Protein AF-A0A974NN59-F1 (afdb_monomer_lite)

Radius of gyration: 35.73 Å; chains: 1; bounding box: 91×89×114 Å

Secondary structure (DSSP, 8-state):
-----HHHHHHHHHHHHHGGG-------EEEEEETTEEEEES-HHHHHHHHHHHTPEEEEEP-PPPPPP---HHHHHTTHHHHHHTT-S-TT-EEEEEES---TT-TT--EEEEEE-STT------SSSHHHHHHHHHH--SSSSS---SSTTSEEEEEE-S-TTS---HHHHHHHHHHHHHTT-SEEEE---BSS--HHHHHHHHHHHHTTPEEEEE--SSSSB--BTTTSTTSEEEEEE-TTSSBPTT--BSTTEEEEEE-SSEEEEETTEEEEE-SHHHHHHHHHHHHHHHHHHH---HHHHHHHHHHTSB--SSSSSBTTTBT-B-----SPPPPPPHHHHSS--TTHHHHHHHHHHHHH----TT---TT---TTSHHHHHHHHHHHHHHHHHHH---HHHHHHHHHHHHHHHHHHHHHHHHHHHHHHHHHHHHHHHHHHHHHHH----HHHHHHHHHHHHHHTTTHHHHHH-GGGGGGG--TT--HHHHHHHHHHHHHHHHHH-

InterPro domains:
  IPR000209 Peptidase S8/S53 domain [PF00082] (90-328)
  IPR015500 Peptidase S8, subtilisin-related [PR00723] (90-109)
  IPR015500 Peptidase S8, subtilisin-related [PR00723] (126-139)
  IPR015500 Peptidase S8, subtilisin-related [PR00723] (278-294)
  IPR022398 Peptidase S8, subtilisin, His-active site [PS00137] (130-140)
  IPR023827 Peptidase S8, subtilisin, Asp-active site [PS00136] (95-106)
  IPR023828 Peptidase S8, subtilisin, Ser-active site [PS00138] (279-289)
  IPR034202 Subtilisin Carlsberg-like catalytic domain [cd07477] (92-297)
  IPR036852 Peptidase S8/S53 domain superfamily [G3DSA:3.40.50.200] (54-336)
  IPR036852 Peptidase S8/S53 domain superfamily [SSF52743] (71-332)
  IPR041378 SbsC C-terminal domain [PF18058] (368-493)
  IPR050131 Subtilisin-like serine protease [PTHR43806] (66-379)

Organism: Peribacillus psychrosaccharolyticus (NCBI:txid1407)

pLDDT: mean 75.22, std 23.75, range [28.34, 98.94]

Structure (mmCIF, N/CA/C/O backbone):
data_AF-A0A974NN59-F1
#
_entry.id   AF-A0A974NN59-F1
#
loop_
_atom_site.group_PDB
_atom_site.id
_atom_site.type_symbol
_atom_site.label_atom_id
_atom_site.label_alt_id
_atom_site.label_comp_id
_atom_site.label_asym_id
_atom_site.label_entity_id
_atom_site.label_seq_id
_atom_site.pdbx_PDB_ins_code
_atom_site.Cartn_x
_atom_site.Cartn_y
_atom_site.Cartn_z
_atom_site.occupancy
_atom_site.B_iso_or_equiv
_atom_site.auth_seq_id
_atom_site.auth_comp_id
_atom_site.auth_asym_id
_atom_site.auth_atom_id
_atom_site.pdbx_PDB_model_num
ATOM 1 N N . MET A 1 1 ? 13.794 -63.513 -25.120 1.00 39.28 1 MET A N 1
ATOM 2 C CA . MET A 1 1 ? 15.236 -63.191 -25.278 1.00 39.28 1 MET A CA 1
ATOM 3 C C . MET A 1 1 ? 15.311 -61.969 -26.188 1.00 39.28 1 MET A C 1
ATOM 5 O O . MET A 1 1 ? 14.793 -62.056 -27.281 1.00 39.28 1 MET A O 1
ATOM 9 N N . LYS A 1 2 ? 15.780 -60.783 -25.802 1.00 38.72 2 LYS A N 1
ATOM 10 C CA . LYS A 1 2 ? 16.976 -60.448 -25.023 1.00 38.72 2 LYS A CA 1
ATOM 11 C C . LYS A 1 2 ? 16.652 -59.399 -23.951 1.00 38.72 2 LYS A C 1
ATOM 13 O O . LYS A 1 2 ? 15.971 -58.419 -24.230 1.00 38.72 2 LYS A O 1
ATOM 18 N N . LYS A 1 3 ? 17.169 -59.619 -22.737 1.00 43.72 3 LYS A N 1
ATOM 19 C CA . LYS A 1 3 ? 17.280 -58.597 -21.691 1.00 43.72 3 LYS A CA 1
ATOM 20 C C . LYS A 1 3 ? 18.100 -57.443 -22.270 1.00 43.72 3 LYS A C 1
ATOM 22 O O . LYS A 1 3 ? 19.280 -57.630 -22.552 1.00 43.72 3 LYS A O 1
ATOM 27 N N . ILE A 1 4 ? 17.481 -56.285 -22.480 1.00 45.56 4 ILE A N 1
ATOM 28 C CA . ILE A 1 4 ? 18.232 -55.047 -22.686 1.00 45.56 4 ILE A CA 1
ATOM 29 C C . ILE A 1 4 ? 18.799 -54.708 -21.311 1.00 45.56 4 ILE A C 1
ATOM 31 O O . ILE A 1 4 ? 18.060 -54.370 -20.388 1.00 45.56 4 ILE A O 1
ATOM 35 N N . SER A 1 5 ? 20.097 -54.940 -21.139 1.00 49.03 5 SER A N 1
ATOM 36 C CA . SER A 1 5 ? 20.809 -54.699 -19.889 1.00 49.03 5 SER A CA 1
ATOM 37 C C . SER A 1 5 ? 20.614 -53.246 -19.462 1.00 49.03 5 SER A C 1
ATOM 39 O O . SER A 1 5 ? 20.732 -52.346 -20.291 1.00 49.03 5 SER A O 1
ATOM 41 N N . TYR A 1 6 ? 20.379 -53.010 -18.171 1.00 46.84 6 TYR A N 1
ATOM 42 C CA . TYR A 1 6 ? 20.246 -51.672 -17.574 1.00 46.84 6 TYR A CA 1
ATOM 43 C C . TYR A 1 6 ? 21.408 -50.732 -17.976 1.00 46.84 6 TYR A C 1
ATOM 45 O O . TYR A 1 6 ? 21.215 -49.534 -18.149 1.00 46.84 6 TYR A O 1
ATOM 53 N N . ALA A 1 7 ? 22.592 -51.295 -18.252 1.00 47.03 7 ALA A N 1
ATOM 54 C CA . ALA A 1 7 ? 23.754 -50.589 -18.791 1.00 47.03 7 ALA A CA 1
ATOM 55 C C . ALA A 1 7 ? 23.530 -49.941 -20.177 1.00 47.03 7 ALA A C 1
ATOM 57 O O . ALA A 1 7 ? 24.051 -48.863 -20.428 1.00 47.03 7 ALA A O 1
ATOM 58 N N . VAL A 1 8 ? 22.722 -50.534 -21.065 1.00 52.41 8 VAL A N 1
ATOM 59 C CA . VAL A 1 8 ? 22.438 -49.986 -22.409 1.00 52.41 8 VAL A CA 1
ATOM 60 C C . VAL A 1 8 ? 21.479 -48.795 -22.328 1.00 52.41 8 VAL A C 1
ATOM 62 O O . VAL A 1 8 ? 21.638 -47.823 -23.062 1.00 52.41 8 VAL A O 1
ATOM 65 N N . ILE A 1 9 ? 20.526 -48.827 -21.391 1.00 53.03 9 ILE A N 1
ATOM 66 C CA . ILE A 1 9 ? 19.605 -47.708 -21.135 1.00 53.03 9 ILE A CA 1
ATOM 67 C C . ILE A 1 9 ? 20.354 -46.545 -20.470 1.00 53.03 9 ILE A C 1
ATOM 69 O O . ILE A 1 9 ? 20.165 -45.398 -20.867 1.00 53.03 9 ILE A O 1
ATOM 73 N N . VAL A 1 10 ? 21.267 -46.830 -19.535 1.00 51.38 10 VAL A N 1
ATOM 74 C CA . VAL A 1 10 ? 22.118 -45.806 -18.902 1.00 51.38 10 VAL A CA 1
ATOM 75 C C . VAL A 1 10 ? 23.125 -45.212 -19.897 1.00 51.38 10 VAL A C 1
ATOM 77 O O . VAL A 1 10 ? 23.344 -44.006 -19.857 1.00 51.38 10 VAL A O 1
ATOM 80 N N . SER A 1 11 ? 23.663 -45.991 -20.845 1.00 48.09 11 SER A N 1
ATOM 81 C CA . SER A 1 11 ? 24.519 -45.467 -21.925 1.00 48.09 11 SER A CA 1
ATOM 82 C C . SER A 1 11 ? 23.764 -44.633 -22.968 1.00 48.09 11 SER A C 1
ATOM 84 O O . SER A 1 11 ? 24.323 -43.675 -23.494 1.00 48.09 11 SER A O 1
ATOM 86 N N . LEU A 1 12 ? 22.495 -44.942 -23.261 1.00 45.34 12 LEU A N 1
ATOM 87 C CA . LEU A 1 12 ? 21.671 -44.123 -24.162 1.00 45.34 12 LEU A CA 1
ATOM 88 C C . LEU A 1 12 ? 21.184 -42.832 -23.486 1.00 45.34 12 LEU A C 1
ATOM 90 O O . LEU A 1 12 ? 21.152 -41.790 -24.136 1.00 45.34 12 LEU A O 1
ATOM 94 N N . LEU A 1 13 ? 20.876 -42.865 -22.184 1.00 44.78 13 LEU A N 1
ATOM 95 C CA . LEU A 1 13 ? 20.542 -41.669 -21.399 1.00 44.78 13 LEU A CA 1
ATOM 96 C C . LEU A 1 13 ? 21.766 -40.794 -21.112 1.00 44.78 13 LEU A C 1
ATOM 98 O O . LEU A 1 13 ? 21.640 -39.571 -21.138 1.00 44.78 13 LEU A O 1
ATOM 102 N N . SER A 1 14 ? 22.952 -41.377 -20.919 1.00 41.66 14 SER A N 1
ATOM 103 C CA . SER A 1 14 ? 24.189 -40.599 -20.832 1.00 41.66 14 SER A CA 1
ATOM 104 C C . SER A 1 14 ? 24.597 -40.033 -22.192 1.00 41.66 14 SER A C 1
ATOM 106 O O . SER A 1 14 ? 25.040 -38.895 -22.233 1.00 41.66 14 SER A O 1
ATOM 108 N N . MET A 1 15 ? 24.337 -40.713 -23.317 1.00 39.03 15 MET A N 1
ATOM 109 C CA . MET A 1 15 ? 24.455 -40.090 -24.645 1.00 39.03 15 MET A CA 1
ATOM 110 C C . MET A 1 15 ? 23.434 -38.961 -24.857 1.00 39.03 15 MET A C 1
ATOM 112 O O . MET A 1 15 ? 23.801 -37.924 -25.401 1.00 39.03 15 MET A O 1
ATOM 116 N N . PHE A 1 16 ? 22.191 -39.085 -24.378 1.00 38.84 16 PHE A N 1
ATOM 117 C CA . PHE A 1 16 ? 21.191 -38.009 -24.480 1.00 38.84 16 PHE A CA 1
ATOM 118 C C . PHE A 1 16 ? 21.523 -36.791 -23.594 1.00 38.84 16 PHE A C 1
ATOM 120 O O . PHE A 1 16 ? 21.237 -35.656 -23.972 1.00 38.84 16 PHE A O 1
ATOM 127 N N . PHE A 1 17 ? 22.184 -37.003 -22.450 1.00 37.44 17 PHE A N 1
ATOM 128 C CA . PHE A 1 17 ? 22.692 -35.923 -21.593 1.00 37.44 17 PHE A CA 1
ATOM 129 C C . PHE A 1 17 ? 24.048 -35.358 -22.049 1.00 37.44 17 PHE A C 1
ATOM 131 O O . PHE A 1 17 ? 24.319 -34.183 -21.812 1.00 37.44 17 PHE A O 1
ATOM 138 N N . VAL A 1 18 ? 24.868 -36.134 -22.764 1.00 36.34 18 VAL A N 1
ATOM 139 C CA . VAL A 1 18 ? 26.143 -35.671 -23.342 1.00 36.34 18 VAL A CA 1
ATOM 140 C C . VAL A 1 18 ? 25.938 -34.947 -24.684 1.00 36.34 18 VAL A C 1
ATOM 142 O O . VAL A 1 18 ? 26.738 -34.081 -25.027 1.00 36.34 18 VAL A O 1
ATOM 145 N N . PHE A 1 19 ? 24.829 -35.173 -25.403 1.00 35.16 19 PHE A N 1
ATOM 146 C CA . PHE A 1 19 ? 24.521 -34.441 -26.645 1.00 35.16 19 PHE A CA 1
ATOM 147 C C . PHE A 1 19 ? 23.751 -33.120 -26.473 1.00 35.16 19 PHE A C 1
ATOM 149 O O . PHE A 1 19 ? 23.705 -32.338 -27.418 1.00 35.16 19 PHE A O 1
ATOM 156 N N . ASN A 1 20 ? 23.240 -32.795 -25.278 1.00 33.81 20 ASN A N 1
ATOM 157 C CA . ASN A 1 20 ? 22.688 -31.458 -24.975 1.00 33.81 20 ASN A CA 1
ATOM 158 C C . ASN A 1 20 ? 23.679 -30.521 -24.256 1.00 33.81 20 ASN A C 1
ATOM 160 O O . ASN A 1 20 ? 23.311 -29.437 -23.804 1.00 33.81 20 ASN A O 1
ATOM 164 N N . HIS A 1 21 ? 24.953 -30.912 -24.187 1.00 41.16 21 HIS A N 1
ATOM 165 C CA . HIS A 1 21 ? 26.079 -30.025 -23.881 1.00 41.16 21 HIS A CA 1
ATOM 166 C C . HIS A 1 21 ? 27.160 -30.102 -24.966 1.00 41.16 21 HIS A C 1
ATOM 168 O O . HIS A 1 21 ? 28.347 -29.908 -24.714 1.00 41.16 21 HIS A O 1
ATOM 174 N N . VAL A 1 22 ? 26.741 -30.294 -26.221 1.00 35.00 22 VAL A N 1
ATOM 175 C CA . VAL A 1 22 ? 27.509 -29.726 -27.326 1.00 35.00 22 VAL A CA 1
ATOM 176 C C . VAL A 1 22 ? 27.310 -28.222 -27.215 1.00 35.00 22 VAL A C 1
ATOM 178 O O . VAL A 1 22 ? 26.261 -27.694 -27.580 1.00 35.00 22 VAL A O 1
ATOM 181 N N . SER A 1 23 ? 28.304 -27.550 -26.629 1.00 41.22 23 SER A N 1
ATOM 182 C CA . SER A 1 23 ? 28.531 -26.122 -26.818 1.00 41.22 23 SER A CA 1
ATOM 183 C C . SER A 1 23 ? 28.188 -25.810 -28.268 1.00 41.22 23 SER A C 1
ATOM 185 O O . SER A 1 23 ? 28.861 -26.279 -29.188 1.00 41.22 23 SER A O 1
ATOM 187 N N . ALA A 1 24 ? 27.103 -25.060 -28.480 1.00 39.78 24 ALA A N 1
ATOM 188 C CA . ALA A 1 24 ? 26.950 -24.345 -29.727 1.00 39.78 24 ALA A CA 1
ATOM 189 C C . ALA A 1 24 ? 28.287 -23.633 -29.915 1.00 39.78 24 ALA A C 1
ATOM 191 O O . ALA A 1 24 ? 28.704 -22.897 -29.019 1.00 39.78 24 ALA A O 1
ATOM 192 N N . ASN A 1 25 ? 29.000 -23.951 -30.996 1.00 42.31 25 ASN A N 1
ATOM 193 C CA . ASN A 1 25 ? 30.162 -23.191 -31.419 1.00 42.31 25 ASN A CA 1
ATOM 194 C C . ASN A 1 25 ? 29.713 -21.730 -31.446 1.00 42.31 25 ASN A C 1
ATOM 196 O O . ASN A 1 25 ? 29.038 -21.309 -32.386 1.00 42.31 25 ASN A O 1
ATOM 200 N N . ASP A 1 26 ? 30.011 -20.977 -30.389 1.00 48.25 26 ASP A N 1
ATOM 201 C CA . ASP A 1 26 ? 29.734 -19.555 -30.335 1.00 48.25 26 ASP A CA 1
ATOM 202 C C . ASP A 1 26 ? 30.740 -18.929 -31.293 1.00 48.25 26 ASP A C 1
ATOM 204 O O . ASP A 1 26 ? 31.860 -18.564 -30.933 1.00 48.25 26 ASP A O 1
ATOM 208 N N . THR A 1 27 ? 30.374 -18.893 -32.575 1.00 61.69 27 THR A N 1
ATOM 209 C CA . THR A 1 27 ? 31.132 -18.185 -33.595 1.00 61.69 27 THR A CA 1
ATOM 210 C C . THR A 1 27 ? 31.131 -16.720 -33.196 1.00 61.69 27 THR A C 1
ATOM 212 O O . THR A 1 27 ? 30.147 -16.011 -33.414 1.00 61.69 27 THR A O 1
ATOM 215 N N . LYS A 1 28 ? 32.218 -16.289 -32.552 1.00 80.25 28 LYS A N 1
ATOM 216 C CA . LYS A 1 28 ? 32.436 -14.901 -32.157 1.00 80.25 28 LYS A CA 1
ATOM 217 C C . LYS A 1 28 ? 32.306 -14.001 -33.383 1.00 80.25 28 LYS A C 1
ATOM 219 O O . LYS A 1 28 ? 32.972 -14.222 -34.397 1.00 80.25 28 LYS A O 1
ATOM 224 N N . GLN A 1 29 ? 31.453 -12.991 -33.282 1.00 89.19 29 GLN A N 1
ATOM 225 C CA . GLN A 1 29 ? 31.336 -11.936 -34.278 1.00 89.19 29 GLN A CA 1
ATOM 226 C C . GLN A 1 29 ? 32.152 -10.724 -33.826 1.00 89.19 29 GLN A C 1
ATOM 228 O O . GLN A 1 29 ? 32.434 -10.536 -32.645 1.00 89.19 29 GLN A O 1
ATOM 233 N N . TYR A 1 30 ? 32.590 -9.928 -34.790 1.00 91.75 30 TYR A N 1
ATOM 234 C CA . TYR A 1 30 ? 33.343 -8.704 -34.569 1.00 91.75 30 TYR A CA 1
ATOM 235 C C . TYR A 1 30 ? 32.757 -7.616 -35.451 1.00 91.75 30 TYR A C 1
ATOM 237 O O . TYR A 1 30 ? 32.371 -7.886 -36.589 1.00 91.75 30 TYR A O 1
ATOM 245 N N . MET A 1 31 ? 32.750 -6.382 -34.970 1.00 92.19 31 MET A N 1
ATOM 246 C CA . MET A 1 31 ? 32.315 -5.223 -35.737 1.00 92.19 31 MET A CA 1
ATOM 247 C C . MET A 1 31 ? 33.463 -4.236 -35.939 1.00 92.19 31 MET A C 1
ATOM 249 O O . MET A 1 31 ? 34.275 -4.018 -35.044 1.00 92.19 31 MET A O 1
ATOM 253 N N . VAL A 1 32 ? 33.537 -3.641 -37.129 1.00 93.19 32 VAL A N 1
ATOM 254 C CA . VAL A 1 32 ? 34.406 -2.495 -37.422 1.00 93.19 32 VAL A CA 1
ATOM 255 C C . VAL A 1 32 ? 33.536 -1.248 -37.474 1.00 93.19 32 VAL A C 1
ATOM 257 O O . VAL A 1 32 ? 32.620 -1.183 -38.298 1.00 93.19 32 VAL A O 1
ATOM 260 N N . VAL A 1 33 ? 33.825 -0.279 -36.607 1.00 89.56 33 VAL A N 1
ATOM 261 C CA . VAL A 1 33 ? 33.069 0.973 -36.479 1.00 89.56 33 VAL A CA 1
ATOM 262 C C . VAL A 1 33 ? 33.904 2.134 -37.008 1.00 89.56 33 VAL A C 1
ATOM 264 O O . VAL A 1 33 ? 35.065 2.299 -36.629 1.00 89.56 33 VAL A O 1
ATOM 267 N N . LYS A 1 34 ? 33.314 2.934 -37.898 1.00 91.56 34 LYS A N 1
ATOM 268 C CA . LYS A 1 34 ? 33.887 4.187 -38.406 1.00 91.56 34 LYS A CA 1
ATOM 269 C C . LYS A 1 34 ? 32.764 5.144 -38.790 1.00 91.56 34 LYS A C 1
ATOM 271 O O . LYS A 1 34 ? 31.860 4.729 -39.508 1.00 91.56 34 LYS A O 1
ATOM 276 N N . ASP A 1 35 ? 32.833 6.398 -38.347 1.00 87.94 35 ASP A N 1
ATOM 277 C CA . ASP A 1 35 ? 31.865 7.455 -38.690 1.00 87.94 35 ASP A CA 1
ATOM 278 C C . ASP A 1 35 ? 30.401 6.998 -38.511 1.00 87.94 35 ASP A C 1
ATOM 280 O O . ASP A 1 35 ? 29.572 7.135 -39.409 1.00 87.94 35 ASP A O 1
ATOM 284 N N . ALA A 1 36 ? 30.114 6.347 -37.374 1.00 74.81 36 ALA A N 1
ATOM 285 C CA . ALA A 1 36 ? 28.827 5.723 -37.029 1.00 74.81 36 ALA A CA 1
ATOM 286 C C . ALA A 1 36 ? 28.336 4.589 -37.962 1.00 74.81 36 ALA A C 1
ATOM 288 O O . ALA A 1 36 ? 27.241 4.061 -37.774 1.00 74.81 36 ALA A O 1
ATOM 289 N N . LYS A 1 37 ? 29.139 4.151 -38.939 1.00 85.38 37 LYS A N 1
ATOM 290 C CA . LYS A 1 37 ? 28.855 2.984 -39.788 1.00 85.38 37 LYS A CA 1
ATOM 291 C C . LYS A 1 37 ? 29.478 1.724 -39.195 1.00 85.38 37 LYS A C 1
ATOM 293 O O . LYS A 1 37 ? 30.623 1.742 -38.741 1.00 85.38 37 LYS A O 1
ATOM 298 N N . ILE A 1 38 ? 28.735 0.619 -39.260 1.00 90.25 38 ILE A N 1
ATOM 299 C CA . ILE A 1 38 ? 29.102 -0.676 -38.672 1.00 90.25 38 ILE A CA 1
ATOM 300 C C . ILE A 1 38 ? 29.239 -1.725 -39.781 1.00 90.25 38 ILE A C 1
ATOM 302 O O . ILE A 1 38 ? 28.363 -1.857 -40.635 1.00 90.25 38 ILE A O 1
ATOM 306 N N . LYS A 1 39 ? 30.333 -2.497 -39.765 1.00 90.31 39 LYS A N 1
ATOM 307 C CA . LYS A 1 39 ? 30.489 -3.711 -40.585 1.00 90.31 39 LYS A CA 1
ATOM 308 C C . LYS A 1 39 ? 30.800 -4.919 -39.706 1.00 90.31 39 LYS A C 1
ATOM 310 O O . LYS A 1 39 ? 31.838 -4.932 -39.050 1.00 90.31 39 LYS A O 1
ATOM 315 N N . VAL A 1 40 ? 29.939 -5.935 -39.746 1.00 89.06 40 VAL A N 1
ATOM 316 C CA . VAL A 1 40 ? 30.065 -7.170 -38.953 1.00 89.06 40 VAL A CA 1
ATOM 317 C C . VAL A 1 40 ? 30.817 -8.250 -39.735 1.00 89.06 40 VAL A C 1
ATOM 319 O O . VAL A 1 40 ? 30.596 -8.441 -40.933 1.00 89.06 40 VAL A O 1
ATOM 322 N N . VAL A 1 41 ? 31.717 -8.971 -39.067 1.00 89.81 41 VAL A N 1
ATOM 323 C CA . VAL A 1 41 ? 32.500 -10.080 -39.623 1.00 89.81 41 VAL A CA 1
ATOM 324 C C . VAL A 1 41 ? 32.666 -11.215 -38.613 1.00 89.81 41 VAL A C 1
ATOM 326 O O . VAL A 1 41 ? 32.811 -10.992 -37.419 1.00 89.81 41 VAL A O 1
ATOM 329 N N . GLY A 1 42 ? 32.709 -12.456 -39.099 1.00 87.56 42 GLY A N 1
ATOM 330 C CA . GLY A 1 42 ? 32.800 -13.655 -38.252 1.00 87.56 42 GLY A CA 1
ATOM 331 C C . GLY A 1 42 ? 34.203 -14.024 -37.749 1.00 87.56 42 GLY A C 1
ATOM 332 O O . GLY A 1 42 ? 34.399 -15.153 -37.317 1.00 87.56 42 GLY A O 1
ATOM 333 N N . SER A 1 43 ? 35.213 -13.150 -37.868 1.00 89.75 43 SER A N 1
ATOM 334 C CA . SER A 1 43 ? 36.546 -13.422 -37.304 1.00 89.75 43 SER A CA 1
ATOM 335 C C . SER A 1 43 ? 37.347 -12.158 -36.985 1.00 89.75 43 SER A C 1
ATOM 337 O O . SER A 1 43 ? 37.329 -11.173 -37.732 1.00 89.75 43 SER A O 1
ATOM 339 N N . LYS A 1 44 ? 38.127 -12.217 -35.897 1.00 89.50 44 LYS A N 1
ATOM 340 C CA . LYS A 1 44 ? 38.965 -11.105 -35.419 1.00 89.50 44 LYS A CA 1
ATOM 341 C C . LYS A 1 44 ? 40.002 -10.679 -36.455 1.00 89.50 44 LYS A C 1
ATOM 343 O O . LYS A 1 44 ? 40.208 -9.492 -36.682 1.00 89.50 44 LYS A O 1
ATOM 348 N N . SER A 1 45 ? 40.635 -11.642 -37.127 1.00 90.44 45 SER A N 1
ATOM 349 C CA . SER A 1 45 ? 41.663 -11.376 -38.142 1.00 90.44 45 SER A CA 1
ATOM 350 C C . SER A 1 45 ? 41.103 -10.625 -39.354 1.00 90.44 45 SER A C 1
ATOM 352 O O . SER A 1 45 ? 41.768 -9.736 -39.888 1.00 90.44 45 SER A O 1
ATOM 354 N N . LYS A 1 46 ? 39.861 -10.919 -39.764 1.00 89.25 46 LYS A N 1
ATOM 355 C CA . LYS A 1 46 ? 39.178 -10.181 -40.834 1.00 89.25 46 LYS A CA 1
ATOM 356 C C . LYS A 1 46 ? 38.812 -8.764 -40.388 1.00 89.25 46 LYS A C 1
ATOM 358 O O . LYS A 1 46 ? 39.058 -7.831 -41.151 1.00 89.25 46 LYS A O 1
ATOM 363 N N . ALA A 1 47 ? 38.322 -8.596 -39.158 1.00 89.25 47 ALA A N 1
ATOM 364 C CA . ALA A 1 47 ? 38.024 -7.280 -38.592 1.00 89.25 47 ALA A CA 1
ATOM 365 C C . ALA A 1 47 ? 39.275 -6.393 -38.511 1.00 89.25 47 ALA A C 1
ATOM 367 O O . ALA A 1 47 ? 39.238 -5.255 -38.962 1.00 89.25 47 ALA A O 1
ATOM 368 N N . MET A 1 48 ? 40.404 -6.932 -38.034 1.00 91.81 48 MET A N 1
ATOM 369 C CA . MET A 1 48 ? 41.672 -6.195 -37.923 1.00 91.81 48 MET A CA 1
ATOM 370 C C . MET A 1 48 ? 42.221 -5.757 -39.287 1.00 91.81 48 MET A C 1
ATOM 372 O O . MET A 1 48 ? 42.663 -4.619 -39.435 1.00 91.81 48 MET A O 1
ATOM 376 N N . ARG A 1 49 ? 42.160 -6.623 -40.314 1.00 93.00 49 ARG A N 1
ATOM 377 C CA . ARG A 1 49 ? 42.548 -6.241 -41.686 1.00 93.00 49 ARG A CA 1
ATOM 378 C C . ARG A 1 49 ? 41.658 -5.129 -42.235 1.00 93.00 49 ARG A C 1
ATOM 380 O O . ARG A 1 49 ? 42.166 -4.175 -42.817 1.00 93.00 49 ARG A O 1
ATOM 387 N N . MET A 1 50 ? 40.347 -5.242 -42.028 1.00 88.94 50 MET A N 1
ATOM 388 C CA . MET A 1 50 ? 39.388 -4.231 -42.468 1.00 88.94 50 MET A CA 1
ATOM 389 C C . MET A 1 50 ? 39.621 -2.898 -41.762 1.00 88.94 50 MET A C 1
ATOM 391 O O . MET A 1 50 ? 39.782 -1.893 -42.445 1.00 88.94 50 MET A O 1
ATOM 395 N N . ALA A 1 51 ? 39.743 -2.905 -40.435 1.00 90.56 51 ALA A N 1
ATOM 396 C CA . ALA A 1 51 ? 40.064 -1.735 -39.626 1.00 90.56 51 ALA A CA 1
ATOM 397 C C . ALA A 1 51 ? 41.343 -1.029 -40.097 1.00 90.56 51 ALA A C 1
ATOM 399 O O . ALA A 1 51 ? 41.319 0.183 -40.296 1.00 90.56 51 ALA A O 1
ATOM 400 N N . LYS A 1 52 ? 42.415 -1.784 -40.385 1.00 91.38 52 LYS A N 1
ATOM 401 C CA . LYS A 1 52 ? 43.674 -1.246 -40.931 1.00 91.38 52 LYS A CA 1
ATOM 402 C C . LYS A 1 52 ? 43.490 -0.575 -42.297 1.00 91.38 52 LYS A C 1
ATOM 404 O O . LYS A 1 52 ? 44.115 0.444 -42.555 1.00 91.38 52 LYS A O 1
ATOM 409 N N . SER A 1 53 ? 42.639 -1.131 -43.163 1.00 88.94 53 SER A N 1
ATOM 410 C CA . SER A 1 53 ? 42.367 -0.568 -44.497 1.00 88.94 53 SER A CA 1
ATOM 411 C C . SER A 1 53 ? 41.392 0.613 -44.488 1.00 88.94 53 SER A C 1
ATOM 413 O O . SER A 1 53 ? 41.497 1.501 -45.326 1.00 88.94 53 SER A O 1
ATOM 415 N N . SER A 1 54 ? 40.432 0.629 -43.560 1.00 88.25 54 SER A N 1
ATOM 416 C CA . SER A 1 54 ? 39.367 1.631 -43.522 1.00 88.25 54 SER A CA 1
ATOM 417 C C . SER A 1 54 ? 39.614 2.745 -42.508 1.00 88.25 54 SER A C 1
ATOM 419 O O . SER A 1 54 ? 38.906 3.747 -42.557 1.00 88.25 54 SER A O 1
ATOM 421 N N . GLY A 1 55 ? 40.561 2.582 -41.579 1.00 90.31 55 GLY A N 1
ATOM 422 C CA . GLY A 1 55 ? 40.749 3.464 -40.422 1.00 90.31 55 GLY A CA 1
ATOM 423 C C . GLY A 1 55 ? 39.631 3.340 -39.378 1.00 90.31 55 GLY A C 1
ATOM 424 O O . GLY A 1 55 ? 39.244 4.339 -38.789 1.00 90.31 55 GLY A O 1
ATOM 425 N N . GLY A 1 56 ? 39.038 2.149 -39.225 1.00 90.25 56 GLY A N 1
ATOM 426 C CA . GLY A 1 56 ? 37.971 1.890 -38.243 1.00 90.25 56 GLY A CA 1
ATOM 427 C C . GLY A 1 56 ? 38.486 1.217 -36.971 1.00 90.25 56 GLY A C 1
ATOM 428 O O . GLY A 1 56 ? 39.601 0.702 -36.956 1.00 90.25 56 GLY A O 1
ATOM 429 N N . ILE A 1 57 ? 37.666 1.174 -35.921 1.00 91.38 57 ILE A N 1
ATOM 430 C CA . ILE A 1 57 ? 37.989 0.509 -34.647 1.00 91.38 57 ILE A CA 1
ATOM 431 C C . ILE A 1 57 ? 37.260 -0.836 -34.579 1.00 91.38 57 ILE A C 1
ATOM 433 O O . ILE A 1 57 ? 36.094 -0.933 -34.961 1.00 91.38 57 ILE A O 1
ATOM 437 N N . VAL A 1 58 ? 37.957 -1.884 -34.129 1.00 91.56 58 VAL A N 1
ATOM 438 C CA . VAL A 1 58 ? 37.393 -3.234 -33.979 1.00 91.56 58 VAL A CA 1
ATOM 439 C C . VAL A 1 58 ? 36.805 -3.416 -32.585 1.00 91.56 58 VAL A C 1
ATOM 441 O O . VAL A 1 58 ? 37.498 -3.189 -31.598 1.00 91.56 58 VAL A O 1
ATOM 444 N N . TYR A 1 59 ? 35.585 -3.942 -32.519 1.00 90.06 59 TYR A N 1
ATOM 445 C CA . TYR A 1 59 ? 34.937 -4.399 -31.292 1.00 90.06 59 TYR A CA 1
ATOM 446 C C . TYR A 1 59 ? 34.519 -5.866 -31.434 1.00 90.06 59 TYR A C 1
ATOM 448 O O . TYR A 1 59 ? 34.228 -6.333 -32.537 1.00 90.06 59 TYR A O 1
ATOM 456 N N . GLU A 1 60 ? 34.497 -6.604 -30.325 1.00 90.12 60 GLU A N 1
ATOM 457 C CA . GLU A 1 60 ? 33.796 -7.891 -30.267 1.00 90.12 60 GLU A CA 1
ATOM 458 C C . GLU A 1 60 ? 32.291 -7.615 -30.252 1.00 90.12 60 GLU A C 1
ATOM 460 O O . GLU A 1 60 ? 31.819 -6.747 -29.516 1.00 90.12 60 GLU A O 1
ATOM 465 N N . ASP A 1 61 ? 31.553 -8.304 -31.115 1.00 87.50 61 ASP A N 1
ATOM 466 C CA . ASP A 1 61 ? 30.110 -8.152 -31.204 1.00 87.50 61 ASP A CA 1
ATOM 467 C C . ASP A 1 61 ? 29.449 -9.038 -30.149 1.00 87.50 61 ASP A C 1
ATOM 469 O O . ASP A 1 61 ? 29.678 -10.251 -30.086 1.00 87.50 61 ASP A O 1
ATOM 473 N N . THR A 1 62 ? 28.673 -8.409 -29.272 1.00 80.12 62 THR A N 1
ATOM 474 C CA . THR A 1 62 ? 28.070 -9.074 -28.120 1.00 80.12 62 THR A CA 1
ATOM 475 C C . THR A 1 62 ? 26.636 -9.436 -28.457 1.00 80.12 62 THR A C 1
ATOM 477 O O . THR A 1 62 ? 25.808 -8.561 -28.705 1.00 80.12 62 THR A O 1
ATOM 480 N N . LYS A 1 63 ? 26.306 -10.732 -28.408 1.00 68.69 63 LYS A N 1
ATOM 481 C CA . LYS A 1 63 ? 24.912 -11.179 -28.510 1.00 68.69 63 LYS A CA 1
ATOM 482 C C . LYS A 1 63 ? 24.086 -10.538 -27.395 1.00 68.69 63 LYS A C 1
ATOM 484 O O . LYS A 1 63 ? 24.236 -10.885 -26.225 1.00 68.69 63 LYS A O 1
ATOM 489 N N . MET A 1 64 ? 23.165 -9.661 -27.771 1.00 52.22 64 MET A N 1
ATOM 490 C CA . MET A 1 64 ? 22.164 -9.122 -26.857 1.00 52.22 64 MET A CA 1
ATOM 491 C C . MET A 1 64 ? 21.052 -10.162 -26.674 1.00 52.22 64 MET A C 1
ATOM 493 O O . MET A 1 64 ? 20.485 -10.653 -27.650 1.00 52.22 64 MET A O 1
ATOM 497 N N . LYS A 1 65 ? 20.736 -10.519 -25.426 1.00 50.59 65 LYS A N 1
ATOM 498 C CA . LYS A 1 65 ? 19.551 -11.326 -25.098 1.00 50.59 65 LYS A CA 1
ATOM 499 C C . LYS A 1 65 ? 18.415 -10.387 -24.708 1.00 50.59 65 LYS A C 1
ATOM 501 O O . LYS A 1 65 ? 18.642 -9.432 -23.973 1.00 50.59 65 LYS A O 1
ATOM 506 N N . ALA A 1 66 ? 17.196 -10.674 -25.163 1.00 52.59 66 ALA A N 1
ATOM 507 C CA . ALA A 1 66 ? 16.017 -10.024 -24.602 1.00 52.59 66 ALA A CA 1
ATOM 508 C C . ALA A 1 66 ? 15.920 -10.402 -23.117 1.00 52.59 66 ALA A C 1
ATOM 510 O O . ALA A 1 66 ? 15.904 -11.589 -22.781 1.00 52.59 66 ALA A O 1
ATOM 511 N N . TYR A 1 67 ? 15.890 -9.409 -22.232 1.00 53.94 67 TYR A N 1
ATOM 512 C CA . TYR A 1 67 ? 15.591 -9.655 -20.827 1.00 53.94 67 TYR A CA 1
ATOM 513 C C . TYR A 1 67 ? 14.131 -10.112 -20.721 1.00 53.94 67 TYR A C 1
ATOM 515 O O . TYR A 1 67 ? 13.232 -9.430 -21.210 1.00 53.94 67 TYR A O 1
ATOM 523 N N . GLY A 1 68 ? 13.901 -11.289 -20.136 1.00 65.00 68 GLY A N 1
ATOM 524 C CA . GLY A 1 68 ? 12.556 -11.724 -19.757 1.00 65.00 68 GLY A CA 1
ATOM 525 C C . GLY A 1 68 ? 12.061 -10.960 -18.529 1.00 65.00 68 GLY A C 1
ATOM 526 O O . GLY A 1 68 ? 12.859 -10.352 -17.815 1.00 65.00 68 GLY A O 1
ATOM 527 N N . GLN A 1 69 ? 10.754 -11.022 -18.271 1.00 87.56 69 GLN A N 1
ATOM 528 C CA . GLN A 1 69 ? 10.157 -10.443 -17.067 1.00 87.56 69 GLN A CA 1
ATOM 529 C C . GLN A 1 69 ? 10.853 -10.975 -15.799 1.00 87.56 69 GLN A C 1
ATOM 531 O O . GLN A 1 69 ? 11.020 -12.185 -15.623 1.00 87.56 69 GLN A O 1
ATOM 536 N N . LYS A 1 70 ? 11.256 -10.063 -14.912 1.00 89.69 70 LYS A N 1
ATOM 537 C CA . LYS A 1 70 ? 11.955 -10.326 -13.652 1.00 89.69 70 LYS A CA 1
ATOM 538 C C . LYS A 1 70 ? 11.083 -9.868 -12.487 1.00 89.69 70 LYS A C 1
ATOM 540 O O . LYS A 1 70 ? 10.960 -8.678 -12.225 1.00 89.69 70 LYS A O 1
ATOM 545 N N . ALA A 1 71 ? 10.529 -10.814 -11.737 1.00 89.56 71 ALA A N 1
ATOM 546 C CA . ALA A 1 71 ? 9.816 -10.497 -10.503 1.00 89.56 71 ALA A CA 1
ATOM 547 C C . ALA A 1 71 ? 10.787 -10.050 -9.396 1.00 89.56 71 ALA A C 1
ATOM 549 O O . ALA A 1 71 ? 11.834 -10.674 -9.194 1.00 89.56 71 ALA A O 1
ATOM 550 N N . SER A 1 72 ? 10.412 -9.012 -8.642 1.00 94.12 72 SER A N 1
ATOM 551 C CA . SER A 1 72 ? 11.076 -8.687 -7.374 1.00 94.12 72 SER A CA 1
ATOM 552 C C . SER A 1 72 ? 10.978 -9.872 -6.408 1.00 94.12 72 SER A C 1
ATOM 554 O O . SER A 1 72 ? 9.977 -10.596 -6.396 1.00 94.12 72 SER A O 1
ATOM 556 N N . TRP A 1 73 ? 11.998 -10.073 -5.569 1.00 97.12 73 TRP A N 1
ATOM 557 C CA . TRP A 1 73 ? 12.029 -11.175 -4.600 1.00 97.12 73 TRP A CA 1
ATOM 558 C C . TRP A 1 73 ? 10.798 -11.160 -3.677 1.00 97.12 73 TRP A C 1
ATOM 560 O O . TRP A 1 73 ? 10.282 -12.221 -3.309 1.00 97.12 73 TRP A O 1
ATOM 570 N N . GLY A 1 74 ? 10.275 -9.962 -3.387 1.00 96.94 74 GLY A N 1
ATOM 571 C CA . GLY A 1 74 ? 9.098 -9.759 -2.554 1.00 96.94 74 GLY A CA 1
ATOM 572 C C . GLY A 1 74 ? 7.846 -10.477 -3.062 1.00 96.94 74 GLY A C 1
ATOM 573 O O . GLY A 1 74 ? 7.099 -11.021 -2.253 1.00 96.94 74 GLY A O 1
ATOM 574 N N . ILE A 1 75 ? 7.668 -10.597 -4.385 1.00 97.50 75 ILE A N 1
ATOM 575 C CA . ILE A 1 75 ? 6.524 -11.284 -5.016 1.00 97.50 75 ILE A CA 1
ATOM 576 C C . ILE A 1 75 ? 6.401 -12.728 -4.527 1.00 97.50 75 ILE A C 1
ATOM 578 O O . ILE A 1 75 ? 5.308 -13.197 -4.197 1.00 97.50 75 ILE A O 1
ATOM 582 N N . LYS A 1 76 ? 7.532 -13.440 -4.462 1.00 93.38 76 LYS A N 1
ATOM 583 C CA . LYS A 1 76 ? 7.573 -14.817 -3.963 1.00 93.38 76 LYS A CA 1
ATOM 584 C C . LYS A 1 76 ? 7.348 -14.851 -2.455 1.00 93.38 76 LYS A C 1
ATOM 586 O O . LYS A 1 76 ? 6.578 -15.682 -1.979 1.00 93.38 76 LYS A O 1
ATOM 591 N N . THR A 1 77 ? 8.000 -13.952 -1.721 1.00 94.88 77 THR A N 1
ATOM 592 C CA . THR A 1 77 ? 7.962 -13.907 -0.255 1.00 94.88 77 THR A CA 1
ATOM 593 C C . THR A 1 77 ? 6.551 -13.702 0.302 1.00 94.88 77 THR A C 1
ATOM 595 O O . THR A 1 77 ? 6.192 -14.343 1.289 1.00 94.88 77 THR A O 1
ATOM 598 N N . ILE A 1 78 ? 5.729 -12.877 -0.352 1.00 97.44 78 ILE A N 1
ATOM 599 C CA . ILE A 1 78 ? 4.337 -12.636 0.058 1.00 97.44 78 ILE A CA 1
ATOM 600 C C . ILE A 1 78 ? 3.332 -13.574 -0.631 1.00 97.44 78 ILE A C 1
ATOM 602 O O . ILE A 1 78 ? 2.134 -13.339 -0.567 1.00 97.44 78 ILE A O 1
ATOM 606 N N . ASN A 1 79 ? 3.791 -14.619 -1.330 1.00 94.56 79 ASN A N 1
ATOM 607 C CA . ASN A 1 79 ? 2.952 -15.569 -2.073 1.00 94.56 79 ASN A CA 1
ATOM 608 C C . ASN A 1 79 ? 2.026 -14.951 -3.151 1.00 94.56 79 ASN A C 1
ATOM 610 O O . ASN A 1 79 ? 1.007 -15.555 -3.495 1.00 94.56 79 ASN A O 1
ATOM 614 N N . ALA A 1 80 ? 2.370 -13.805 -3.750 1.00 96.25 80 ALA A N 1
ATOM 615 C CA . ALA A 1 80 ? 1.514 -13.160 -4.758 1.00 96.25 80 ALA A CA 1
ATOM 616 C C . ALA A 1 80 ? 1.230 -14.073 -5.970 1.00 96.25 80 ALA A C 1
ATOM 618 O O . ALA A 1 80 ? 0.102 -14.145 -6.452 1.00 96.25 80 ALA A O 1
ATOM 619 N N . SER A 1 81 ? 2.208 -14.881 -6.397 1.00 91.56 81 SER A N 1
ATOM 620 C CA . SER A 1 81 ? 2.026 -15.845 -7.493 1.00 91.56 81 SER A CA 1
ATOM 621 C C . SER A 1 81 ? 0.996 -16.946 -7.205 1.00 91.56 81 SER A C 1
ATOM 623 O O . SER A 1 81 ? 0.342 -17.443 -8.130 1.00 91.56 81 SER A O 1
ATOM 625 N N . LYS A 1 82 ? 0.793 -17.311 -5.930 1.00 89.38 82 LYS A N 1
ATOM 626 C CA . LYS A 1 82 ? -0.275 -18.243 -5.536 1.00 89.38 82 LYS A CA 1
ATOM 627 C C . LYS A 1 82 ? -1.645 -17.594 -5.701 1.00 89.38 82 LYS A C 1
ATOM 629 O O . LYS A 1 82 ? -2.538 -18.234 -6.247 1.00 89.38 82 LYS A O 1
ATOM 634 N N . ALA A 1 83 ? -1.789 -16.322 -5.331 1.00 94.12 83 ALA A N 1
ATOM 635 C CA . ALA A 1 83 ? -3.023 -15.573 -5.552 1.00 94.12 83 ALA A CA 1
ATOM 636 C C . ALA A 1 83 ? -3.365 -15.481 -7.049 1.00 94.12 83 ALA A C 1
ATOM 638 O O . ALA A 1 83 ? -4.504 -15.740 -7.441 1.00 94.12 83 ALA A O 1
ATOM 639 N N . TRP A 1 84 ? -2.368 -15.238 -7.907 1.00 96.25 84 TRP A N 1
ATOM 640 C CA . TRP A 1 84 ? -2.569 -15.217 -9.361 1.00 96.25 84 TRP A CA 1
ATOM 641 C C . TRP A 1 84 ? -3.045 -16.567 -9.905 1.00 96.25 84 TRP A C 1
ATOM 643 O O . TRP A 1 84 ? -3.935 -16.608 -10.752 1.00 96.25 84 TRP A O 1
ATOM 653 N N . SER A 1 85 ? -2.518 -17.673 -9.367 1.00 92.69 85 SER A N 1
ATOM 654 C CA . SER A 1 85 ? -2.952 -19.038 -9.713 1.00 92.69 85 SER A CA 1
ATOM 655 C C . SER A 1 85 ? -4.406 -19.321 -9.305 1.00 92.69 85 SER A C 1
ATOM 657 O O . SER A 1 85 ? -5.054 -20.204 -9.862 1.00 92.69 85 SER A O 1
ATOM 659 N N . LEU A 1 86 ? -4.943 -18.545 -8.359 1.00 87.56 86 LEU A N 1
ATOM 660 C CA . LEU A 1 86 ? -6.347 -18.558 -7.939 1.00 87.56 86 LEU A CA 1
ATOM 661 C C . LEU A 1 86 ? -7.214 -17.550 -8.714 1.00 87.56 86 LEU A C 1
ATOM 663 O O . LEU A 1 86 ? -8.388 -17.380 -8.390 1.00 87.56 86 LEU A O 1
ATOM 667 N N . ASN A 1 87 ? -6.655 -16.912 -9.749 1.00 93.31 87 ASN A N 1
ATOM 668 C CA . ASN A 1 87 ? -7.264 -15.841 -10.540 1.00 93.31 87 ASN A CA 1
ATOM 669 C C . ASN A 1 87 ? -7.531 -14.539 -9.754 1.00 93.31 87 ASN A C 1
ATOM 671 O O . ASN A 1 87 ? -8.356 -13.710 -10.150 1.00 93.31 87 ASN A O 1
ATOM 675 N N . TYR A 1 88 ? -6.802 -14.325 -8.659 1.00 96.12 88 TYR A N 1
ATOM 676 C CA . TYR A 1 88 ? -6.749 -13.042 -7.967 1.00 96.12 88 TYR A CA 1
ATOM 677 C C . TYR A 1 88 ? -5.519 -12.289 -8.460 1.00 96.12 88 TYR A C 1
ATOM 679 O O . TYR A 1 88 ? -4.401 -12.717 -8.221 1.00 96.12 88 TYR A O 1
ATOM 687 N N . ASN A 1 89 ? -5.708 -11.199 -9.193 1.00 97.38 89 ASN A N 1
ATOM 688 C CA . ASN A 1 89 ? -4.649 -10.403 -9.827 1.00 97.38 89 ASN A CA 1
ATOM 689 C C . ASN A 1 89 ? -4.939 -8.890 -9.777 1.00 97.38 89 ASN A C 1
ATOM 691 O O . ASN A 1 89 ? -4.315 -8.115 -10.498 1.00 97.38 89 ASN A O 1
ATOM 695 N N . GLY A 1 90 ? -5.901 -8.470 -8.951 1.00 98.31 90 GLY A N 1
ATOM 696 C CA . GLY A 1 90 ? -6.320 -7.080 -8.771 1.00 98.31 90 GLY A CA 1
ATOM 697 C C . GLY A 1 90 ? -7.361 -6.597 -9.776 1.00 98.31 90 GLY A C 1
ATOM 698 O O . GLY A 1 90 ? -7.729 -5.426 -9.746 1.00 98.31 90 GLY A O 1
ATOM 699 N N . SER A 1 91 ? -7.847 -7.461 -10.675 1.00 98.25 91 SER A N 1
ATOM 700 C CA . SER A 1 91 ? -8.788 -7.053 -11.725 1.00 98.25 91 SER A CA 1
ATOM 701 C C . SER A 1 91 ? -10.012 -6.336 -11.150 1.00 98.25 91 SER A C 1
ATOM 703 O O . SER A 1 91 ? -10.745 -6.889 -10.334 1.00 98.25 91 SER A O 1
ATOM 705 N N . GLY A 1 92 ? -10.254 -5.117 -11.635 1.00 97.06 92 GLY A N 1
ATOM 706 C CA . GLY A 1 92 ? -11.411 -4.301 -11.261 1.00 97.06 92 GLY A CA 1
ATOM 707 C C . GLY A 1 92 ? -11.199 -3.394 -10.049 1.00 97.06 92 GLY A C 1
ATOM 708 O O . GLY A 1 92 ? -12.001 -2.482 -9.877 1.00 97.06 92 GLY A O 1
ATOM 709 N N . ILE A 1 93 ? -10.118 -3.583 -9.288 1.00 98.75 93 ILE A N 1
ATOM 710 C CA . ILE A 1 93 ? -9.826 -2.816 -8.073 1.00 98.75 93 ILE A CA 1
ATOM 711 C C . ILE A 1 93 ? -9.093 -1.521 -8.422 1.00 98.75 93 ILE A C 1
ATOM 713 O O . ILE A 1 93 ? -8.129 -1.549 -9.188 1.00 98.75 93 ILE A O 1
ATOM 717 N N . LYS A 1 94 ? -9.548 -0.392 -7.877 1.00 98.88 94 LYS A N 1
ATOM 718 C CA . LYS A 1 94 ? -8.943 0.933 -8.047 1.00 98.88 94 LYS A CA 1
ATOM 719 C C . LYS A 1 94 ? -7.952 1.223 -6.924 1.00 98.88 94 LYS A C 1
ATOM 721 O O . LYS A 1 94 ? -8.335 1.257 -5.757 1.00 98.88 94 LYS A O 1
ATOM 726 N N . VAL A 1 95 ? -6.698 1.481 -7.276 1.00 98.94 95 VAL A N 1
ATOM 727 C CA . VAL A 1 95 ? -5.644 1.806 -6.309 1.00 98.94 95 VAL A CA 1
ATOM 728 C C . VAL A 1 95 ? -5.100 3.197 -6.610 1.00 98.94 95 VAL A C 1
ATOM 730 O O . VAL A 1 95 ? -4.539 3.417 -7.684 1.00 98.94 95 VAL A O 1
ATOM 733 N N . GLY A 1 96 ? -5.292 4.130 -5.679 1.00 98.88 96 GLY A N 1
ATOM 734 C CA . GLY A 1 96 ? -4.720 5.473 -5.738 1.00 98.88 96 GLY A CA 1
ATOM 735 C C . GLY A 1 96 ? -3.301 5.484 -5.177 1.00 98.88 96 GLY A C 1
ATOM 736 O O . GLY A 1 96 ? -3.080 5.037 -4.054 1.00 98.88 96 GLY A O 1
ATOM 737 N N . VAL A 1 97 ? -2.345 5.992 -5.952 1.00 98.94 97 VAL A N 1
ATOM 738 C CA . VAL A 1 97 ? -0.945 6.161 -5.540 1.00 98.94 97 VAL A CA 1
ATOM 739 C C . VAL A 1 97 ? -0.711 7.643 -5.282 1.00 98.94 97 VAL A C 1
ATOM 741 O O . VAL A 1 97 ? -0.581 8.405 -6.241 1.00 98.94 97 VAL A O 1
ATOM 744 N N . ILE A 1 98 ? -0.725 8.044 -4.005 1.00 98.81 98 ILE A N 1
ATOM 745 C CA . ILE A 1 98 ? -0.434 9.419 -3.578 1.00 98.81 98 ILE A CA 1
ATOM 746 C C . ILE A 1 98 ? 1.078 9.555 -3.428 1.00 98.81 98 ILE A C 1
ATOM 748 O O . ILE A 1 98 ? 1.653 9.038 -2.474 1.00 98.81 98 ILE A O 1
ATOM 752 N N . ASP A 1 99 ? 1.713 10.193 -4.411 1.00 98.62 99 ASP A N 1
ATOM 753 C CA . ASP A 1 99 ? 3.174 10.248 -4.533 1.00 98.62 99 ASP A CA 1
ATOM 754 C C . ASP A 1 99 ? 3.613 11.396 -5.471 1.00 98.62 99 ASP A C 1
ATOM 756 O O . ASP A 1 99 ? 2.886 12.359 -5.709 1.00 98.62 99 ASP A O 1
ATOM 760 N N . SER A 1 100 ? 4.795 11.278 -6.063 1.00 98.31 100 SER A N 1
ATOM 761 C CA . SER A 1 100 ? 5.405 12.147 -7.071 1.00 98.31 100 SER A CA 1
ATOM 762 C C . SER A 1 100 ? 4.806 12.020 -8.481 1.00 98.31 100 SER A C 1
ATOM 764 O O . SER A 1 100 ? 5.291 12.633 -9.430 1.00 98.31 100 SER A O 1
ATOM 766 N N . GLY A 1 101 ? 3.690 11.309 -8.638 1.00 98.31 101 GLY A N 1
ATOM 767 C CA . GLY A 1 101 ? 3.092 10.997 -9.938 1.00 98.31 101 GLY A CA 1
ATOM 768 C C . GLY A 1 101 ? 3.551 9.641 -10.469 1.00 98.31 101 GLY A C 1
ATOM 769 O O . GLY A 1 101 ? 4.201 8.876 -9.768 1.00 98.31 101 GLY A O 1
ATOM 770 N N . VAL A 1 102 ? 3.166 9.305 -11.701 1.00 98.69 102 VAL A N 1
ATOM 771 C CA . VAL A 1 102 ? 3.557 8.034 -12.341 1.00 98.69 102 VAL A CA 1
ATOM 772 C C . VAL A 1 102 ? 3.904 8.280 -13.806 1.00 98.69 102 VAL A C 1
ATOM 774 O O . VAL A 1 102 ? 3.198 9.035 -14.470 1.00 98.69 102 VAL A O 1
ATOM 777 N N . ASP A 1 103 ? 4.966 7.663 -14.333 1.00 98.12 103 ASP A N 1
ATOM 778 C CA . ASP A 1 103 ? 5.273 7.697 -15.768 1.00 98.12 103 ASP A CA 1
ATOM 779 C C . ASP A 1 103 ? 4.163 6.995 -16.563 1.00 98.12 103 ASP A C 1
ATOM 781 O O . ASP A 1 103 ? 4.117 5.769 -16.695 1.00 98.12 103 ASP A O 1
ATOM 785 N N . ILE A 1 104 ? 3.254 7.795 -17.122 1.00 95.81 104 ILE A N 1
ATOM 786 C CA . ILE A 1 104 ? 2.069 7.305 -17.835 1.00 95.81 104 ILE A CA 1
ATOM 787 C C . ILE A 1 104 ? 2.411 6.643 -19.173 1.00 95.81 104 ILE A C 1
ATOM 789 O O . ILE A 1 104 ? 1.540 6.041 -19.800 1.00 95.81 104 ILE A O 1
ATOM 793 N N . ARG A 1 105 ? 3.661 6.783 -19.635 1.00 94.12 105 ARG A N 1
ATOM 794 C CA . ARG A 1 105 ? 4.162 6.194 -20.882 1.00 94.12 105 ARG A CA 1
ATOM 795 C C . ARG A 1 105 ? 5.017 4.955 -20.634 1.00 94.12 105 ARG A C 1
ATOM 797 O O . ARG A 1 105 ? 5.478 4.355 -21.606 1.00 94.12 105 ARG A O 1
ATOM 804 N N . HIS A 1 106 ? 5.229 4.565 -19.377 1.00 97.19 106 HIS A N 1
ATOM 805 C CA . HIS A 1 106 ? 6.031 3.395 -19.060 1.00 97.19 106 HIS A CA 1
ATOM 806 C C . HIS A 1 106 ? 5.385 2.129 -19.659 1.00 97.19 106 HIS A C 1
ATOM 808 O O . HIS A 1 106 ? 4.229 1.831 -19.349 1.00 97.19 106 HIS A O 1
ATOM 814 N N . PRO A 1 107 ? 6.095 1.340 -20.490 1.00 95.38 107 PRO A N 1
ATOM 815 C CA . PRO A 1 107 ? 5.490 0.241 -21.253 1.00 95.38 107 PRO A CA 1
ATOM 816 C C . PRO A 1 107 ? 4.950 -0.897 -20.374 1.00 95.38 107 PRO A C 1
ATOM 818 O O . PRO A 1 107 ? 4.099 -1.672 -20.810 1.00 95.38 107 PRO A O 1
ATOM 821 N N . ASP A 1 108 ? 5.441 -0.997 -19.140 1.00 97.31 108 ASP A N 1
ATOM 822 C CA . ASP A 1 108 ? 5.036 -2.015 -18.169 1.00 97.31 108 ASP A CA 1
ATOM 823 C C . ASP A 1 108 ? 3.911 -1.559 -17.227 1.00 97.31 108 ASP A C 1
ATOM 825 O O . ASP A 1 108 ? 3.426 -2.349 -16.423 1.00 97.31 108 ASP A O 1
ATOM 829 N N . LEU A 1 109 ? 3.442 -0.311 -17.341 1.00 98.12 109 LEU A N 1
ATOM 830 C CA . LEU A 1 109 ? 2.359 0.233 -16.519 1.00 98.12 109 LEU A CA 1
ATOM 831 C C . LEU A 1 109 ? 1.129 0.559 -17.363 1.00 98.12 109 LEU A C 1
ATOM 833 O O . LEU A 1 109 ? 1.221 0.999 -18.506 1.00 98.12 109 LEU A O 1
ATOM 837 N N . LYS A 1 110 ? -0.052 0.382 -16.766 1.00 96.81 110 LYS A N 1
ATOM 838 C CA . LYS A 1 110 ? -1.321 0.834 -17.339 1.00 96.81 110 LYS A CA 1
ATOM 839 C C . LYS A 1 110 ? -2.033 1.751 -16.356 1.00 96.81 110 LYS A C 1
ATOM 841 O O . LYS A 1 110 ? -2.723 1.289 -15.448 1.00 96.81 110 LYS A O 1
ATOM 846 N N . ILE A 1 111 ? -1.876 3.052 -16.565 1.00 98.25 111 ILE A N 1
ATOM 847 C CA . ILE A 1 111 ? -2.464 4.075 -15.699 1.00 98.25 111 ILE A CA 1
ATOM 848 C C . ILE A 1 111 ? -3.912 4.322 -16.121 1.00 98.25 111 ILE A C 1
ATOM 850 O O . ILE A 1 111 ? -4.196 4.625 -17.278 1.00 98.25 111 ILE A O 1
ATOM 854 N N . ALA A 1 112 ? -4.841 4.126 -15.186 1.00 98.19 112 ALA A N 1
ATOM 855 C CA . ALA A 1 112 ? -6.281 4.232 -15.419 1.00 98.19 112 ALA A CA 1
ATOM 856 C C . ALA A 1 112 ? -6.786 5.684 -15.400 1.00 98.19 112 ALA A C 1
ATOM 858 O O . ALA A 1 112 ? -7.866 5.967 -15.915 1.00 98.19 112 ALA A O 1
ATOM 859 N N . GLY A 1 113 ? -6.014 6.588 -14.802 1.00 98.06 113 GLY A N 1
ATOM 860 C CA . GLY A 1 113 ? -6.296 8.011 -14.684 1.00 98.06 113 GLY A CA 1
ATOM 861 C C . GLY A 1 113 ? -5.398 8.643 -13.625 1.00 98.06 113 GLY A C 1
ATOM 862 O O . GLY A 1 113 ? -4.531 7.979 -13.057 1.00 98.06 113 GLY A O 1
ATOM 863 N N . GLY A 1 114 ? -5.610 9.919 -13.339 1.00 97.56 114 GLY A N 1
ATOM 864 C CA . GLY A 1 114 ? -4.833 10.617 -12.327 1.00 97.56 114 GLY A CA 1
ATOM 865 C C . GLY A 1 114 ? -5.162 12.097 -12.249 1.00 97.56 114 GLY A C 1
ATOM 866 O O . GLY A 1 114 ? -5.885 12.631 -13.093 1.00 97.56 114 GLY A O 1
ATOM 867 N N . LYS A 1 115 ? -4.622 12.748 -11.222 1.00 98.31 115 LYS A N 1
ATOM 868 C CA . LYS A 1 115 ? -4.710 14.193 -11.006 1.00 98.31 115 LYS A CA 1
ATOM 869 C C . LYS A 1 115 ? -3.455 14.668 -10.277 1.00 98.31 115 LYS A C 1
ATOM 871 O O . LYS A 1 115 ? -2.897 13.942 -9.457 1.00 98.31 115 LYS A O 1
ATOM 876 N N . SER A 1 116 ? -3.006 15.874 -10.611 1.00 98.38 116 SER A N 1
ATOM 877 C CA . SER A 1 116 ? -2.001 16.597 -9.834 1.00 98.38 116 SER A CA 1
ATOM 878 C C . SER A 1 116 ? -2.697 17.565 -8.886 1.00 98.38 116 SER A C 1
ATOM 880 O O . SER A 1 116 ? -3.635 18.257 -9.288 1.00 98.38 116 SER A O 1
ATOM 882 N N . PHE A 1 117 ? -2.234 17.579 -7.642 1.00 97.69 117 PHE A N 1
ATOM 883 C CA . PHE A 1 117 ? -2.708 18.439 -6.557 1.00 97.69 117 PHE A CA 1
ATOM 884 C C . PHE A 1 117 ? -1.717 19.565 -6.253 1.00 97.69 117 PHE A C 1
ATOM 886 O O . PHE A 1 117 ? -2.030 20.494 -5.523 1.00 97.69 117 PHE A O 1
ATOM 893 N N . ILE A 1 118 ? -0.541 19.530 -6.882 1.00 95.75 118 ILE A N 1
ATOM 894 C CA . ILE A 1 118 ? 0.467 20.577 -6.752 1.00 95.75 118 ILE A CA 1
ATOM 895 C C . ILE A 1 118 ? 0.002 21.811 -7.522 1.00 95.75 118 ILE A C 1
ATOM 897 O O . ILE A 1 118 ? -0.239 21.754 -8.736 1.00 95.75 118 ILE A O 1
ATOM 901 N N . SER A 1 119 ? -0.075 22.941 -6.822 1.00 91.69 119 SER A N 1
ATOM 902 C CA . SER A 1 119 ? -0.504 24.214 -7.398 1.00 91.69 119 SER A CA 1
ATOM 903 C C . SER A 1 119 ? 0.294 24.581 -8.657 1.00 91.69 119 SER A C 1
ATOM 905 O O . SER A 1 119 ? 1.518 24.445 -8.723 1.00 91.69 119 SER A O 1
ATOM 907 N N . GLY A 1 120 ? -0.416 25.019 -9.700 1.00 89.50 120 GLY A N 1
ATOM 908 C CA . GLY A 1 120 ? 0.173 25.383 -10.993 1.00 89.50 120 GLY A CA 1
ATOM 909 C C . GLY A 1 120 ? 0.639 24.204 -11.859 1.00 89.50 120 GLY A C 1
ATOM 910 O O . GLY A 1 120 ? 1.156 24.433 -12.953 1.00 89.50 120 GLY A O 1
ATOM 911 N N . ARG A 1 121 ? 0.446 22.948 -11.429 1.00 90.38 121 ARG A N 1
ATOM 912 C CA . ARG A 1 121 ? 0.814 21.753 -12.202 1.00 90.38 121 ARG A CA 1
ATOM 913 C C . ARG A 1 121 ? -0.408 20.898 -12.514 1.00 90.38 121 ARG A C 1
ATOM 915 O O . ARG A 1 121 ? -1.032 20.337 -11.623 1.00 90.38 121 ARG A O 1
ATOM 922 N N . SER A 1 122 ? -0.716 20.745 -13.800 1.00 92.62 122 SER A N 1
ATOM 923 C CA . SER A 1 122 ? -1.827 19.905 -14.271 1.00 92.62 122 SER A CA 1
ATOM 924 C C . SER A 1 122 ? -1.422 18.456 -14.567 1.00 92.62 122 SER A C 1
ATOM 926 O O . SER A 1 122 ? -2.251 17.552 -14.478 1.00 92.62 122 SER A O 1
ATOM 928 N N . SER A 1 123 ? -0.154 18.221 -14.917 1.00 96.12 123 SER A N 1
ATOM 929 C CA . SER A 1 123 ? 0.359 16.887 -15.236 1.00 96.12 123 SER A CA 1
ATOM 930 C C . SER A 1 123 ? 0.587 16.063 -13.971 1.00 96.12 123 SER A C 1
ATOM 932 O O . SER A 1 123 ? 1.297 16.502 -13.072 1.00 96.12 123 SER A O 1
ATOM 934 N N . TYR A 1 124 ? 0.049 14.845 -13.944 1.00 97.19 124 TYR A N 1
ATOM 935 C CA . TYR A 1 124 ? 0.333 13.820 -12.931 1.00 97.19 124 TYR A CA 1
ATOM 936 C C . TYR A 1 124 ? 1.441 12.843 -13.364 1.00 97.19 124 TYR A C 1
ATOM 938 O O . TYR A 1 124 ? 1.616 11.789 -12.748 1.00 97.19 124 TYR A O 1
ATOM 946 N N . ASN A 1 125 ? 2.175 13.174 -14.433 1.00 97.56 125 ASN A N 1
ATOM 947 C CA . ASN A 1 125 ? 3.347 12.409 -14.837 1.00 97.56 125 ASN A CA 1
ATOM 948 C C . ASN A 1 125 ? 4.467 12.562 -13.804 1.00 97.56 125 ASN A C 1
ATOM 950 O O . ASN A 1 125 ? 4.656 13.645 -13.247 1.00 97.56 125 ASN A O 1
ATOM 954 N N . ASP A 1 126 ? 5.215 11.488 -13.594 1.00 97.50 126 ASP A N 1
ATOM 955 C CA . ASP A 1 126 ? 6.334 11.481 -12.658 1.00 97.50 126 ASP A CA 1
ATOM 956 C C . ASP A 1 126 ? 7.542 12.244 -13.217 1.00 97.50 126 ASP A C 1
ATOM 958 O O . ASP A 1 126 ? 7.937 12.056 -14.373 1.00 97.50 126 ASP A O 1
ATOM 962 N N . ASP A 1 127 ? 8.105 13.118 -12.390 1.00 93.56 127 ASP A N 1
ATOM 963 C CA . ASP A 1 127 ? 9.325 13.889 -12.638 1.00 93.56 127 ASP A CA 1
ATOM 964 C C . ASP A 1 127 ? 10.382 13.704 -11.531 1.00 93.56 127 ASP A C 1
ATOM 966 O O . ASP A 1 127 ? 11.399 14.396 -11.544 1.00 93.56 127 ASP A O 1
ATOM 970 N N . ASN A 1 128 ? 10.157 12.757 -10.614 1.00 97.19 128 ASN A N 1
ATOM 971 C CA . ASN A 1 128 ? 11.093 12.331 -9.574 1.00 97.19 128 ASN A CA 1
ATOM 972 C C . ASN A 1 128 ? 11.554 10.880 -9.806 1.00 97.19 128 ASN A C 1
ATOM 974 O O . ASN A 1 128 ? 12.749 10.608 -9.878 1.00 97.19 128 ASN A O 1
ATOM 978 N N . GLY A 1 129 ? 10.602 9.962 -9.975 1.00 97.62 129 GLY A N 1
ATOM 979 C CA . GLY A 1 129 ? 10.816 8.534 -10.205 1.00 97.62 129 GLY A CA 1
ATOM 980 C C . GLY A 1 129 ? 10.268 7.630 -9.101 1.00 97.62 129 GLY A C 1
ATOM 981 O O . GLY A 1 129 ? 9.929 6.474 -9.372 1.00 97.62 129 GLY A O 1
ATOM 982 N N . HIS A 1 130 ? 10.137 8.150 -7.878 1.00 98.56 130 HIS A N 1
ATOM 983 C CA . HIS A 1 130 ? 9.659 7.397 -6.721 1.00 98.56 130 HIS A CA 1
ATOM 984 C C . HIS A 1 130 ? 8.238 6.847 -6.921 1.00 98.56 130 HIS A C 1
ATOM 986 O O . HIS A 1 130 ? 7.992 5.657 -6.716 1.00 98.56 130 HIS A O 1
ATOM 992 N N . GLY A 1 131 ? 7.309 7.666 -7.414 1.00 98.75 131 GLY A N 1
ATOM 993 C CA . GLY A 1 131 ? 5.915 7.267 -7.588 1.00 98.75 131 GLY A CA 1
ATOM 994 C C . GLY A 1 131 ? 5.729 6.229 -8.693 1.00 98.75 131 GLY A C 1
ATOM 995 O O . GLY A 1 131 ? 4.923 5.307 -8.552 1.00 98.75 131 GLY A O 1
ATOM 996 N N . THR A 1 132 ? 6.541 6.289 -9.754 1.00 98.88 132 THR A N 1
ATOM 997 C CA . THR A 1 132 ? 6.605 5.228 -10.772 1.00 98.88 132 THR A CA 1
ATOM 998 C C . THR A 1 132 ? 7.112 3.912 -10.186 1.00 98.88 132 THR A C 1
ATOM 1000 O O . THR A 1 132 ? 6.583 2.850 -10.525 1.00 98.88 132 THR A O 1
ATOM 1003 N N . HIS A 1 133 ? 8.080 3.966 -9.268 1.00 98.88 133 HIS A N 1
ATOM 1004 C CA . HIS A 1 133 ? 8.603 2.791 -8.560 1.00 98.88 133 HIS A CA 1
ATOM 1005 C C . HIS A 1 133 ? 7.550 2.133 -7.681 1.00 98.88 133 HIS A C 1
ATOM 1007 O O . HIS A 1 133 ? 7.266 0.939 -7.839 1.00 98.88 133 HIS A O 1
ATOM 1013 N N . VAL A 1 134 ? 6.877 2.936 -6.861 1.00 98.94 134 VAL A N 1
ATOM 1014 C CA . VAL A 1 134 ? 5.754 2.515 -6.018 1.00 98.94 134 VAL A CA 1
ATOM 1015 C C . VAL A 1 134 ? 4.626 1.912 -6.862 1.00 98.94 134 VAL A C 1
ATOM 1017 O O . VAL A 1 134 ? 4.158 0.807 -6.575 1.00 98.94 134 VAL A O 1
ATOM 1020 N N . ALA A 1 135 ? 4.226 2.575 -7.951 1.00 98.88 135 ALA A N 1
ATOM 1021 C CA . ALA A 1 135 ? 3.176 2.091 -8.845 1.00 98.88 135 ALA A CA 1
ATOM 1022 C C . ALA A 1 135 ? 3.515 0.733 -9.483 1.00 98.88 135 ALA A C 1
ATOM 1024 O O . ALA A 1 135 ? 2.632 -0.120 -9.608 1.00 98.88 135 ALA A O 1
ATOM 1025 N N . GLY A 1 136 ? 4.780 0.496 -9.842 1.00 98.81 136 GLY A N 1
ATOM 1026 C CA . GLY A 1 136 ? 5.233 -0.786 -10.383 1.00 98.81 136 GLY A CA 1
ATOM 1027 C C . GLY A 1 136 ? 5.146 -1.943 -9.397 1.00 98.81 136 GLY A C 1
ATOM 1028 O O . GLY A 1 136 ? 4.725 -3.035 -9.783 1.00 98.81 136 GLY A O 1
ATOM 1029 N N . ILE A 1 137 ? 5.439 -1.706 -8.115 1.00 98.94 137 ILE A N 1
ATOM 1030 C CA . ILE A 1 137 ? 5.321 -2.738 -7.073 1.00 98.94 137 ILE A CA 1
ATOM 1031 C C . ILE A 1 137 ? 3.858 -3.173 -6.930 1.00 98.94 137 ILE A C 1
ATOM 1033 O O . ILE A 1 137 ? 3.571 -4.363 -6.779 1.00 98.94 137 ILE A O 1
ATOM 1037 N N . ILE A 1 138 ? 2.918 -2.231 -7.044 1.00 98.94 138 ILE A N 1
ATOM 1038 C CA . ILE A 1 138 ? 1.484 -2.533 -6.999 1.00 98.94 138 ILE A CA 1
ATOM 1039 C C . ILE A 1 138 ? 1.044 -3.231 -8.289 1.00 98.94 138 ILE A C 1
ATOM 1041 O O . ILE A 1 138 ? 0.412 -4.283 -8.223 1.00 98.94 138 ILE A O 1
ATOM 1045 N N . GLY A 1 139 ? 1.349 -2.653 -9.455 1.00 98.44 139 GLY A N 1
ATOM 1046 C CA . GLY A 1 139 ? 0.608 -2.920 -10.689 1.00 98.44 139 GLY A CA 1
ATOM 1047 C C . GLY A 1 139 ? 1.421 -2.999 -11.980 1.00 98.44 139 GLY A C 1
ATOM 1048 O O . GLY A 1 139 ? 0.817 -2.859 -13.044 1.00 98.44 139 GLY A O 1
ATOM 1049 N N . ALA A 1 140 ? 2.740 -3.235 -11.936 1.00 98.62 140 ALA A N 1
ATOM 1050 C CA . ALA A 1 140 ? 3.475 -3.605 -13.151 1.00 98.62 140 ALA A CA 1
ATOM 1051 C C . ALA A 1 140 ? 2.837 -4.843 -13.801 1.00 98.62 140 ALA A C 1
ATOM 1053 O O . ALA A 1 140 ? 2.445 -5.798 -13.120 1.00 98.62 140 ALA A O 1
ATOM 1054 N N . GLN A 1 141 ? 2.666 -4.797 -15.118 1.00 97.88 141 GLN A N 1
ATOM 1055 C CA . GLN A 1 141 ? 1.872 -5.771 -15.854 1.00 97.88 141 GLN A CA 1
ATOM 1056 C C . GLN A 1 141 ? 2.529 -7.157 -15.831 1.00 97.88 141 GLN A C 1
ATOM 1058 O O . GLN A 1 141 ? 3.743 -7.302 -15.860 1.00 97.88 141 GLN A O 1
ATOM 1063 N N . SER A 1 142 ? 1.728 -8.223 -15.840 1.00 95.75 142 SER A N 1
ATOM 1064 C CA . SER A 1 142 ? 2.253 -9.572 -16.091 1.00 95.75 142 SER A CA 1
ATOM 1065 C C . SER A 1 142 ? 2.349 -9.790 -17.602 1.00 95.75 142 SER A C 1
ATOM 1067 O O . SER A 1 142 ? 1.335 -9.981 -18.278 1.00 95.75 142 SER A O 1
ATOM 1069 N N . ASN A 1 143 ? 3.560 -9.680 -18.150 1.00 92.75 143 ASN A N 1
ATOM 1070 C CA . ASN A 1 143 ? 3.842 -9.727 -19.581 1.00 92.75 143 ASN A CA 1
ATOM 1071 C C . ASN A 1 143 ? 5.238 -10.353 -19.833 1.00 92.75 143 ASN A C 1
ATOM 1073 O O . ASN A 1 143 ? 5.673 -11.234 -19.097 1.00 92.75 143 ASN A O 1
ATOM 1077 N N . LYS A 1 144 ? 5.913 -9.988 -20.932 1.00 89.81 144 LYS A N 1
ATOM 1078 C CA . LYS A 1 144 ? 7.224 -10.546 -21.320 1.00 89.81 144 LYS A CA 1
ATOM 1079 C C . LYS A 1 144 ? 8.406 -9.603 -21.073 1.00 89.81 144 LYS A C 1
ATOM 1081 O O . LYS A 1 144 ? 9.519 -9.952 -21.453 1.00 89.81 144 LYS A O 1
ATOM 1086 N N . ILE A 1 145 ? 8.175 -8.435 -20.484 1.00 89.25 145 ILE A N 1
ATOM 1087 C CA . ILE A 1 145 ? 9.182 -7.406 -20.225 1.00 89.25 145 ILE A CA 1
ATOM 1088 C C . ILE A 1 145 ? 9.236 -7.096 -18.725 1.00 89.25 145 ILE A C 1
ATOM 1090 O O . ILE A 1 145 ? 8.349 -7.481 -17.968 1.00 89.25 145 ILE A O 1
ATOM 1094 N N . GLY A 1 146 ? 10.288 -6.401 -18.305 1.00 92.69 146 GLY A N 1
ATOM 1095 C CA . GLY A 1 146 ? 10.241 -5.615 -17.079 1.00 92.69 146 GLY A CA 1
ATOM 1096 C C . GLY A 1 146 ? 10.042 -6.370 -15.773 1.00 92.69 146 GLY A C 1
ATOM 1097 O O . GLY A 1 146 ? 10.649 -7.419 -15.554 1.00 92.69 146 GLY A O 1
ATOM 1098 N N . SER A 1 147 ? 9.225 -5.787 -14.897 1.00 95.62 147 SER A N 1
ATOM 1099 C CA . SER A 1 147 ? 8.887 -6.305 -13.571 1.00 95.62 147 SER A CA 1
ATOM 1100 C C . SER A 1 147 ? 7.457 -6.856 -13.573 1.00 95.62 147 SER A C 1
ATOM 1102 O O . SER A 1 147 ? 6.812 -6.945 -14.607 1.00 95.62 147 SER A O 1
ATOM 1104 N N . VAL A 1 148 ? 6.954 -7.288 -12.421 1.00 97.94 148 VAL A N 1
ATOM 1105 C CA . VAL A 1 148 ? 5.543 -7.645 -12.238 1.00 97.94 148 VAL A CA 1
ATOM 1106 C C . VAL A 1 148 ? 5.102 -7.206 -10.850 1.00 97.94 148 VAL A C 1
ATOM 1108 O O . VAL A 1 148 ? 5.778 -7.494 -9.860 1.00 97.94 148 VAL A O 1
ATOM 1111 N N . GLY A 1 149 ? 3.981 -6.493 -10.788 1.00 98.62 149 GLY A N 1
ATOM 1112 C CA . GLY A 1 149 ? 3.405 -5.993 -9.548 1.00 98.62 149 GLY A CA 1
ATOM 1113 C C . GLY A 1 149 ? 2.606 -7.066 -8.819 1.00 98.62 149 GLY A C 1
ATOM 1114 O O . GLY A 1 149 ? 2.239 -8.091 -9.393 1.00 98.62 149 GLY A O 1
ATOM 1115 N N . VAL A 1 150 ? 2.293 -6.826 -7.548 1.00 98.88 150 VAL A N 1
ATOM 1116 C CA . VAL A 1 150 ? 1.489 -7.740 -6.716 1.00 98.88 150 VAL A CA 1
ATOM 1117 C C . VAL A 1 150 ? 0.081 -7.943 -7.285 1.00 98.88 150 VAL A C 1
ATOM 1119 O O . VAL A 1 150 ? -0.441 -9.059 -7.288 1.00 98.88 150 VAL A O 1
ATOM 1122 N N . ALA A 1 151 ? -0.526 -6.877 -7.799 1.00 98.75 151 ALA A N 1
ATOM 1123 C CA . ALA A 1 151 ? -1.863 -6.831 -8.370 1.00 98.75 151 ALA A CA 1
ATOM 1124 C C . ALA A 1 151 ? -1.788 -6.331 -9.830 1.00 98.75 151 ALA A C 1
ATOM 1126 O O . ALA A 1 151 ? -2.237 -5.225 -10.136 1.00 98.75 151 ALA A O 1
ATOM 1127 N N . PRO A 1 152 ? -1.246 -7.139 -10.765 1.00 98.50 152 PRO A N 1
ATOM 1128 C CA . PRO A 1 152 ? -0.857 -6.694 -12.111 1.00 98.50 152 PRO A CA 1
ATOM 1129 C C . PRO A 1 152 ? -2.028 -6.275 -13.021 1.00 98.50 152 PRO A C 1
ATOM 1131 O O . PRO A 1 152 ? -1.815 -5.856 -14.157 1.00 98.50 152 PRO A O 1
ATOM 1134 N N . ARG A 1 153 ? -3.280 -6.436 -12.572 1.00 98.50 153 ARG A N 1
ATOM 1135 C CA . ARG A 1 153 ? -4.499 -6.000 -13.273 1.00 98.50 153 ARG A CA 1
ATOM 1136 C C . ARG A 1 153 ? -5.329 -4.992 -12.472 1.00 98.50 153 ARG A C 1
ATOM 1138 O O . ARG A 1 153 ? -6.469 -4.712 -12.858 1.00 98.50 153 ARG A O 1
ATOM 1145 N N . ALA A 1 154 ? -4.785 -4.458 -11.378 1.00 98.75 154 ALA A N 1
ATOM 1146 C CA . ALA A 1 154 ? -5.375 -3.323 -10.681 1.00 98.75 154 ALA A CA 1
ATOM 1147 C C . ALA A 1 154 ? -5.427 -2.086 -11.590 1.00 98.75 154 ALA A C 1
ATOM 1149 O O . ALA A 1 154 ? -4.597 -1.891 -12.478 1.00 98.75 154 ALA A O 1
ATOM 1150 N N . LYS A 1 155 ? -6.430 -1.239 -11.371 1.00 98.81 155 LYS A N 1
ATOM 1151 C CA . LYS A 1 155 ? -6.550 0.072 -12.008 1.00 98.81 155 LYS A CA 1
ATOM 1152 C C . LYS A 1 155 ? -5.757 1.070 -11.171 1.00 98.81 155 LYS A C 1
ATOM 1154 O O . LYS A 1 155 ? -6.256 1.536 -10.149 1.00 98.81 155 LYS A O 1
ATOM 1159 N N . ILE A 1 156 ? -4.533 1.366 -11.594 1.00 98.88 156 ILE A N 1
ATOM 1160 C CA . ILE A 1 156 ? -3.658 2.320 -10.904 1.00 98.88 156 ILE A CA 1
ATOM 1161 C C . ILE A 1 156 ? -4.063 3.752 -11.267 1.00 98.88 156 ILE A C 1
ATOM 1163 O O . ILE A 1 156 ? -4.164 4.079 -12.451 1.00 98.88 156 ILE A O 1
ATOM 1167 N N . TYR A 1 157 ? -4.278 4.593 -10.257 1.00 98.88 157 TYR A N 1
ATOM 1168 C CA . TYR A 1 157 ? -4.534 6.025 -10.398 1.00 98.88 157 TYR A CA 1
ATOM 1169 C C . TYR A 1 157 ? -3.349 6.823 -9.853 1.00 98.88 157 TYR A C 1
ATOM 1171 O O . TYR A 1 157 ? -2.960 6.647 -8.700 1.00 98.88 157 TYR A O 1
ATOM 1179 N N . ALA A 1 158 ? -2.783 7.700 -10.681 1.00 98.75 158 ALA A N 1
ATOM 1180 C CA . ALA A 1 158 ? -1.637 8.532 -10.323 1.00 98.75 158 ALA A CA 1
ATOM 1181 C C . ALA A 1 158 ? -2.104 9.824 -9.634 1.00 98.75 158 ALA A C 1
ATOM 1183 O O . ALA A 1 158 ? -2.692 10.695 -10.280 1.00 98.75 158 ALA A O 1
ATOM 1184 N N . LEU A 1 159 ? -1.861 9.950 -8.330 1.00 98.75 159 LEU A N 1
ATOM 1185 C CA . LEU A 1 159 ? -2.273 11.098 -7.522 1.00 98.75 159 LEU A CA 1
ATOM 1186 C C . LEU A 1 159 ? -1.024 11.884 -7.123 1.00 98.75 159 LEU A C 1
ATOM 1188 O O . LEU A 1 159 ? -0.375 11.592 -6.122 1.00 98.75 159 LEU A O 1
ATOM 1192 N N . LYS A 1 160 ? -0.640 12.852 -7.959 1.00 98.56 160 LYS A N 1
ATOM 1193 C CA . LYS A 1 160 ? 0.603 13.605 -7.763 1.00 98.56 160 LYS A CA 1
ATOM 1194 C C . LYS A 1 160 ? 0.416 14.666 -6.680 1.00 98.56 160 LYS A C 1
ATOM 1196 O O . LYS A 1 160 ? -0.243 15.675 -6.924 1.00 98.56 160 LYS A O 1
ATOM 1201 N N . ALA A 1 161 ? 1.014 14.427 -5.521 1.00 97.75 161 ALA A N 1
ATOM 1202 C CA . ALA A 1 161 ? 1.070 15.331 -4.374 1.00 97.75 161 ALA A CA 1
ATOM 1203 C C . ALA A 1 161 ? 2.512 15.737 -4.007 1.00 97.75 161 ALA A C 1
ATOM 1205 O O . ALA A 1 161 ? 2.689 16.650 -3.210 1.00 97.75 161 ALA A O 1
ATOM 1206 N N . LEU A 1 162 ? 3.532 15.095 -4.601 1.00 96.06 162 LEU A N 1
ATOM 1207 C CA . LEU A 1 162 ? 4.949 15.437 -4.412 1.00 96.06 162 LEU A CA 1
ATOM 1208 C C . LEU A 1 162 ? 5.599 15.986 -5.693 1.00 96.06 162 LEU A C 1
ATOM 1210 O O . LEU A 1 162 ? 5.324 15.536 -6.816 1.00 96.06 162 LEU A O 1
ATOM 1214 N N . GLY A 1 163 ? 6.466 16.978 -5.523 1.00 92.44 163 GLY A N 1
ATOM 1215 C CA . GLY A 1 163 ? 7.274 17.599 -6.561 1.00 92.44 163 GLY A CA 1
ATOM 1216 C C . GLY A 1 163 ? 8.419 16.714 -7.057 1.00 92.44 163 GLY A C 1
ATOM 1217 O O . GLY A 1 163 ? 8.573 15.557 -6.671 1.00 92.44 163 GLY A O 1
ATOM 1218 N N . LYS A 1 164 ? 9.241 17.283 -7.946 1.00 93.81 164 LYS A N 1
ATOM 1219 C CA . LYS A 1 164 ? 10.425 16.618 -8.529 1.00 93.81 164 LYS A CA 1
ATOM 1220 C C . LYS A 1 164 ? 11.511 16.299 -7.493 1.00 93.81 164 LYS A C 1
ATOM 1222 O O . LYS A 1 164 ? 12.330 15.414 -7.699 1.00 93.81 164 LYS A O 1
ATOM 1227 N N . ASP A 1 165 ? 11.529 17.056 -6.407 1.00 92.44 165 ASP A N 1
ATOM 1228 C CA . ASP A 1 165 ? 12.389 16.924 -5.231 1.00 92.44 165 ASP A CA 1
ATOM 1229 C C . ASP A 1 165 ? 11.896 15.851 -4.252 1.00 92.44 165 ASP A C 1
ATOM 1231 O O . ASP A 1 165 ? 12.634 15.483 -3.347 1.00 92.44 165 ASP A O 1
ATOM 1235 N N . GLY A 1 166 ? 10.695 15.299 -4.463 1.00 90.94 166 GLY A N 1
ATOM 1236 C CA . GLY A 1 166 ? 10.089 14.329 -3.551 1.00 90.94 166 GLY A CA 1
ATOM 1237 C C . GLY A 1 166 ? 9.404 14.977 -2.347 1.00 90.94 166 GLY A C 1
ATOM 1238 O O . GLY A 1 166 ? 9.002 14.269 -1.430 1.00 90.94 166 GLY A O 1
ATOM 1239 N N . GLU A 1 167 ? 9.229 16.299 -2.356 1.00 91.06 167 GLU A N 1
ATOM 1240 C CA . GLU A 1 167 ? 8.579 17.050 -1.281 1.00 91.06 167 GLU A CA 1
ATOM 1241 C C . GLU A 1 167 ? 7.194 17.545 -1.706 1.00 91.06 167 GLU A C 1
ATOM 1243 O O . GLU A 1 167 ? 6.896 17.702 -2.892 1.00 91.06 167 GLU A O 1
ATOM 1248 N N . GLY A 1 168 ? 6.316 17.796 -0.740 1.00 92.12 168 GLY A N 1
ATOM 1249 C CA . GLY A 1 168 ? 4.980 18.318 -0.997 1.00 92.12 168 GLY A CA 1
ATOM 1250 C C . GLY A 1 168 ? 4.294 18.775 0.279 1.00 92.12 168 GLY A C 1
ATOM 1251 O O . GLY A 1 168 ? 4.782 18.546 1.386 1.00 92.12 168 GLY A O 1
ATOM 1252 N N . TYR A 1 169 ? 3.156 19.444 0.124 1.00 93.44 169 TYR A N 1
ATOM 1253 C CA . TYR A 1 169 ? 2.417 19.990 1.255 1.00 93.44 169 TYR A CA 1
ATOM 1254 C C . TYR A 1 169 ? 1.363 19.008 1.764 1.00 93.44 169 TYR A C 1
ATOM 1256 O O . TYR A 1 169 ? 0.718 18.292 0.997 1.00 93.44 169 TYR A O 1
ATOM 1264 N N . ILE A 1 170 ? 1.106 19.043 3.075 1.00 90.75 170 ILE A N 1
ATOM 1265 C CA . ILE A 1 170 ? 0.010 18.282 3.690 1.00 90.75 170 ILE A CA 1
ATOM 1266 C C . ILE A 1 170 ? -1.342 18.626 3.040 1.00 90.75 170 ILE A C 1
ATOM 1268 O O . ILE A 1 170 ? -2.184 17.743 2.896 1.00 90.75 170 ILE A O 1
ATOM 1272 N N . SER A 1 171 ? -1.544 19.873 2.592 1.00 92.12 171 SER A N 1
ATOM 1273 C CA . SER A 1 171 ? -2.736 20.278 1.831 1.00 92.12 171 SER A CA 1
ATOM 1274 C C . SER A 1 171 ? -2.935 19.441 0.568 1.00 92.12 171 SER A C 1
ATOM 1276 O O . SER A 1 171 ? -4.037 18.958 0.326 1.00 92.12 171 SER A O 1
ATOM 1278 N N . ASP A 1 172 ? -1.867 19.207 -0.190 1.00 94.94 172 ASP A N 1
ATOM 1279 C CA . ASP A 1 172 ? -1.917 18.503 -1.473 1.00 94.94 172 ASP A CA 1
ATOM 1280 C C . ASP A 1 172 ? -2.220 17.013 -1.243 1.00 94.94 172 ASP A C 1
ATOM 1282 O O . ASP A 1 172 ? -2.987 16.393 -1.983 1.00 94.94 172 ASP A O 1
ATOM 1286 N N . ILE A 1 173 ? -1.684 16.450 -0.154 1.00 97.38 173 ILE A N 1
ATOM 1287 C CA . ILE A 1 173 ? -1.990 15.088 0.305 1.00 97.38 173 ILE A CA 1
ATOM 1288 C C . ILE A 1 173 ? -3.463 14.985 0.733 1.00 97.38 173 ILE A C 1
ATOM 1290 O O . ILE A 1 173 ? -4.151 14.043 0.338 1.00 97.38 173 ILE A O 1
ATOM 1294 N N . ILE A 1 174 ? -3.978 15.953 1.500 1.00 93.75 174 ILE A N 1
ATOM 1295 C CA . ILE A 1 174 ? -5.390 16.001 1.918 1.00 93.75 174 ILE A CA 1
ATOM 1296 C C . ILE A 1 174 ? -6.320 16.073 0.703 1.00 93.75 174 ILE A C 1
ATOM 1298 O O . ILE A 1 174 ? -7.322 15.354 0.651 1.00 93.75 174 ILE A O 1
ATOM 1302 N N . GLU A 1 175 ? -6.008 16.909 -0.288 1.00 93.94 175 GLU A N 1
ATOM 1303 C CA . GLU A 1 175 ? -6.793 16.986 -1.520 1.00 93.94 175 GLU A CA 1
ATOM 1304 C C . GLU A 1 175 ? -6.755 15.673 -2.310 1.00 93.94 175 GLU A C 1
ATOM 1306 O O . GLU A 1 175 ? -7.792 15.234 -2.814 1.00 93.94 175 GLU A O 1
ATOM 1311 N N . ALA A 1 176 ? -5.604 14.997 -2.362 1.00 98.44 176 ALA A N 1
ATOM 1312 C CA . ALA A 1 176 ? -5.474 13.688 -2.996 1.00 98.44 176 ALA A CA 1
ATOM 1313 C C . ALA A 1 176 ? -6.302 12.598 -2.290 1.00 98.44 176 ALA A C 1
ATOM 1315 O O . ALA A 1 176 ? -6.947 11.772 -2.951 1.00 98.44 176 ALA A O 1
ATOM 1316 N N . VAL A 1 177 ? -6.345 12.613 -0.954 1.00 97.31 177 VAL A N 1
ATOM 1317 C CA . VAL A 1 177 ? -7.205 11.723 -0.158 1.00 97.31 177 VAL A CA 1
ATOM 1318 C C . VAL A 1 177 ? -8.682 12.022 -0.427 1.00 97.31 177 VAL A C 1
ATOM 1320 O O . VAL A 1 177 ? -9.440 11.108 -0.748 1.00 97.31 177 VAL A O 1
ATOM 1323 N N . ASN A 1 178 ? -9.098 13.290 -0.390 1.00 92.31 178 ASN A N 1
ATOM 1324 C CA . ASN A 1 178 ? -10.484 13.680 -0.675 1.00 92.31 178 ASN A CA 1
ATOM 1325 C C . ASN A 1 178 ? -10.918 13.292 -2.094 1.00 92.31 178 ASN A C 1
ATOM 1327 O O . ASN A 1 178 ? -11.986 12.706 -2.274 1.00 92.31 178 ASN A O 1
ATOM 1331 N N . TRP A 1 179 ? -10.065 13.525 -3.092 1.00 98.12 179 TRP A N 1
ATOM 1332 C CA . TRP A 1 179 ? -10.322 13.102 -4.467 1.00 98.12 179 TRP A CA 1
ATOM 1333 C C . TRP A 1 179 ? -10.481 11.583 -4.573 1.00 98.12 179 TRP A C 1
ATOM 1335 O O . TRP A 1 179 ? -11.320 11.097 -5.333 1.00 98.12 179 TRP A O 1
ATOM 1345 N N . SER A 1 180 ? -9.715 10.819 -3.790 1.00 98.44 180 SER A N 1
ATOM 1346 C CA . SER A 1 180 ? -9.833 9.359 -3.742 1.00 98.44 180 SER A CA 1
ATOM 1347 C C . SER A 1 180 ? -11.195 8.906 -3.210 1.00 98.44 180 SER A C 1
ATOM 1349 O O . SER A 1 180 ? -11.757 7.945 -3.740 1.00 98.44 180 SER A O 1
ATOM 1351 N N . VAL A 1 181 ? -11.754 9.620 -2.226 1.00 92.88 181 VAL A N 1
ATOM 1352 C CA . VAL A 1 181 ? -13.125 9.402 -1.732 1.00 92.88 181 VAL A CA 1
ATOM 1353 C C . VAL A 1 181 ? -14.150 9.702 -2.820 1.00 92.88 181 VAL A C 1
ATOM 1355 O O . VAL A 1 181 ? -14.979 8.851 -3.138 1.00 92.88 181 VAL A O 1
ATOM 1358 N N . GLU A 1 182 ? -14.055 10.877 -3.443 1.00 94.12 182 GLU A N 1
ATOM 1359 C CA . GLU A 1 182 ? -14.972 11.325 -4.502 1.00 94.12 182 GLU A CA 1
ATOM 1360 C C . GLU A 1 182 ? -14.964 10.406 -5.730 1.00 94.12 182 GLU A C 1
ATOM 1362 O O . GLU A 1 182 ? -15.979 10.241 -6.400 1.00 94.12 182 GLU A O 1
ATOM 1367 N N . ASN A 1 183 ? -13.825 9.775 -6.021 1.00 95.31 183 ASN A N 1
ATOM 1368 C CA . ASN A 1 183 ? -13.661 8.884 -7.169 1.00 95.31 183 ASN A CA 1
ATOM 1369 C C . ASN A 1 183 ? -13.795 7.399 -6.802 1.00 95.31 183 ASN A C 1
ATOM 1371 O O . ASN A 1 183 ? -13.569 6.521 -7.653 1.00 95.31 183 ASN A O 1
ATOM 1375 N N . HIS A 1 184 ? -14.206 7.116 -5.561 1.00 95.75 184 HIS A N 1
ATOM 1376 C CA . HIS A 1 184 ? -14.445 5.781 -5.021 1.00 95.75 184 HIS A CA 1
ATOM 1377 C C . HIS A 1 184 ? -13.252 4.849 -5.251 1.00 95.75 184 HIS A C 1
ATOM 1379 O O . HIS A 1 184 ? -13.399 3.798 -5.884 1.00 95.75 184 HIS A O 1
ATOM 1385 N N . MET A 1 185 ? -12.055 5.277 -4.839 1.00 98.44 185 MET A N 1
ATOM 1386 C CA . MET A 1 185 ? -10.894 4.388 -4.788 1.00 98.44 185 MET A CA 1
ATOM 1387 C C . MET A 1 185 ? -11.165 3.244 -3.813 1.00 98.44 185 MET A C 1
ATOM 1389 O O . MET A 1 185 ? -11.926 3.387 -2.864 1.00 98.44 185 MET A O 1
ATOM 1393 N N . ASP A 1 186 ? -10.537 2.098 -4.041 1.00 98.75 186 ASP A N 1
ATOM 1394 C CA . ASP A 1 186 ? -10.670 0.957 -3.142 1.00 98.75 186 ASP A CA 1
ATOM 1395 C C . ASP A 1 186 ? -9.548 0.908 -2.104 1.00 98.75 186 ASP A C 1
ATOM 1397 O O . ASP A 1 186 ? -9.763 0.480 -0.968 1.00 98.75 186 ASP A O 1
ATOM 1401 N N . VAL A 1 187 ? -8.353 1.321 -2.528 1.00 98.88 187 VAL A N 1
ATOM 1402 C CA . VAL A 1 187 ? -7.124 1.338 -1.737 1.00 98.88 187 VAL A CA 1
ATOM 1403 C C . VAL A 1 187 ? -6.368 2.626 -2.044 1.00 98.88 187 VAL A C 1
ATOM 1405 O O . VAL A 1 187 ? -6.295 3.034 -3.206 1.00 98.88 187 VAL A O 1
ATOM 1408 N N . ILE A 1 188 ? -5.782 3.243 -1.023 1.00 98.88 188 ILE A N 1
ATOM 1409 C CA . ILE A 1 188 ? -4.850 4.365 -1.158 1.00 98.88 188 ILE A CA 1
ATOM 1410 C C . ILE A 1 188 ? -3.495 3.920 -0.614 1.00 98.88 188 ILE A C 1
ATOM 1412 O O . ILE A 1 188 ? -3.413 3.403 0.499 1.00 98.88 188 ILE A O 1
ATOM 1416 N N . ASN A 1 189 ? -2.439 4.135 -1.394 1.00 98.94 189 ASN A N 1
ATOM 1417 C CA . ASN A 1 189 ? -1.059 3.969 -0.959 1.00 98.94 189 ASN A CA 1
ATOM 1418 C C . ASN A 1 189 ? -0.407 5.344 -0.763 1.00 98.94 189 ASN A C 1
ATOM 1420 O O . ASN A 1 189 ? -0.384 6.142 -1.702 1.00 98.94 189 ASN A O 1
ATOM 1424 N N . ILE A 1 190 ? 0.149 5.578 0.426 1.00 98.50 190 ILE A N 1
ATOM 1425 C CA . ILE A 1 190 ? 0.857 6.802 0.820 1.00 98.50 190 ILE A CA 1
ATOM 1426 C C . ILE A 1 190 ? 2.287 6.415 1.224 1.00 98.50 190 ILE A C 1
ATOM 1428 O O . ILE A 1 190 ? 2.558 6.091 2.378 1.00 98.50 190 ILE A O 1
ATOM 1432 N N . SER A 1 191 ? 3.205 6.398 0.258 1.00 95.25 191 SER A N 1
ATOM 1433 C CA . SER A 1 191 ? 4.616 6.027 0.470 1.00 95.25 191 SER A CA 1
ATOM 1434 C C . SER A 1 191 ? 5.474 7.244 0.848 1.00 95.25 191 SER A C 1
ATOM 1436 O O . SER A 1 191 ? 6.519 7.499 0.255 1.00 95.25 191 SER A O 1
ATOM 1438 N N . LEU A 1 192 ? 4.985 8.026 1.805 1.00 92.44 192 LEU A N 1
ATOM 1439 C CA . LEU A 1 192 ? 5.569 9.271 2.301 1.00 92.44 192 LEU A CA 1
ATOM 1440 C C . LEU A 1 192 ? 5.131 9.477 3.756 1.00 92.44 192 LEU A C 1
ATOM 1442 O O . LEU A 1 192 ? 4.164 8.854 4.205 1.00 92.44 192 LEU A O 1
ATOM 1446 N N . GLY A 1 193 ? 5.807 10.360 4.487 1.00 92.00 193 GLY A N 1
ATOM 1447 C CA . GLY A 1 193 ? 5.423 10.667 5.859 1.00 92.00 193 GLY A CA 1
ATOM 1448 C C . GLY A 1 193 ? 6.139 11.869 6.461 1.00 92.00 193 GLY A C 1
ATOM 1449 O O . GLY A 1 193 ? 6.957 12.512 5.809 1.00 92.00 193 GLY A O 1
ATOM 1450 N N . SER A 1 194 ? 5.782 12.167 7.706 1.00 89.56 194 SER A N 1
ATOM 1451 C CA . SER A 1 194 ? 6.348 13.223 8.548 1.00 89.56 194 SER A CA 1
ATOM 1452 C C . SER A 1 194 ? 6.352 12.765 10.009 1.00 89.56 194 SER A C 1
ATOM 1454 O O . SER A 1 194 ? 5.537 11.924 10.397 1.00 89.56 194 SER A O 1
ATOM 1456 N N . ASP A 1 195 ? 7.238 13.326 10.826 1.00 89.12 195 ASP A N 1
ATOM 1457 C CA . ASP A 1 195 ? 7.242 13.097 12.275 1.00 89.12 195 ASP A CA 1
ATOM 1458 C C . ASP A 1 195 ? 6.072 13.803 12.985 1.00 89.12 195 ASP A C 1
ATOM 1460 O O . ASP A 1 195 ? 5.637 13.368 14.055 1.00 89.12 195 ASP A O 1
ATOM 1464 N N . ASP A 1 196 ? 5.522 14.855 12.371 1.00 86.31 196 ASP A N 1
ATOM 1465 C CA . ASP A 1 196 ? 4.504 15.712 12.973 1.00 86.31 196 ASP A CA 1
ATOM 1466 C C . ASP A 1 196 ? 3.076 15.203 12.707 1.00 86.31 196 ASP A C 1
ATOM 1468 O O . ASP A 1 196 ? 2.691 14.892 11.576 1.00 86.31 196 ASP A O 1
ATOM 1472 N N . ASP A 1 197 ? 2.251 15.162 13.761 1.00 83.62 197 ASP A N 1
ATOM 1473 C CA . ASP A 1 197 ? 0.813 14.906 13.627 1.00 83.62 197 ASP A CA 1
ATOM 1474 C C . ASP A 1 197 ? 0.120 16.107 12.965 1.00 83.62 197 ASP A C 1
ATOM 1476 O O . ASP A 1 197 ? 0.369 17.268 13.294 1.00 83.62 197 ASP A O 1
ATOM 1480 N N . SER A 1 198 ? -0.819 15.827 12.067 1.00 84.06 198 SER A N 1
ATOM 1481 C CA . SER A 1 198 ? -1.681 16.821 11.448 1.00 84.06 198 SER A CA 1
ATOM 1482 C C . SER A 1 198 ? -3.147 16.441 11.615 1.00 84.06 198 SER A C 1
ATOM 1484 O O . SER A 1 198 ? -3.673 15.552 10.942 1.00 84.06 198 SER A O 1
ATOM 1486 N N . TYR A 1 199 ? -3.853 17.176 12.477 1.00 79.06 199 TYR A N 1
ATOM 1487 C CA . TYR A 1 199 ? -5.286 16.967 12.692 1.00 79.06 199 TYR A CA 1
ATOM 1488 C C . TYR A 1 199 ? -6.113 17.031 11.387 1.00 79.06 199 TYR A C 1
ATOM 1490 O O . TYR A 1 199 ? -6.935 16.136 11.176 1.00 79.06 199 TYR A O 1
ATOM 1498 N N . PRO A 1 200 ? -5.893 17.993 10.461 1.00 70.62 200 PRO A N 1
ATOM 1499 C CA . PRO A 1 200 ? -6.584 17.999 9.169 1.00 70.62 200 PRO A CA 1
ATOM 1500 C C . PRO A 1 200 ? -6.321 16.749 8.315 1.00 70.62 200 PRO A C 1
ATOM 1502 O O . PRO A 1 200 ? -7.251 16.224 7.701 1.00 70.62 200 PRO A O 1
ATOM 1505 N N . LEU A 1 201 ? -5.083 16.239 8.303 1.00 87.38 201 LEU A N 1
ATOM 1506 C CA . LEU A 1 201 ? -4.741 15.014 7.577 1.00 87.38 201 LEU A CA 1
ATOM 1507 C C . LEU A 1 201 ? -5.442 13.798 8.186 1.00 87.38 201 LEU A C 1
ATOM 1509 O O . LEU A 1 201 ? -6.045 13.007 7.461 1.00 87.38 201 LEU A O 1
ATOM 1513 N N . LYS A 1 202 ? -5.433 13.691 9.519 1.00 82.81 202 LYS A N 1
ATOM 1514 C CA . LYS A 1 202 ? -6.147 12.645 10.255 1.00 82.81 202 LYS A CA 1
ATOM 1515 C C . LYS A 1 202 ? -7.635 12.619 9.902 1.00 82.81 202 LYS A C 1
ATOM 1517 O O . LYS A 1 202 ? -8.165 11.553 9.602 1.00 82.81 202 LYS A O 1
ATOM 1522 N N . GLN A 1 203 ? -8.297 13.778 9.880 1.00 82.69 203 GLN A N 1
ATOM 1523 C CA . GLN A 1 203 ? -9.718 13.883 9.518 1.00 82.69 203 GLN A CA 1
ATOM 1524 C C . GLN A 1 203 ? -9.988 13.444 8.071 1.00 82.69 203 GLN A C 1
ATOM 1526 O O . GLN A 1 203 ? -10.949 12.718 7.814 1.00 82.69 203 GLN A O 1
ATOM 1531 N N . ALA A 1 204 ? -9.129 13.831 7.124 1.00 80.19 204 ALA A N 1
ATOM 1532 C CA . ALA A 1 204 ? -9.260 13.402 5.732 1.00 80.19 204 ALA A CA 1
ATOM 1533 C C . ALA A 1 204 ? -9.110 11.877 5.583 1.00 80.19 204 ALA A C 1
ATOM 1535 O O . ALA A 1 204 ? -9.881 11.242 4.863 1.00 80.19 204 ALA A O 1
ATOM 1536 N N . ILE A 1 205 ? -8.157 11.278 6.302 1.00 88.06 205 ILE A N 1
ATOM 1537 C CA . ILE A 1 205 ? -7.942 9.827 6.313 1.00 88.06 205 ILE A CA 1
ATOM 1538 C C . ILE A 1 205 ? -9.119 9.100 6.969 1.00 88.06 205 ILE A C 1
ATOM 1540 O O . ILE A 1 205 ? -9.585 8.113 6.410 1.00 88.06 205 ILE A O 1
ATOM 1544 N N . MET A 1 206 ? -9.645 9.602 8.093 1.00 82.81 206 MET A N 1
ATOM 1545 C CA . MET A 1 206 ? -10.857 9.059 8.725 1.00 82.81 206 MET A CA 1
ATOM 1546 C C . MET A 1 206 ? -12.037 9.038 7.751 1.00 82.81 206 MET A C 1
ATOM 1548 O O . MET A 1 206 ? -12.659 7.998 7.561 1.00 82.81 206 MET A O 1
ATOM 1552 N N . LYS A 1 207 ? -12.272 10.137 7.025 1.00 80.06 207 LYS A N 1
ATOM 1553 C CA . LYS A 1 207 ? -13.308 10.193 5.984 1.00 80.06 207 LYS A CA 1
ATOM 1554 C C . LYS A 1 207 ? -13.099 9.143 4.886 1.00 80.06 207 LYS A C 1
ATOM 1556 O O . LYS A 1 207 ? -14.069 8.576 4.387 1.00 80.06 207 LYS A O 1
ATOM 1561 N N . ALA A 1 208 ? -11.852 8.879 4.491 1.00 84.75 208 ALA A N 1
ATOM 1562 C CA . ALA A 1 208 ? -11.553 7.840 3.510 1.00 84.75 208 ALA A CA 1
ATOM 1563 C C . ALA A 1 208 ? -11.827 6.432 4.053 1.00 84.75 208 ALA A C 1
ATOM 1565 O O . ALA A 1 208 ? -12.446 5.622 3.360 1.00 84.75 208 ALA A O 1
ATOM 1566 N N . THR A 1 209 ? -11.434 6.151 5.296 1.00 86.38 209 THR A N 1
ATOM 1567 C CA . THR A 1 209 ? -11.684 4.848 5.924 1.00 86.38 209 THR A CA 1
ATOM 1568 C C . THR A 1 209 ? -13.169 4.606 6.180 1.00 86.38 209 THR A C 1
ATOM 1570 O O . THR A 1 209 ? -13.652 3.510 5.899 1.00 86.38 209 THR A O 1
ATOM 1573 N N . ASP A 1 210 ? -13.919 5.638 6.579 1.00 80.62 210 ASP A N 1
ATOM 1574 C CA . ASP A 1 210 ? -15.377 5.581 6.766 1.00 80.62 210 ASP A CA 1
ATOM 1575 C C . ASP A 1 210 ? -16.115 5.318 5.444 1.00 80.62 210 ASP A C 1
ATOM 1577 O O . ASP A 1 210 ? -17.147 4.649 5.411 1.00 80.62 210 ASP A O 1
ATOM 1581 N N . ALA A 1 211 ? -15.554 5.777 4.320 1.00 79.62 211 ALA A N 1
ATOM 1582 C CA . ALA A 1 211 ? -16.033 5.450 2.978 1.00 79.62 211 ALA A CA 1
ATOM 1583 C C . ALA A 1 211 ? -15.648 4.024 2.514 1.00 79.62 211 ALA A C 1
ATOM 1585 O O . ALA A 1 211 ? -15.914 3.646 1.371 1.00 79.62 211 ALA A O 1
ATOM 1586 N N . GLY A 1 212 ? -15.019 3.220 3.378 1.00 83.56 212 GLY A N 1
ATOM 1587 C CA . GLY A 1 212 ? -14.616 1.840 3.103 1.00 83.56 212 GLY A CA 1
ATOM 1588 C C . GLY A 1 212 ? -13.313 1.700 2.311 1.00 83.56 212 GLY A C 1
ATOM 1589 O O . GLY A 1 212 ? -13.012 0.596 1.835 1.00 83.56 212 GLY A O 1
ATOM 1590 N N . ILE A 1 213 ? -12.548 2.787 2.160 1.00 96.31 213 ILE A N 1
ATOM 1591 C CA . ILE A 1 213 ? -11.249 2.799 1.482 1.00 96.31 213 ILE A CA 1
ATOM 1592 C C . ILE A 1 213 ? -10.171 2.346 2.463 1.00 96.31 213 ILE A C 1
ATOM 1594 O O . ILE A 1 213 ? -10.047 2.891 3.556 1.00 96.31 213 ILE A O 1
ATOM 1598 N N . VAL A 1 214 ? -9.357 1.367 2.070 1.00 98.56 214 VAL A N 1
ATOM 1599 C CA . VAL A 1 214 ? -8.213 0.953 2.894 1.00 98.56 214 VAL A CA 1
ATOM 1600 C C . VAL A 1 214 ? -7.029 1.873 2.615 1.00 98.56 214 VAL A C 1
ATOM 1602 O O . VAL A 1 214 ? -6.591 1.992 1.470 1.00 98.56 214 VAL A O 1
ATOM 1605 N N . VAL A 1 215 ? -6.497 2.500 3.663 1.00 98.81 215 VAL A N 1
ATOM 1606 C CA . VAL A 1 215 ? -5.324 3.378 3.580 1.00 98.81 215 VAL A CA 1
ATOM 1607 C C . VAL A 1 215 ? -4.091 2.624 4.070 1.00 98.81 215 VAL A C 1
ATOM 1609 O O . VAL A 1 215 ? -4.086 2.062 5.165 1.00 98.81 215 VAL A O 1
ATOM 1612 N N . VAL A 1 216 ? -3.047 2.606 3.245 1.00 98.94 216 VAL A N 1
ATOM 1613 C CA . VAL A 1 216 ? -1.762 1.957 3.520 1.00 98.94 216 VAL A CA 1
ATOM 1614 C C . VAL A 1 216 ? -0.666 3.012 3.466 1.00 98.94 216 VAL A C 1
ATOM 1616 O O . VAL A 1 216 ? -0.608 3.771 2.497 1.00 98.94 216 VAL A O 1
ATOM 1619 N N . ALA A 1 217 ? 0.204 3.055 4.475 1.00 98.88 217 ALA A N 1
ATOM 1620 C CA . ALA A 1 217 ? 1.286 4.032 4.533 1.00 98.88 217 ALA A CA 1
ATOM 1621 C C . ALA A 1 217 ? 2.612 3.439 5.029 1.00 98.88 217 ALA A C 1
ATOM 1623 O O . ALA A 1 217 ? 2.643 2.492 5.817 1.00 98.88 217 ALA A O 1
ATOM 1624 N N . SER A 1 218 ? 3.718 4.010 4.557 1.00 98.56 218 SER A N 1
ATOM 1625 C CA . SER A 1 218 ? 5.079 3.642 4.962 1.00 98.56 218 SER A CA 1
ATOM 1626 C C . SER A 1 218 ? 5.398 4.107 6.384 1.00 98.56 218 SER A C 1
ATOM 1628 O O . SER A 1 218 ? 5.073 5.235 6.741 1.00 98.56 218 SER A O 1
ATOM 1630 N N . ALA A 1 219 ? 6.069 3.272 7.183 1.00 98.25 219 ALA A N 1
ATOM 1631 C CA . ALA A 1 219 ? 6.376 3.600 8.578 1.00 98.25 219 ALA A CA 1
ATOM 1632 C C . ALA A 1 219 ? 7.454 4.690 8.777 1.00 98.25 219 ALA A C 1
ATOM 1634 O O . ALA A 1 219 ? 7.464 5.320 9.835 1.00 98.25 219 ALA A O 1
ATOM 1635 N N . GLY A 1 220 ? 8.341 4.902 7.797 1.00 97.69 220 GLY A N 1
ATOM 1636 C CA . GLY A 1 220 ? 9.509 5.797 7.878 1.00 97.69 220 GLY A CA 1
ATOM 1637 C C . GLY A 1 220 ? 10.849 5.042 7.856 1.00 97.69 220 GLY A C 1
ATOM 1638 O O . GLY A 1 220 ? 10.872 3.811 7.977 1.00 97.69 220 GLY A O 1
ATOM 1639 N N . ASN A 1 221 ? 11.956 5.753 7.620 1.00 97.56 221 ASN A N 1
ATOM 1640 C CA . ASN A 1 221 ? 13.262 5.181 7.250 1.00 97.56 221 ASN A CA 1
ATOM 1641 C C . ASN A 1 221 ? 14.435 5.645 8.144 1.00 97.56 221 ASN A C 1
ATOM 1643 O O . ASN A 1 221 ? 15.599 5.562 7.751 1.00 97.56 221 ASN A O 1
ATOM 1647 N N . GLU A 1 222 ? 14.146 6.126 9.347 1.00 96.31 222 GLU A N 1
ATOM 1648 C CA . GLU A 1 222 ? 15.097 6.751 10.268 1.00 96.31 222 GLU A CA 1
ATOM 1649 C C . GLU A 1 222 ? 15.597 5.777 11.352 1.00 96.31 222 GLU A C 1
ATOM 1651 O O . GLU A 1 222 ? 16.291 6.180 12.284 1.00 96.31 222 GLU A O 1
ATOM 1656 N N . ALA A 1 223 ? 15.229 4.492 11.258 1.00 95.62 223 ALA A N 1
ATOM 1657 C CA . ALA A 1 223 ? 15.381 3.495 12.322 1.00 95.62 223 ALA A CA 1
ATOM 1658 C C . ALA A 1 223 ? 14.755 3.940 13.665 1.00 95.62 223 ALA A C 1
ATOM 1660 O O . ALA A 1 223 ? 15.175 3.496 14.737 1.00 95.62 223 ALA A O 1
ATOM 1661 N N . GLY A 1 224 ? 13.752 4.819 13.594 1.00 94.69 224 GLY A N 1
ATOM 1662 C CA . GLY A 1 224 ? 13.112 5.486 14.719 1.00 94.69 224 GLY A CA 1
ATOM 1663 C C . GLY A 1 224 ? 11.677 5.020 14.958 1.00 94.69 224 GLY A C 1
ATOM 1664 O O . GLY A 1 224 ? 11.317 3.869 14.697 1.00 94.69 224 GLY A O 1
ATOM 1665 N N . GLN A 1 225 ? 10.852 5.925 15.487 1.00 95.75 225 GLN A N 1
ATOM 1666 C CA . GLN A 1 225 ? 9.427 5.670 15.695 1.00 95.75 225 GLN A CA 1
ATOM 1667 C C . GLN A 1 225 ? 8.635 5.811 14.396 1.00 95.75 225 GLN A C 1
ATOM 1669 O O . GLN A 1 225 ? 8.986 6.606 13.535 1.00 95.75 225 GLN A O 1
ATOM 1674 N N . VAL A 1 226 ? 7.523 5.085 14.275 1.00 96.31 226 VAL A N 1
ATOM 1675 C CA . VAL A 1 226 ? 6.587 5.260 13.153 1.00 96.31 226 VAL A CA 1
ATOM 1676 C C . VAL A 1 226 ? 6.120 6.718 13.051 1.00 96.31 226 VAL A C 1
ATOM 1678 O O . VAL A 1 226 ? 5.661 7.289 14.048 1.00 96.31 226 VAL A O 1
ATOM 1681 N N . GLY A 1 227 ? 6.217 7.283 11.845 1.00 95.88 227 GLY A N 1
ATOM 1682 C CA . GLY A 1 227 ? 5.728 8.622 11.502 1.00 95.88 227 GLY A CA 1
ATOM 1683 C C . GLY A 1 227 ? 4.273 8.637 11.016 1.00 95.88 227 GLY A C 1
ATOM 1684 O O . GLY A 1 227 ? 3.609 7.605 10.879 1.00 95.88 227 GLY A O 1
ATOM 1685 N N . TYR A 1 228 ? 3.749 9.823 10.731 1.00 96.38 228 TYR A N 1
ATOM 1686 C CA . TYR A 1 228 ? 2.409 10.026 10.185 1.00 96.38 228 TYR A CA 1
ATOM 1687 C C . TYR A 1 228 ? 2.428 10.047 8.650 1.00 96.38 228 TYR A C 1
ATOM 1689 O O . TYR A 1 228 ? 3.372 10.569 8.064 1.00 96.38 228 TYR A O 1
ATOM 1697 N N . PRO A 1 229 ? 1.397 9.501 7.973 1.00 97.31 229 PRO A N 1
ATOM 1698 C CA . PRO A 1 229 ? 0.128 9.029 8.534 1.00 97.31 229 PRO A CA 1
ATOM 1699 C C . PRO A 1 229 ? 0.115 7.568 9.014 1.00 97.31 229 PRO A C 1
ATOM 1701 O O . PRO A 1 229 ? -0.903 7.126 9.542 1.00 97.31 229 PRO A O 1
ATOM 1704 N N . ALA A 1 230 ? 1.203 6.808 8.856 1.00 97.62 230 ALA A N 1
ATOM 1705 C CA . ALA A 1 230 ? 1.255 5.389 9.231 1.00 97.62 230 ALA A CA 1
ATOM 1706 C C . ALA A 1 230 ? 0.956 5.121 10.717 1.00 97.62 230 ALA A C 1
ATOM 1708 O O . ALA A 1 230 ? 0.468 4.048 11.060 1.00 97.62 230 ALA A O 1
ATOM 1709 N N . LYS A 1 231 ? 1.213 6.097 11.593 1.00 93.44 231 LYS A N 1
ATOM 1710 C CA . LYS A 1 231 ? 0.923 6.021 13.030 1.00 93.44 231 LYS A CA 1
ATOM 1711 C C . LYS A 1 231 ? -0.570 6.121 13.378 1.00 93.44 231 LYS A C 1
ATOM 1713 O O . LYS A 1 231 ? -0.953 5.788 14.499 1.00 93.44 231 LYS A O 1
ATOM 1718 N N . TYR A 1 232 ? -1.433 6.571 12.462 1.00 89.25 232 TYR A N 1
ATOM 1719 C CA . TYR A 1 232 ? -2.874 6.625 12.722 1.00 89.25 232 TYR A CA 1
ATOM 1720 C C . TYR A 1 232 ? -3.478 5.221 12.828 1.00 89.25 232 TYR A C 1
ATOM 1722 O O . TYR A 1 232 ? -3.199 4.346 12.016 1.00 89.25 232 TYR A O 1
ATOM 1730 N N . SER A 1 233 ? -4.360 5.007 13.809 1.00 87.75 233 SER A N 1
ATOM 1731 C CA . SER A 1 233 ? -4.915 3.681 14.127 1.00 87.75 233 SER A CA 1
ATOM 1732 C C . SER A 1 233 ? -5.763 3.060 13.014 1.00 87.75 233 SER A C 1
ATOM 1734 O O . SER A 1 233 ? -5.937 1.847 12.988 1.00 87.75 233 SER A O 1
ATOM 1736 N N . ASN A 1 234 ? -6.313 3.881 12.120 1.00 82.81 234 ASN A N 1
ATOM 1737 C CA . ASN A 1 234 ? -7.107 3.470 10.962 1.00 82.81 234 ASN A CA 1
ATOM 1738 C C . ASN A 1 234 ? -6.272 3.358 9.668 1.00 82.81 234 ASN A C 1
ATOM 1740 O O . ASN A 1 234 ? -6.831 3.196 8.585 1.00 82.81 234 ASN A O 1
ATOM 1744 N N . VAL A 1 235 ? -4.942 3.438 9.760 1.00 96.88 235 VAL A N 1
ATOM 1745 C CA . VAL A 1 235 ? -4.014 3.264 8.636 1.00 96.88 235 VAL A CA 1
ATOM 1746 C C . VAL A 1 235 ? -3.226 1.975 8.828 1.00 96.88 235 VAL A C 1
ATOM 1748 O O . VAL A 1 235 ? -2.735 1.685 9.916 1.00 96.88 235 VAL A O 1
ATOM 1751 N N . ILE A 1 236 ? -3.058 1.202 7.754 1.00 98.56 236 ILE A N 1
ATOM 1752 C CA . ILE A 1 236 ? -2.125 0.076 7.760 1.00 98.56 236 ILE A CA 1
ATOM 1753 C C . ILE A 1 236 ? -0.708 0.642 7.623 1.00 98.56 236 ILE A C 1
ATOM 1755 O O . ILE A 1 236 ? -0.249 0.913 6.511 1.00 98.56 236 ILE A O 1
ATOM 1759 N N . GLY A 1 237 ? -0.032 0.838 8.755 1.00 98.62 237 GLY A N 1
ATOM 1760 C CA . GLY A 1 237 ? 1.378 1.226 8.809 1.00 98.62 237 GLY A CA 1
ATOM 1761 C C . GLY A 1 237 ? 2.307 0.052 8.489 1.00 98.62 237 GLY A C 1
ATOM 1762 O O . GLY A 1 237 ? 2.145 -1.039 9.047 1.00 98.62 237 GLY A O 1
ATOM 1763 N N . VAL A 1 238 ? 3.268 0.264 7.583 1.00 98.88 238 VAL A N 1
ATOM 1764 C CA . VAL A 1 238 ? 4.086 -0.817 7.007 1.00 98.88 238 VAL A CA 1
ATOM 1765 C C . VAL A 1 238 ? 5.577 -0.641 7.283 1.00 98.88 238 VAL A C 1
ATOM 1767 O O . VAL A 1 238 ? 6.189 0.323 6.815 1.00 98.88 238 VAL A O 1
ATOM 1770 N N . SER A 1 239 ? 6.170 -1.610 7.987 1.00 98.81 239 SER A N 1
ATOM 1771 C CA . SER A 1 239 ? 7.622 -1.715 8.188 1.00 98.81 239 SER A CA 1
ATOM 1772 C C . SER A 1 239 ? 8.302 -2.508 7.060 1.00 98.81 239 SER A C 1
ATOM 1774 O O . SER A 1 239 ? 7.665 -3.273 6.326 1.00 98.81 239 SER A O 1
ATOM 1776 N N . ALA A 1 240 ? 9.609 -2.302 6.883 1.00 98.81 240 ALA A N 1
ATOM 1777 C CA . ALA A 1 240 ? 10.377 -2.848 5.766 1.00 98.81 240 ALA A CA 1
ATOM 1778 C C . ALA A 1 240 ? 11.189 -4.085 6.159 1.00 98.81 240 ALA A C 1
ATOM 1780 O O . ALA A 1 240 ? 11.878 -4.105 7.175 1.00 98.81 240 ALA A O 1
ATOM 1781 N N . LEU A 1 241 ? 11.170 -5.097 5.291 1.00 98.50 241 LEU A N 1
ATOM 1782 C CA . LEU A 1 241 ? 11.933 -6.336 5.421 1.00 98.50 241 LEU A CA 1
ATOM 1783 C C . LEU A 1 241 ? 13.054 -6.436 4.390 1.00 98.50 241 LEU A C 1
ATOM 1785 O O . LEU A 1 241 ? 12.912 -6.014 3.237 1.00 98.50 241 LEU A O 1
ATOM 1789 N N . LYS A 1 242 ? 14.115 -7.136 4.785 1.00 97.56 242 LYS A N 1
ATOM 1790 C CA . LYS A 1 242 ? 15.160 -7.644 3.895 1.00 97.56 242 LYS A CA 1
ATOM 1791 C C . LYS A 1 242 ? 14.769 -8.994 3.297 1.00 97.56 242 LYS A C 1
ATOM 1793 O O . LYS A 1 242 ? 13.841 -9.666 3.754 1.00 97.56 242 LYS A O 1
ATOM 1798 N N . SER A 1 243 ? 15.527 -9.440 2.296 1.00 94.25 243 SER A N 1
ATOM 1799 C CA . SER A 1 243 ? 15.280 -10.715 1.600 1.00 94.25 243 SER A CA 1
ATOM 1800 C C . SER A 1 243 ? 15.340 -11.955 2.506 1.00 94.25 243 SER A C 1
ATOM 1802 O O . SER A 1 243 ? 14.678 -12.953 2.223 1.00 94.25 243 SER A O 1
ATOM 1804 N N . ASN A 1 244 ? 16.072 -11.883 3.622 1.00 89.94 244 ASN A N 1
ATOM 1805 C CA . ASN A 1 244 ? 16.142 -12.924 4.650 1.00 89.94 244 ASN A CA 1
ATOM 1806 C C . ASN A 1 244 ? 15.039 -12.806 5.721 1.00 89.94 244 ASN A C 1
ATOM 1808 O O . ASN A 1 244 ? 15.140 -13.450 6.761 1.00 89.94 244 ASN A O 1
ATOM 1812 N N . THR A 1 245 ? 14.004 -11.992 5.487 1.00 90.75 245 THR A N 1
ATOM 1813 C CA . THR A 1 245 ? 12.863 -11.735 6.388 1.00 90.75 245 THR A CA 1
ATOM 1814 C C . THR A 1 245 ? 13.186 -11.005 7.692 1.00 90.75 245 THR A C 1
ATOM 1816 O O . THR A 1 245 ? 12.278 -10.782 8.485 1.00 90.75 245 THR A O 1
ATOM 1819 N N . ALA A 1 246 ? 14.431 -10.569 7.895 1.00 96.00 246 ALA A N 1
ATOM 1820 C CA . ALA A 1 246 ? 14.769 -9.663 8.986 1.00 96.00 246 ALA A CA 1
ATOM 1821 C C . ALA A 1 246 ? 14.238 -8.247 8.713 1.00 96.00 246 ALA A C 1
ATOM 1823 O O . ALA A 1 246 ? 14.070 -7.854 7.553 1.00 96.00 246 ALA A O 1
ATOM 1824 N N . LEU A 1 247 ? 14.033 -7.470 9.778 1.00 97.81 247 LEU A N 1
ATOM 1825 C CA . LEU A 1 247 ? 13.716 -6.049 9.674 1.00 97.81 247 LEU A CA 1
ATOM 1826 C C . LEU A 1 247 ? 14.859 -5.305 8.961 1.00 97.81 247 LEU A C 1
ATOM 1828 O O . LEU A 1 247 ? 16.044 -5.549 9.218 1.00 97.81 247 LEU A O 1
ATOM 1832 N N . ALA A 1 248 ? 14.511 -4.405 8.045 1.00 97.94 248 ALA A N 1
ATOM 1833 C CA . ALA A 1 248 ? 15.480 -3.544 7.393 1.00 97.94 248 ALA A CA 1
ATOM 1834 C C . ALA A 1 248 ? 16.104 -2.586 8.414 1.00 97.94 248 ALA A C 1
ATOM 1836 O O . ALA A 1 248 ? 15.411 -2.075 9.291 1.00 97.94 248 ALA A O 1
ATOM 1837 N N . SER A 1 249 ? 17.410 -2.324 8.314 1.00 97.75 249 SER A N 1
ATOM 1838 C CA . SER A 1 249 ? 18.124 -1.544 9.340 1.00 97.75 249 SER A CA 1
ATOM 1839 C C . SER A 1 249 ? 17.640 -0.099 9.441 1.00 97.75 249 SER A C 1
ATOM 1841 O O . SER A 1 249 ? 17.770 0.495 10.501 1.00 97.75 249 SER A O 1
ATOM 1843 N N . PHE A 1 250 ? 17.075 0.438 8.359 1.00 97.94 250 PHE A N 1
ATOM 1844 C CA . PHE A 1 250 ? 16.472 1.768 8.309 1.00 97.94 250 PHE A CA 1
ATOM 1845 C C . PHE A 1 250 ? 15.004 1.789 8.761 1.00 97.94 250 PHE A C 1
ATOM 1847 O O . PHE A 1 250 ? 14.463 2.861 8.974 1.00 97.94 250 PHE A O 1
ATOM 1854 N N . SER A 1 251 ? 14.318 0.646 8.876 1.00 98.38 251 SER A N 1
ATOM 1855 C CA . SER A 1 251 ? 12.866 0.651 9.093 1.00 98.38 251 SER A CA 1
ATOM 1856 C C . SER A 1 251 ? 12.509 1.264 10.443 1.00 98.38 251 SER A C 1
ATOM 1858 O O . SER A 1 251 ? 12.985 0.796 11.482 1.00 98.38 251 SER A O 1
ATOM 1860 N N . ASN A 1 252 ? 11.592 2.231 10.431 1.00 98.38 252 ASN A N 1
ATOM 1861 C CA . ASN A 1 252 ? 10.934 2.664 11.657 1.00 98.38 252 ASN A CA 1
ATOM 1862 C C . ASN A 1 252 ? 10.084 1.532 12.242 1.00 98.38 252 ASN A C 1
ATOM 1864 O O . ASN A 1 252 ? 9.642 0.618 11.534 1.00 98.38 252 ASN A O 1
ATOM 1868 N N . ARG A 1 253 ? 9.889 1.615 13.557 1.00 95.00 253 ARG A N 1
ATOM 1869 C CA . ARG A 1 253 ? 9.253 0.609 14.412 1.00 95.00 253 ARG A CA 1
ATOM 1870 C C . ARG A 1 253 ? 8.413 1.279 15.502 1.00 95.00 253 ARG A C 1
ATOM 1872 O O . ARG A 1 253 ? 8.476 2.491 15.696 1.00 95.00 253 ARG A O 1
ATOM 1879 N N . GLY A 1 254 ? 7.645 0.496 16.247 1.00 91.44 254 GLY A N 1
ATOM 1880 C CA . GLY A 1 254 ? 6.861 0.964 17.390 1.00 91.44 254 GLY A CA 1
ATOM 1881 C C . GLY A 1 254 ? 5.359 1.010 17.132 1.00 91.44 254 GLY A C 1
ATOM 1882 O O . GLY A 1 254 ? 4.825 0.347 16.240 1.00 91.44 254 GLY A O 1
ATOM 1883 N N . SER A 1 255 ? 4.659 1.793 17.955 1.00 86.06 255 SER A N 1
ATOM 1884 C CA . SER A 1 255 ? 3.211 1.964 17.847 1.00 86.06 255 SER A CA 1
ATOM 1885 C C . SER A 1 255 ? 2.846 2.557 16.480 1.00 86.06 255 SER A C 1
ATOM 1887 O O . SER A 1 255 ? 3.332 3.618 16.102 1.00 86.06 255 SER A O 1
ATOM 1889 N N . GLY A 1 256 ? 2.019 1.833 15.721 1.00 85.69 256 GLY A N 1
ATOM 1890 C CA . GLY A 1 256 ? 1.639 2.171 14.343 1.00 85.69 256 GLY A CA 1
ATOM 1891 C C . GLY A 1 256 ? 2.020 1.100 13.317 1.00 85.69 256 GLY A C 1
ATOM 1892 O O . GLY A 1 256 ? 1.350 0.972 12.293 1.00 85.69 256 GLY A O 1
ATOM 1893 N N . VAL A 1 257 ? 3.024 0.255 13.599 1.00 95.75 257 VAL A N 1
ATOM 1894 C CA . VAL A 1 257 ? 3.313 -0.891 12.722 1.00 95.75 257 VAL A CA 1
ATOM 1895 C C . VAL A 1 257 ? 2.142 -1.873 12.776 1.00 95.75 257 VAL A C 1
ATOM 1897 O O . VAL A 1 257 ? 1.760 -2.380 13.833 1.00 95.75 257 VAL A O 1
ATOM 1900 N N . THR A 1 258 ? 1.547 -2.121 11.612 1.00 96.12 258 THR A N 1
ATOM 1901 C CA . THR A 1 258 ? 0.425 -3.049 11.445 1.00 96.12 258 THR A CA 1
ATOM 1902 C C . THR A 1 258 ? 0.890 -4.357 10.822 1.00 96.12 258 THR A C 1
ATOM 1904 O O . THR A 1 258 ? 0.505 -5.420 11.296 1.00 96.12 258 THR A O 1
ATOM 1907 N N . VAL A 1 259 ? 1.726 -4.297 9.785 1.00 98.19 259 VAL A N 1
ATOM 1908 C CA . VAL A 1 259 ? 2.340 -5.462 9.129 1.00 98.19 259 VAL A CA 1
ATOM 1909 C C . VAL A 1 259 ? 3.715 -5.087 8.581 1.00 98.19 259 VAL A C 1
ATOM 1911 O O . VAL A 1 259 ? 3.983 -3.918 8.305 1.00 98.19 259 VAL A O 1
ATOM 1914 N N . ALA A 1 260 ? 4.556 -6.086 8.333 1.00 98.75 260 ALA A N 1
ATOM 1915 C CA . ALA A 1 260 ? 5.818 -5.923 7.623 1.00 98.75 260 ALA A CA 1
ATOM 1916 C C . ALA A 1 260 ? 5.730 -6.408 6.168 1.00 98.75 260 ALA A C 1
ATOM 1918 O O . ALA A 1 260 ? 5.006 -7.356 5.844 1.00 98.75 260 ALA A O 1
ATOM 1919 N N . ALA A 1 261 ? 6.511 -5.803 5.274 1.00 98.81 261 ALA A N 1
ATOM 1920 C CA . ALA A 1 261 ? 6.585 -6.217 3.874 1.00 98.81 261 ALA A CA 1
ATOM 1921 C C . ALA A 1 261 ? 7.990 -6.016 3.269 1.00 98.81 261 ALA A C 1
ATOM 1923 O O . ALA A 1 261 ? 8.807 -5.291 3.831 1.00 98.81 261 ALA A O 1
ATOM 1924 N N . PRO A 1 262 ? 8.314 -6.672 2.137 1.00 98.81 262 PRO A N 1
ATOM 1925 C CA . PRO A 1 262 ? 9.588 -6.491 1.432 1.00 98.81 262 PRO A CA 1
ATOM 1926 C C . PRO A 1 262 ? 9.900 -5.017 1.136 1.00 98.81 262 PRO A C 1
ATOM 1928 O O . PRO A 1 262 ? 9.127 -4.373 0.438 1.00 98.81 262 PRO A O 1
ATOM 1931 N N . GLY A 1 263 ? 11.030 -4.499 1.626 1.00 98.50 263 GLY A N 1
ATOM 1932 C CA . GLY A 1 263 ? 11.392 -3.083 1.469 1.00 98.50 263 GLY A CA 1
ATOM 1933 C C . GLY A 1 263 ? 12.866 -2.798 1.170 1.00 98.50 263 GLY A C 1
ATOM 1934 O O . GLY A 1 263 ? 13.188 -1.661 0.864 1.00 98.50 263 GLY A O 1
ATOM 1935 N N . GLU A 1 264 ? 13.760 -3.791 1.224 1.00 98.44 264 GLU A N 1
ATOM 1936 C CA . GLU A 1 264 ? 15.175 -3.642 0.831 1.00 98.44 264 GLU A CA 1
ATOM 1937 C C . GLU A 1 264 ? 15.441 -4.337 -0.520 1.00 98.44 264 GLU A C 1
ATOM 1939 O O . GLU A 1 264 ? 15.027 -5.480 -0.753 1.00 98.44 264 GLU A O 1
ATOM 1944 N N . ASN A 1 265 ? 16.148 -3.645 -1.408 1.00 97.56 265 ASN A N 1
ATOM 1945 C CA . ASN A 1 265 ? 16.555 -4.027 -2.752 1.00 97.56 265 ASN A CA 1
ATOM 1946 C C . ASN A 1 265 ? 15.365 -4.478 -3.612 1.00 97.56 265 ASN A C 1
ATOM 1948 O O . ASN A 1 265 ? 15.306 -5.608 -4.116 1.00 97.56 265 ASN A O 1
ATOM 1952 N N . ILE A 1 266 ? 14.365 -3.601 -3.723 1.00 98.62 266 ILE A N 1
ATOM 1953 C CA . ILE A 1 266 ? 13.107 -3.882 -4.414 1.00 98.62 266 ILE A CA 1
ATOM 1954 C C . ILE A 1 266 ? 13.177 -3.389 -5.854 1.00 98.62 266 ILE A C 1
ATOM 1956 O O . ILE A 1 266 ? 13.146 -2.192 -6.113 1.00 98.62 266 ILE A O 1
ATOM 1960 N N . TYR A 1 267 ? 13.215 -4.330 -6.796 1.00 98.25 267 TYR A N 1
ATOM 1961 C CA . TYR A 1 267 ? 13.222 -4.053 -8.233 1.00 98.25 267 TYR A CA 1
ATOM 1962 C C . TYR A 1 267 ? 11.826 -3.678 -8.757 1.00 98.25 267 TYR A C 1
ATOM 1964 O O . TYR A 1 267 ? 10.890 -4.475 -8.643 1.00 98.25 267 TYR A O 1
ATOM 1972 N N . SER A 1 268 ? 11.691 -2.501 -9.369 1.00 98.69 268 SER A N 1
ATOM 1973 C CA . SER A 1 268 ? 10.427 -2.000 -9.924 1.00 98.69 268 SER A CA 1
ATOM 1974 C C . SER A 1 268 ? 10.648 -1.072 -11.125 1.00 98.69 268 SER A C 1
ATOM 1976 O O . SER A 1 268 ? 11.777 -0.851 -11.558 1.00 98.69 268 SER A O 1
ATOM 1978 N N . THR A 1 269 ? 9.557 -0.567 -11.696 1.00 98.50 269 THR A N 1
ATOM 1979 C CA . THR A 1 269 ? 9.542 0.407 -12.795 1.00 98.50 269 THR A CA 1
ATOM 1980 C C . THR A 1 269 ? 10.032 1.775 -12.333 1.00 98.50 269 THR A C 1
ATOM 1982 O O . THR A 1 269 ? 9.646 2.233 -11.276 1.00 98.50 269 THR A O 1
ATOM 1985 N N . VAL A 1 270 ? 10.804 2.484 -13.138 1.00 98.19 270 VAL A N 1
ATOM 1986 C CA . VAL A 1 270 ? 11.123 3.914 -12.955 1.00 98.19 270 VAL A CA 1
ATOM 1987 C C . VAL A 1 270 ? 10.869 4.628 -14.285 1.00 98.19 270 VAL A C 1
ATOM 1989 O O . VAL A 1 270 ? 10.689 3.941 -15.294 1.00 98.19 270 VAL A O 1
ATOM 1992 N N . PRO A 1 271 ? 10.829 5.970 -14.358 1.00 96.31 271 PRO A N 1
ATOM 1993 C CA . PRO A 1 271 ? 10.594 6.652 -15.624 1.00 96.31 271 PRO A CA 1
ATOM 1994 C C . PRO A 1 271 ? 11.561 6.168 -16.714 1.00 96.31 271 PRO A C 1
ATOM 1996 O O . PRO A 1 271 ? 12.780 6.221 -16.561 1.00 96.31 271 PRO A O 1
ATOM 1999 N N . GLY A 1 272 ? 11.006 5.640 -17.807 1.00 89.94 272 GLY A N 1
ATOM 2000 C CA . GLY A 1 272 ? 11.777 5.070 -18.917 1.00 89.94 272 GLY A CA 1
ATOM 2001 C C . GLY A 1 272 ? 12.565 3.774 -18.647 1.00 89.94 272 GLY A C 1
ATOM 2002 O O . GLY A 1 272 ? 13.313 3.355 -19.534 1.00 89.94 272 GLY A O 1
ATOM 2003 N N . GLY A 1 273 ? 12.426 3.112 -17.492 1.00 93.94 273 GLY A N 1
ATOM 2004 C CA . GLY A 1 273 ? 13.225 1.923 -17.180 1.00 93.94 273 GLY A CA 1
ATOM 2005 C C . GLY A 1 273 ? 12.848 1.190 -15.893 1.00 93.94 273 GLY A C 1
ATOM 2006 O O . GLY A 1 273 ? 11.700 1.165 -15.472 1.00 93.94 273 GLY A O 1
ATOM 2007 N N . TYR A 1 274 ? 13.833 0.546 -15.269 1.00 97.00 274 TYR A N 1
ATOM 2008 C CA . TYR A 1 274 ? 13.642 -0.216 -14.033 1.00 97.00 274 TYR A CA 1
ATOM 2009 C C . TYR A 1 274 ? 14.847 -0.035 -13.122 1.00 97.00 274 TYR A C 1
ATOM 2011 O O . TYR A 1 274 ? 15.975 -0.031 -13.614 1.00 97.00 274 TYR A O 1
ATOM 2019 N N . ASP A 1 275 ? 14.614 0.038 -11.816 1.00 97.19 275 ASP A N 1
ATOM 2020 C CA . ASP A 1 275 ? 15.676 0.176 -10.820 1.00 97.19 275 ASP A CA 1
ATOM 2021 C C . ASP A 1 275 ? 15.291 -0.483 -9.486 1.00 97.19 275 ASP A C 1
ATOM 2023 O O . ASP A 1 275 ? 14.143 -0.899 -9.292 1.00 97.19 275 ASP A O 1
ATOM 2027 N N . SER A 1 276 ? 16.257 -0.635 -8.580 1.00 97.62 276 SER A N 1
ATOM 2028 C CA . SER A 1 276 ? 16.045 -1.209 -7.247 1.00 97.62 276 SER A CA 1
ATOM 2029 C C . SER A 1 276 ? 16.211 -0.152 -6.165 1.00 97.62 276 SER A C 1
ATOM 2031 O O . SER A 1 276 ? 17.284 0.430 -6.063 1.00 97.62 276 SER A O 1
ATOM 2033 N N . TYR A 1 277 ? 15.173 0.061 -5.352 1.00 98.19 277 TYR A N 1
ATOM 2034 C CA . TYR A 1 277 ? 15.180 1.022 -4.243 1.00 98.19 277 TYR A CA 1
ATOM 2035 C C . TYR A 1 277 ? 15.011 0.328 -2.890 1.00 98.19 277 TYR A C 1
ATOM 2037 O O . TYR A 1 277 ? 14.507 -0.801 -2.810 1.00 98.19 277 TYR A O 1
ATOM 2045 N N . ASP A 1 278 ? 15.417 1.051 -1.849 1.00 98.38 278 ASP A N 1
ATOM 2046 C CA . ASP A 1 278 ? 15.282 0.695 -0.443 1.00 98.38 278 ASP A CA 1
ATOM 2047 C C . ASP A 1 278 ? 14.315 1.670 0.237 1.00 98.38 278 ASP A C 1
ATOM 2049 O O . ASP A 1 278 ? 14.398 2.879 0.027 1.00 98.38 278 ASP A O 1
ATOM 2053 N N . GLY A 1 279 ? 13.413 1.159 1.072 1.00 98.25 279 GLY A N 1
ATOM 2054 C CA . GLY A 1 279 ? 12.554 1.986 1.913 1.00 98.25 279 GLY A CA 1
ATOM 2055 C C . GLY A 1 279 ? 11.277 1.287 2.370 1.00 98.25 279 GLY A C 1
ATOM 2056 O O . GLY A 1 279 ? 10.752 0.377 1.723 1.00 98.25 279 GLY A O 1
ATOM 2057 N N . THR A 1 280 ? 10.700 1.773 3.468 1.00 98.50 280 THR A N 1
ATOM 2058 C CA . THR A 1 280 ? 9.308 1.467 3.839 1.00 98.50 280 THR A CA 1
ATOM 2059 C C . THR A 1 280 ? 8.325 1.948 2.768 1.00 98.50 280 THR A C 1
ATOM 2061 O O . THR A 1 280 ? 7.275 1.332 2.579 1.00 98.50 280 THR A O 1
ATOM 2064 N N . SER A 1 281 ? 8.714 2.950 1.973 1.00 98.12 281 SER A N 1
ATOM 2065 C CA . SER A 1 281 ? 8.028 3.374 0.750 1.00 98.12 281 SER A CA 1
ATOM 2066 C C . SER A 1 281 ? 7.887 2.270 -0.297 1.00 98.12 281 SER A C 1
ATOM 2068 O O . SER A 1 281 ? 6.901 2.268 -1.032 1.00 98.12 281 SER A O 1
ATOM 2070 N N . MET A 1 282 ? 8.822 1.314 -0.349 1.00 98.75 282 MET A N 1
ATOM 2071 C CA . MET A 1 282 ? 8.746 0.132 -1.215 1.00 98.75 282 MET A CA 1
ATOM 2072 C C . MET A 1 282 ? 7.977 -1.015 -0.544 1.00 98.75 282 MET A C 1
ATOM 2074 O O . MET A 1 282 ? 7.383 -1.837 -1.238 1.00 98.75 282 MET A O 1
ATOM 2078 N N . ALA A 1 283 ? 7.922 -1.054 0.790 1.00 98.88 283 ALA A N 1
ATOM 2079 C CA . ALA A 1 283 ? 7.155 -2.046 1.544 1.00 98.88 283 ALA A CA 1
ATOM 2080 C C . ALA A 1 283 ? 5.638 -1.795 1.478 1.00 98.88 283 ALA A C 1
ATOM 2082 O O . ALA A 1 283 ? 4.867 -2.720 1.202 1.00 98.88 283 ALA A O 1
ATOM 2083 N N . ALA A 1 284 ? 5.202 -0.546 1.664 1.00 98.94 284 ALA A N 1
ATOM 2084 C CA . ALA A 1 284 ? 3.796 -0.140 1.593 1.00 98.94 284 ALA A CA 1
ATOM 2085 C C . ALA A 1 284 ? 3.051 -0.634 0.325 1.00 98.94 284 ALA A C 1
ATOM 2087 O O . ALA A 1 284 ? 1.998 -1.268 0.466 1.00 98.94 284 ALA A O 1
ATOM 2088 N N . PRO A 1 285 ? 3.586 -0.489 -0.905 1.00 98.94 285 PRO A N 1
ATOM 2089 C CA . PRO A 1 285 ? 2.891 -0.933 -2.109 1.00 98.94 285 PRO A CA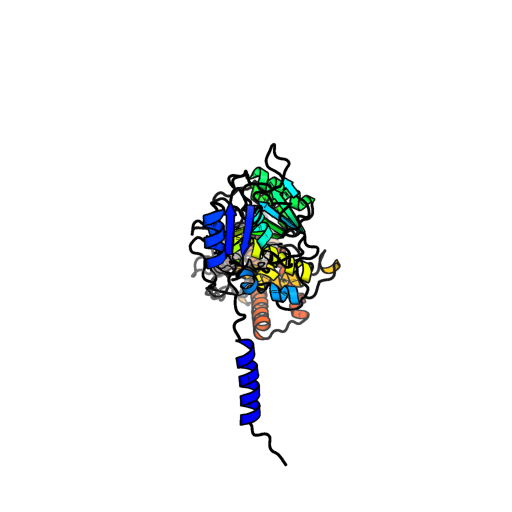 1
ATOM 2090 C C . PRO A 1 285 ? 2.741 -2.457 -2.232 1.00 98.94 285 PRO A C 1
ATOM 2092 O O . PRO A 1 285 ? 1.796 -2.916 -2.882 1.00 98.94 285 PRO A O 1
ATOM 2095 N N . PHE A 1 286 ? 3.583 -3.272 -1.577 1.00 98.94 286 PHE A N 1
ATOM 2096 C CA . PHE A 1 286 ? 3.324 -4.718 -1.490 1.00 98.94 286 PHE A CA 1
ATOM 2097 C C . PHE A 1 286 ? 2.038 -5.007 -0.710 1.00 98.94 286 PHE A C 1
ATOM 2099 O O . PHE A 1 286 ? 1.259 -5.892 -1.085 1.00 98.94 286 PHE A O 1
ATOM 2106 N N . VAL A 1 287 ? 1.799 -4.249 0.362 1.00 98.94 287 VAL A N 1
ATOM 2107 C CA . VAL A 1 287 ? 0.589 -4.358 1.179 1.00 98.94 287 VAL A CA 1
ATOM 2108 C C . VAL A 1 287 ? -0.613 -3.814 0.416 1.00 98.94 287 VAL A C 1
ATOM 2110 O O . VAL A 1 287 ? -1.611 -4.520 0.316 1.00 98.94 287 VAL A O 1
ATOM 2113 N N . ALA A 1 288 ? -0.512 -2.642 -0.220 1.00 98.94 288 ALA A N 1
ATOM 2114 C CA . ALA A 1 288 ? -1.598 -2.082 -1.031 1.00 98.94 288 ALA A CA 1
ATOM 2115 C C . ALA A 1 288 ? -2.031 -3.030 -2.166 1.00 98.94 288 ALA A C 1
ATOM 2117 O O . ALA A 1 288 ? -3.223 -3.282 -2.365 1.00 98.94 288 ALA A O 1
ATOM 2118 N N . GLY A 1 289 ? -1.067 -3.636 -2.868 1.00 98.88 289 GLY A N 1
ATOM 2119 C CA . GLY A 1 289 ? -1.349 -4.673 -3.858 1.00 98.88 289 GLY A CA 1
ATOM 2120 C C . GLY A 1 289 ? -2.004 -5.913 -3.242 1.00 98.88 289 GLY A C 1
ATOM 2121 O O . GLY A 1 289 ? -2.964 -6.442 -3.797 1.00 98.88 289 GLY A O 1
ATOM 2122 N N . THR A 1 290 ? -1.556 -6.350 -2.063 1.00 98.88 290 THR A N 1
ATOM 2123 C CA . THR A 1 290 ? -2.158 -7.492 -1.354 1.00 98.88 290 THR A CA 1
ATOM 2124 C C . THR A 1 290 ? -3.601 -7.213 -0.931 1.00 98.88 290 THR A C 1
ATOM 2126 O O . THR A 1 290 ? -4.475 -8.055 -1.146 1.00 98.88 290 THR A O 1
ATOM 2129 N N . VAL A 1 291 ? -3.881 -6.019 -0.406 1.00 98.81 291 VAL A N 1
ATOM 2130 C CA . VAL A 1 291 ? -5.237 -5.552 -0.085 1.00 98.81 291 VAL A CA 1
ATOM 2131 C C . VAL A 1 291 ? -6.123 -5.617 -1.332 1.00 98.81 291 VAL A C 1
ATOM 2133 O O . VAL A 1 291 ? -7.238 -6.135 -1.262 1.00 98.81 291 VAL A O 1
ATOM 2136 N N . ALA A 1 292 ? -5.619 -5.192 -2.497 1.00 98.88 292 ALA A N 1
ATOM 2137 C CA . ALA A 1 292 ? -6.363 -5.293 -3.752 1.00 98.88 292 ALA A CA 1
ATOM 2138 C C . ALA A 1 292 ? -6.686 -6.750 -4.140 1.00 98.88 292 ALA A C 1
ATOM 2140 O O . ALA A 1 292 ? -7.790 -7.034 -4.609 1.00 98.88 292 ALA A O 1
ATOM 2141 N N . LEU A 1 293 ? -5.775 -7.699 -3.898 1.00 98.50 293 LEU A N 1
ATOM 2142 C CA . LEU A 1 293 ? -6.037 -9.126 -4.126 1.00 98.50 293 LEU A CA 1
ATOM 2143 C C . LEU A 1 293 ? -7.146 -9.663 -3.206 1.00 98.50 293 LEU A C 1
ATOM 2145 O O . LEU A 1 293 ? -8.064 -10.331 -3.688 1.00 98.50 293 LEU A O 1
ATOM 2149 N N . TYR A 1 294 ? -7.108 -9.349 -1.906 1.00 96.88 294 TYR A N 1
ATOM 2150 C CA . TYR A 1 294 ? -8.158 -9.758 -0.961 1.00 96.88 294 TYR A CA 1
ATOM 2151 C C . TYR A 1 294 ? -9.504 -9.107 -1.272 1.00 96.88 294 TYR A C 1
ATOM 2153 O O . TYR A 1 294 ? -10.537 -9.783 -1.220 1.00 96.88 294 TYR A O 1
ATOM 2161 N N . LYS A 1 295 ? -9.504 -7.828 -1.659 1.00 96.50 295 LYS A N 1
ATOM 2162 C CA . LYS A 1 295 ? -10.723 -7.133 -2.071 1.00 96.50 295 LYS A CA 1
ATOM 2163 C C . LYS A 1 295 ? -11.351 -7.785 -3.294 1.00 96.50 295 LYS A C 1
ATOM 2165 O O . LYS A 1 295 ? -12.546 -8.060 -3.287 1.00 96.50 295 LYS A O 1
ATOM 2170 N N . GLN A 1 296 ? -10.558 -8.097 -4.321 1.00 96.56 296 GLN A N 1
ATOM 2171 C CA . GLN A 1 296 ? -11.054 -8.814 -5.498 1.00 96.56 296 GLN A CA 1
ATOM 2172 C C . GLN A 1 296 ? -11.645 -10.177 -5.114 1.00 96.56 296 GLN A C 1
ATOM 2174 O O . GLN A 1 296 ? -12.691 -10.570 -5.632 1.00 96.56 296 GLN A O 1
ATOM 2179 N N . ALA A 1 297 ? -10.971 -10.901 -4.220 1.00 89.50 297 ALA A N 1
ATOM 2180 C CA . ALA A 1 297 ? -11.364 -12.246 -3.830 1.00 89.50 297 ALA A CA 1
ATOM 2181 C C . ALA A 1 297 ? -12.669 -12.284 -3.018 1.00 89.50 297 ALA A C 1
ATOM 2183 O O . ALA A 1 297 ? -13.443 -13.230 -3.157 1.00 89.50 297 ALA A O 1
ATOM 2184 N N . THR A 1 298 ? -12.916 -11.272 -2.182 1.00 87.25 298 THR A N 1
ATOM 2185 C CA . THR A 1 298 ? -13.980 -11.315 -1.164 1.00 87.25 298 THR A CA 1
ATOM 2186 C C . THR A 1 298 ? -15.081 -10.276 -1.350 1.00 87.25 298 THR A C 1
ATOM 2188 O O . THR A 1 298 ? -16.219 -10.530 -0.964 1.00 87.25 298 THR A O 1
ATOM 2191 N N . GLY A 1 299 ? -14.767 -9.129 -1.954 1.00 85.75 299 GLY A N 1
ATOM 2192 C CA . GLY A 1 299 ? -15.629 -7.947 -1.990 1.00 85.75 299 GLY A CA 1
ATOM 2193 C C . GLY A 1 299 ? -15.633 -7.124 -0.698 1.00 85.75 299 GLY A C 1
ATOM 2194 O O . GLY A 1 299 ? -16.286 -6.086 -0.671 1.00 85.75 299 GLY A O 1
ATOM 2195 N N . LEU A 1 300 ? -14.914 -7.553 0.346 1.00 84.50 300 LEU A N 1
ATOM 2196 C CA . LEU A 1 300 ? -14.844 -6.845 1.626 1.00 84.50 300 LEU A CA 1
ATOM 2197 C C . LEU A 1 300 ? -14.232 -5.445 1.479 1.00 84.50 300 LEU A C 1
ATOM 2199 O O . LEU A 1 300 ? -13.436 -5.182 0.575 1.00 84.50 300 LEU A O 1
ATOM 2203 N N . THR A 1 301 ? -14.585 -4.557 2.403 1.00 85.44 301 THR A N 1
ATOM 2204 C CA . THR A 1 301 ? -14.127 -3.162 2.478 1.00 85.44 301 THR A CA 1
ATOM 2205 C C . THR A 1 301 ? -13.819 -2.780 3.927 1.00 85.44 301 THR A C 1
ATOM 2207 O O . THR A 1 301 ? -14.132 -3.549 4.843 1.00 85.44 301 THR A O 1
ATOM 2210 N N . GLY A 1 302 ? -13.195 -1.611 4.122 1.00 82.88 302 GLY A N 1
ATOM 2211 C CA . GLY A 1 302 ? -12.922 -1.034 5.444 1.00 82.88 302 GLY A CA 1
ATOM 2212 C C . GLY A 1 302 ? -12.277 -2.022 6.421 1.00 82.88 302 GLY A C 1
ATOM 2213 O O . GLY A 1 302 ? -11.464 -2.863 6.027 1.00 82.88 302 GLY A O 1
ATOM 2214 N N . ASP A 1 303 ? -12.694 -1.959 7.684 1.00 79.31 303 ASP A N 1
ATOM 2215 C CA . ASP A 1 303 ? -12.110 -2.738 8.781 1.00 79.31 303 ASP A CA 1
ATOM 2216 C C . ASP A 1 303 ? -12.160 -4.248 8.549 1.00 79.31 303 ASP A C 1
ATOM 2218 O O . ASP A 1 303 ? -11.191 -4.944 8.831 1.00 79.31 303 ASP A O 1
ATOM 2222 N N . LYS A 1 304 ? -13.238 -4.775 7.949 1.00 77.88 304 LYS A N 1
ATOM 2223 C CA . LYS A 1 304 ? -13.347 -6.216 7.655 1.00 77.88 304 LYS A CA 1
ATOM 2224 C C . LYS A 1 304 ? -12.250 -6.682 6.697 1.00 77.88 304 LYS A C 1
ATOM 2226 O O . LYS A 1 304 ? -11.712 -7.778 6.851 1.00 77.88 304 LYS A O 1
ATOM 2231 N N . LEU A 1 305 ? -11.928 -5.864 5.692 1.00 85.06 305 LEU A N 1
ATOM 2232 C CA . LEU A 1 305 ? -10.839 -6.158 4.765 1.00 85.06 305 LEU A CA 1
ATOM 2233 C C . LEU A 1 305 ? -9.478 -6.025 5.459 1.00 85.06 305 LEU A C 1
ATOM 2235 O O . LEU A 1 305 ? -8.621 -6.883 5.251 1.00 85.06 305 LEU A O 1
ATOM 2239 N N . VAL A 1 306 ? -9.294 -5.003 6.302 1.00 85.06 306 VAL A N 1
ATOM 2240 C CA . VAL A 1 306 ? -8.065 -4.833 7.094 1.00 85.06 306 VAL A CA 1
ATOM 2241 C C . VAL A 1 306 ? -7.834 -6.040 8.002 1.00 85.06 306 VAL A C 1
ATOM 2243 O O . VAL A 1 306 ? -6.771 -6.649 7.917 1.00 85.06 306 VAL A O 1
ATOM 2246 N N . SER A 1 307 ? -8.833 -6.458 8.784 1.00 82.31 307 SER A N 1
ATOM 2247 C CA . SER A 1 307 ? -8.751 -7.627 9.668 1.00 82.31 307 SER A CA 1
ATOM 2248 C C . SER A 1 307 ? -8.426 -8.912 8.911 1.00 82.31 307 SER A C 1
ATOM 2250 O O . SER A 1 307 ? -7.646 -9.731 9.392 1.00 82.31 307 SER A O 1
ATOM 2252 N N . LEU A 1 308 ? -8.986 -9.109 7.713 1.00 81.44 308 LEU A N 1
ATOM 2253 C CA . LEU A 1 308 ? -8.656 -10.274 6.892 1.00 81.44 308 LEU A CA 1
ATOM 2254 C C . LEU A 1 308 ? -7.193 -10.246 6.430 1.00 81.44 308 LEU A C 1
ATOM 2256 O O . LEU A 1 308 ? -6.520 -11.275 6.456 1.00 81.44 308 LEU A O 1
ATOM 2260 N N . VAL A 1 309 ? -6.697 -9.081 6.008 1.00 86.19 309 VAL A N 1
ATOM 2261 C CA . VAL A 1 309 ? -5.307 -8.916 5.562 1.00 86.19 309 VAL A CA 1
ATOM 2262 C C . VAL A 1 309 ? -4.333 -9.139 6.719 1.00 86.19 309 VAL A C 1
ATOM 2264 O O . VAL A 1 309 ? -3.352 -9.860 6.539 1.00 86.19 309 VAL A O 1
ATOM 2267 N N . THR A 1 310 ? -4.606 -8.575 7.898 1.00 85.56 310 THR A N 1
ATOM 2268 C CA . THR A 1 310 ? -3.728 -8.695 9.072 1.00 85.56 310 THR A CA 1
ATOM 2269 C C . THR A 1 310 ? -3.760 -10.090 9.686 1.00 85.56 310 THR A C 1
ATOM 2271 O O . THR A 1 310 ? -2.703 -10.654 9.935 1.00 85.56 310 THR A O 1
ATOM 2274 N N . SER A 1 311 ? -4.934 -10.709 9.843 1.00 82.50 311 SER A N 1
ATOM 2275 C CA . SER A 1 311 ? -5.046 -12.091 10.355 1.00 82.50 311 SER A CA 1
ATOM 2276 C C . SER A 1 311 ? -4.464 -13.146 9.409 1.00 82.50 311 SER A C 1
ATOM 2278 O O . SER A 1 311 ? -4.147 -14.256 9.832 1.00 82.50 311 SER A O 1
ATOM 2280 N N . SER A 1 312 ? -4.314 -12.813 8.125 1.00 83.12 312 SER A N 1
ATOM 2281 C CA . SER A 1 312 ? -3.663 -13.682 7.141 1.00 83.12 312 SER A CA 1
ATOM 2282 C C . SER A 1 312 ? -2.146 -13.482 7.066 1.00 83.12 312 SER A C 1
ATOM 2284 O O . SER A 1 312 ? -1.485 -14.216 6.319 1.00 83.12 312 SER A O 1
ATOM 2286 N N . ALA A 1 313 ? -1.592 -12.495 7.780 1.00 87.12 313 ALA A N 1
ATOM 2287 C CA . ALA A 1 313 ? -0.157 -12.266 7.843 1.00 87.12 313 ALA A CA 1
ATOM 2288 C C . ALA A 1 313 ? 0.561 -13.480 8.452 1.00 87.12 313 ALA A C 1
ATOM 2290 O O . ALA A 1 313 ? 0.016 -14.231 9.260 1.00 87.12 313 ALA A O 1
ATOM 2291 N N . VAL A 1 314 ? 1.795 -13.708 8.007 1.00 87.88 314 VAL A N 1
ATOM 2292 C CA . VAL A 1 314 ? 2.659 -14.733 8.590 1.00 87.88 314 VAL A CA 1
ATOM 2293 C C . VAL A 1 314 ? 3.379 -14.099 9.764 1.00 87.88 314 VAL A C 1
ATOM 2295 O O . VAL A 1 314 ? 4.269 -13.277 9.544 1.00 87.88 314 VAL A O 1
ATOM 2298 N N . ASP A 1 315 ? 2.994 -14.506 10.969 1.00 86.50 315 ASP A N 1
ATOM 2299 C CA . ASP A 1 315 ? 3.652 -14.103 12.208 1.00 86.50 315 ASP A CA 1
ATOM 2300 C C . ASP A 1 315 ? 5.161 -14.404 12.127 1.00 86.50 315 ASP A C 1
ATOM 2302 O O . ASP A 1 315 ? 5.582 -15.524 11.808 1.00 86.50 315 ASP A O 1
ATOM 2306 N N . ILE A 1 316 ? 5.963 -13.361 12.321 1.00 84.44 316 ILE A N 1
ATOM 2307 C CA . ILE A 1 316 ? 7.423 -13.385 12.314 1.00 84.44 316 ILE A CA 1
ATOM 2308 C C . ILE A 1 316 ? 7.902 -12.460 13.428 1.00 84.44 316 ILE A C 1
ATOM 2310 O O . ILE A 1 316 ? 7.342 -11.387 13.604 1.00 84.44 316 ILE A O 1
ATOM 2314 N N . GLY A 1 317 ? 8.967 -12.848 14.128 1.00 88.25 317 GLY A N 1
ATOM 2315 C CA . GLY A 1 317 ? 9.421 -12.108 15.304 1.00 88.25 317 GLY A CA 1
ATOM 2316 C C . GLY A 1 317 ? 8.825 -12.675 16.586 1.00 88.25 317 GLY A C 1
ATOM 2317 O O . GLY A 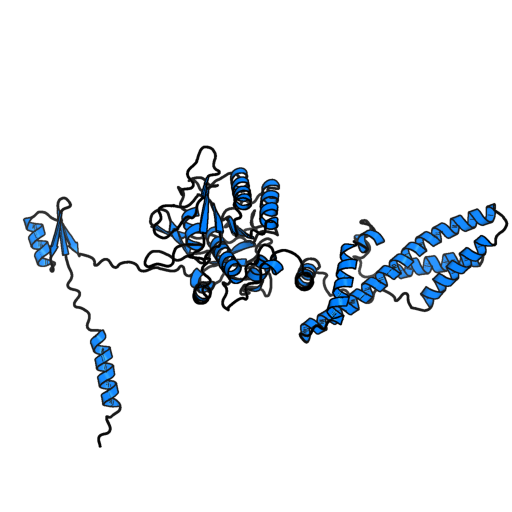1 317 ? 8.885 -13.891 16.803 1.00 88.25 317 GLY A O 1
ATOM 2318 N N . ALA A 1 318 ? 8.330 -11.797 17.458 1.00 81.38 318 ALA A N 1
ATOM 2319 C CA . ALA A 1 318 ? 7.688 -12.221 18.695 1.00 81.38 318 ALA A CA 1
ATOM 2320 C C . ALA A 1 318 ? 6.269 -12.710 18.389 1.00 81.38 318 ALA A C 1
ATOM 2322 O O . ALA A 1 318 ? 5.609 -12.187 17.505 1.00 81.38 318 ALA A O 1
ATOM 2323 N N . ARG A 1 319 ? 5.789 -13.718 19.125 1.00 77.56 319 ARG A N 1
ATOM 2324 C CA . ARG A 1 319 ? 4.447 -14.265 18.893 1.00 77.56 319 ARG A CA 1
ATOM 2325 C C . ARG A 1 319 ? 3.387 -13.179 19.087 1.00 77.56 319 ARG A C 1
ATOM 2327 O O . ARG A 1 319 ? 3.314 -12.584 20.161 1.00 77.56 319 ARG A O 1
ATOM 2334 N N . GLY A 1 320 ? 2.489 -13.045 18.116 1.00 80.06 320 GLY A N 1
ATOM 2335 C CA . GLY A 1 320 ? 1.417 -12.054 18.147 1.00 80.06 320 GLY A CA 1
ATOM 2336 C C . GLY A 1 320 ? 1.859 -10.702 17.595 1.00 80.06 320 GLY A C 1
ATOM 2337 O O . GLY A 1 320 ? 2.797 -10.612 16.815 1.00 80.06 320 GLY A O 1
ATOM 2338 N N . LYS A 1 321 ? 1.134 -9.636 17.945 1.00 84.31 321 LYS A N 1
ATOM 2339 C CA . LYS A 1 321 ? 1.462 -8.302 17.439 1.00 84.31 321 LYS A CA 1
ATOM 2340 C C . LYS A 1 321 ? 2.685 -7.746 18.167 1.00 84.31 321 LYS A C 1
ATOM 2342 O O . LYS A 1 321 ? 2.642 -7.594 19.385 1.00 84.31 321 LYS A O 1
ATOM 2347 N N . ASP A 1 322 ? 3.716 -7.358 17.422 1.00 90.00 322 ASP A N 1
ATOM 2348 C CA . ASP A 1 322 ? 4.911 -6.716 17.975 1.00 90.00 322 ASP A CA 1
ATOM 2349 C C . ASP A 1 322 ? 5.235 -5.360 17.320 1.00 90.00 322 ASP A C 1
ATOM 2351 O O . ASP A 1 322 ? 4.578 -4.916 16.374 1.00 90.00 322 ASP A O 1
ATOM 2355 N N . SER A 1 323 ? 6.221 -4.652 17.876 1.00 92.69 323 SER A N 1
ATOM 2356 C CA . SER A 1 323 ? 6.597 -3.303 17.441 1.00 92.69 323 SER A CA 1
ATOM 2357 C C . SER A 1 323 ? 7.387 -3.256 16.134 1.00 92.69 323 SER A C 1
ATOM 2359 O O . SER A 1 323 ? 7.464 -2.194 15.521 1.00 92.69 323 SER A O 1
ATOM 2361 N N . ASP A 1 324 ? 8.004 -4.357 15.718 1.00 90.19 324 ASP A N 1
ATOM 2362 C CA . ASP A 1 324 ? 8.894 -4.398 14.556 1.00 90.19 324 ASP A CA 1
ATOM 2363 C C . ASP A 1 324 ? 8.134 -4.877 13.312 1.00 90.19 324 ASP A C 1
ATOM 2365 O O . ASP A 1 324 ? 8.285 -4.326 12.216 1.00 90.19 324 ASP A O 1
ATOM 2369 N N . PHE A 1 325 ? 7.274 -5.879 13.487 1.00 91.06 325 PHE A N 1
ATOM 2370 C CA . PHE A 1 325 ? 6.581 -6.584 12.419 1.00 91.06 325 PHE A CA 1
ATOM 2371 C C . PHE A 1 325 ? 5.059 -6.425 12.457 1.00 91.06 325 PHE A C 1
ATOM 2373 O O . PHE A 1 325 ? 4.388 -6.823 11.501 1.00 91.06 325 PHE A O 1
ATOM 2380 N N . GLY A 1 326 ? 4.491 -5.829 13.509 1.00 94.19 326 GLY A N 1
ATOM 2381 C CA . GLY A 1 326 ? 3.042 -5.762 13.679 1.00 94.19 326 GLY A CA 1
ATOM 2382 C C . GLY A 1 326 ? 2.471 -7.173 13.789 1.00 94.19 326 GLY A C 1
ATOM 2383 O O . GLY A 1 326 ? 2.992 -7.981 14.541 1.00 94.19 326 GLY A O 1
ATOM 2384 N N . TYR A 1 327 ? 1.443 -7.499 13.004 1.00 88.38 327 TYR A N 1
ATOM 2385 C CA . TYR A 1 327 ? 0.897 -8.863 12.893 1.00 88.38 327 TYR A CA 1
ATOM 2386 C C . TYR A 1 327 ? 1.788 -9.832 12.089 1.00 88.38 327 TYR A C 1
ATOM 2388 O O . TYR A 1 327 ? 1.371 -10.941 11.757 1.00 88.38 327 TYR A O 1
ATOM 2396 N N . GLY A 1 328 ? 2.995 -9.407 11.719 1.00 93.69 328 GLY A N 1
ATOM 2397 C CA . GLY A 1 328 ? 3.941 -10.178 10.931 1.00 93.69 328 GLY A CA 1
ATOM 2398 C C . GLY A 1 328 ? 3.981 -9.755 9.466 1.00 93.69 328 GLY A C 1
ATOM 2399 O O . GLY A 1 328 ? 3.532 -8.683 9.051 1.00 93.69 328 GLY A O 1
ATOM 2400 N N . ARG A 1 329 ? 4.553 -10.624 8.637 1.00 98.00 329 ARG A N 1
ATOM 2401 C CA . ARG A 1 329 ? 4.750 -10.362 7.215 1.00 98.00 329 ARG A CA 1
ATOM 2402 C C . ARG A 1 329 ? 3.446 -10.507 6.444 1.00 98.00 329 ARG A C 1
ATOM 2404 O O . ARG A 1 329 ? 2.837 -11.577 6.461 1.00 98.00 329 ARG A O 1
ATOM 2411 N N . VAL A 1 330 ? 3.085 -9.492 5.661 1.00 98.25 330 VAL A N 1
ATOM 2412 C CA . VAL A 1 330 ? 1.910 -9.547 4.781 1.00 98.25 330 VAL A CA 1
ATOM 2413 C C . VAL A 1 330 ? 1.960 -10.763 3.847 1.00 98.25 330 VAL A C 1
ATOM 2415 O O . VAL A 1 330 ? 3.020 -11.161 3.351 1.00 98.25 330 VAL A O 1
ATOM 2418 N N . ASN A 1 331 ? 0.800 -11.365 3.595 1.00 95.06 331 ASN A N 1
ATOM 2419 C CA . ASN A 1 331 ? 0.695 -12.575 2.796 1.00 95.06 331 ASN A CA 1
ATOM 2420 C C . ASN A 1 331 ? -0.537 -12.528 1.891 1.00 95.06 331 ASN A C 1
ATOM 2422 O O . ASN A 1 331 ? -1.665 -12.371 2.358 1.00 95.06 331 ASN A O 1
ATOM 2426 N N . ALA A 1 332 ? -0.321 -12.681 0.589 1.00 95.25 332 ALA A N 1
ATOM 2427 C CA . ALA A 1 332 ? -1.380 -12.719 -0.406 1.00 95.25 332 ALA A CA 1
ATOM 2428 C C . ALA A 1 332 ? -2.275 -13.963 -0.234 1.00 95.25 332 ALA A C 1
ATOM 2430 O O . ALA A 1 332 ? -1.851 -14.954 0.369 1.00 95.25 332 ALA A O 1
ATOM 2431 N N . PRO A 1 333 ? -3.503 -13.960 -0.790 1.00 86.12 333 PRO A N 1
ATOM 2432 C CA . PRO A 1 333 ? -4.397 -15.109 -0.699 1.00 86.12 333 PRO A CA 1
ATOM 2433 C C . PRO A 1 333 ? -3.757 -16.384 -1.269 1.00 86.12 333 PRO A C 1
ATOM 2435 O O . PRO A 1 333 ? -3.437 -16.461 -2.454 1.00 86.12 333 PRO A O 1
ATOM 2438 N N . ILE A 1 334 ? -3.605 -17.415 -0.434 1.00 84.19 334 ILE A N 1
ATOM 2439 C CA . ILE A 1 334 ? -3.021 -18.712 -0.833 1.00 84.19 334 ILE A CA 1
ATOM 2440 C C . ILE A 1 334 ? -4.057 -19.826 -1.034 1.00 84.19 334 ILE A C 1
ATOM 2442 O O . ILE A 1 334 ? -3.708 -20.924 -1.460 1.00 84.19 334 ILE A O 1
ATOM 2446 N N . LYS A 1 335 ? -5.330 -19.550 -0.736 1.00 81.62 335 LYS A N 1
ATOM 2447 C CA . LYS A 1 335 ? -6.472 -20.455 -0.922 1.00 81.62 335 LYS A CA 1
ATOM 2448 C C . LYS A 1 335 ? -7.647 -19.691 -1.528 1.00 81.62 335 LYS A C 1
ATOM 2450 O O . LYS A 1 335 ? -7.722 -18.472 -1.382 1.00 81.62 335 LYS A O 1
ATOM 2455 N N . LYS A 1 336 ? -8.566 -20.393 -2.204 1.00 76.44 336 LYS A N 1
ATOM 2456 C CA . LYS A 1 336 ? -9.800 -19.765 -2.704 1.00 76.44 336 LYS A CA 1
ATOM 2457 C C . LYS A 1 336 ? -10.588 -19.192 -1.529 1.00 76.44 336 LYS A C 1
ATOM 2459 O O . LYS A 1 336 ? -10.849 -19.897 -0.556 1.00 76.44 336 LYS A O 1
ATOM 2464 N N . LEU A 1 337 ? -10.977 -17.931 -1.653 1.00 76.00 337 LEU A N 1
ATOM 2465 C CA . LEU A 1 337 ? -11.842 -17.242 -0.706 1.00 76.00 337 LEU A CA 1
ATOM 2466 C C . LEU A 1 337 ? -13.251 -17.158 -1.297 1.00 76.00 337 LEU A C 1
ATOM 2468 O O . LEU A 1 337 ? -13.419 -17.068 -2.517 1.00 76.00 337 LEU A O 1
ATOM 2472 N N . LYS A 1 338 ? -14.269 -17.227 -0.436 1.00 62.94 338 LYS A N 1
ATOM 2473 C CA . LYS A 1 338 ? -15.658 -17.028 -0.852 1.00 62.94 338 LYS A CA 1
ATOM 2474 C C . LYS A 1 338 ? -15.921 -15.528 -0.958 1.00 62.94 338 LYS A C 1
ATOM 2476 O O . LYS A 1 338 ? -15.681 -14.791 -0.005 1.00 62.94 338 LYS A O 1
ATOM 2481 N N . ARG A 1 339 ? -16.422 -15.093 -2.114 1.00 61.41 339 ARG A N 1
ATOM 2482 C CA . ARG A 1 339 ? -16.939 -13.737 -2.295 1.00 61.41 339 ARG A CA 1
ATOM 2483 C C . ARG A 1 339 ? -18.268 -13.632 -1.562 1.00 61.41 339 ARG A C 1
ATOM 2485 O O . ARG A 1 339 ? -19.157 -14.443 -1.824 1.00 61.41 339 ARG A O 1
ATOM 2492 N N . LEU A 1 340 ? -18.383 -12.675 -0.649 1.00 51.19 340 LEU A N 1
ATOM 2493 C CA . LEU A 1 340 ? -19.643 -12.441 0.045 1.00 51.19 340 LEU A CA 1
ATOM 2494 C C . LEU A 1 340 ? -20.626 -11.756 -0.921 1.00 51.19 340 LEU A C 1
ATOM 2496 O O . LEU A 1 340 ? -20.198 -10.923 -1.733 1.00 51.19 340 LEU A O 1
ATOM 2500 N N . PRO A 1 341 ? -21.915 -12.132 -0.907 1.00 44.22 341 PRO A N 1
ATOM 2501 C CA . PRO A 1 341 ? -22.926 -11.476 -1.726 1.00 44.22 341 PRO A CA 1
ATOM 2502 C C . PRO A 1 341 ? -23.133 -10.017 -1.273 1.00 44.22 341 PRO A C 1
ATOM 2504 O O . PRO A 1 341 ? -22.822 -9.648 -0.143 1.00 44.22 341 PRO A O 1
ATOM 2507 N N . ALA A 1 342 ? -23.552 -9.147 -2.200 1.00 43.84 342 ALA A N 1
ATOM 2508 C CA . ALA A 1 342 ? -23.500 -7.687 -2.027 1.00 43.84 342 ALA A CA 1
ATOM 2509 C C . ALA A 1 342 ? -24.427 -7.143 -0.923 1.00 43.84 342 ALA A C 1
ATOM 2511 O O . ALA A 1 342 ? -24.146 -6.100 -0.339 1.00 43.84 342 ALA A O 1
ATOM 2512 N N . ASP A 1 343 ? -25.488 -7.877 -0.615 1.00 41.41 343 ASP A N 1
ATOM 2513 C CA . ASP A 1 343 ? -26.396 -7.679 0.516 1.00 41.41 343 ASP A CA 1
ATOM 2514 C C . ASP A 1 343 ? -25.733 -7.963 1.875 1.00 41.41 343 ASP A C 1
ATOM 2516 O O . ASP A 1 343 ? -26.102 -7.355 2.867 1.00 41.41 343 ASP A O 1
ATOM 2520 N N . GLN A 1 344 ? -24.705 -8.818 1.922 1.00 41.09 344 GLN A N 1
ATOM 2521 C CA . GLN A 1 344 ? -23.862 -9.030 3.110 1.00 41.09 344 GLN A CA 1
ATOM 2522 C C . GLN A 1 344 ? -22.673 -8.054 3.188 1.00 41.09 344 GLN A C 1
ATOM 2524 O O . GLN A 1 344 ? -21.959 -8.011 4.197 1.00 41.09 344 GLN A O 1
ATOM 2529 N N . LEU A 1 345 ? -22.429 -7.291 2.114 1.00 44.03 345 LEU A N 1
ATOM 2530 C CA . LEU A 1 345 ? -21.409 -6.239 2.062 1.00 44.03 345 LEU A CA 1
ATOM 2531 C C . LEU A 1 345 ? -21.949 -4.898 2.585 1.00 44.03 345 LEU A C 1
ATOM 2533 O O . LEU A 1 345 ? -21.177 -4.144 3.172 1.00 44.03 345 LEU A O 1
ATOM 2537 N N . ASN A 1 346 ? -23.253 -4.636 2.430 1.00 39.53 346 ASN A N 1
ATOM 2538 C CA . ASN A 1 346 ? -23.906 -3.388 2.822 1.00 39.53 346 ASN A CA 1
ATOM 2539 C C . ASN A 1 346 ? -25.084 -3.650 3.772 1.00 39.53 346 ASN A C 1
ATOM 2541 O O . ASN A 1 346 ? -26.156 -4.055 3.337 1.00 39.53 346 ASN A O 1
ATOM 2545 N N . GLY A 1 347 ? -24.881 -3.330 5.051 1.00 33.44 347 GLY A N 1
ATOM 2546 C CA . GLY A 1 347 ? -25.874 -3.486 6.115 1.00 33.44 347 GLY A CA 1
ATOM 2547 C C . GLY A 1 347 ? -25.711 -4.811 6.856 1.00 33.44 347 GLY A C 1
ATOM 2548 O O . GLY A 1 347 ? -25.427 -5.823 6.239 1.00 33.44 347 GLY A O 1
ATOM 2549 N N . GLU A 1 348 ? -25.785 -4.761 8.189 1.00 38.69 348 GLU A N 1
ATOM 2550 C CA . GLU A 1 348 ? -26.351 -5.810 9.056 1.00 38.69 348 GLU A CA 1
ATOM 2551 C C . GLU A 1 348 ? -26.022 -7.269 8.666 1.00 38.69 348 GLU A C 1
ATOM 2553 O O . GLU A 1 348 ? -26.477 -7.817 7.676 1.00 38.69 348 GLU A O 1
ATOM 2558 N N . ASN A 1 349 ? -25.246 -8.013 9.446 1.00 30.16 349 ASN A N 1
ATOM 2559 C CA . ASN A 1 349 ? -25.913 -8.890 10.404 1.00 30.16 349 ASN A CA 1
ATOM 2560 C C . ASN A 1 349 ? -24.908 -9.383 11.448 1.00 30.16 349 ASN A C 1
ATOM 2562 O O . ASN A 1 349 ? -24.080 -10.243 11.161 1.00 30.16 349 ASN A O 1
ATOM 2566 N N . ALA A 1 350 ? -25.005 -8.782 12.636 1.00 32.25 350 ALA A N 1
ATOM 2567 C CA . ALA A 1 350 ? -24.886 -9.334 13.993 1.00 32.25 350 ALA A CA 1
ATOM 2568 C C . ALA A 1 350 ? -23.747 -10.306 14.388 1.00 32.25 350 ALA A C 1
ATOM 2570 O O . ALA A 1 350 ? -23.258 -10.212 15.505 1.00 32.25 350 ALA A O 1
ATOM 2571 N N . VAL A 1 351 ? -23.287 -11.207 13.526 1.00 30.84 351 VAL A N 1
ATOM 2572 C CA . VAL A 1 351 ? -22.420 -12.343 13.880 1.00 30.84 351 VAL A CA 1
ATOM 2573 C C . VAL A 1 351 ? -20.937 -11.957 13.927 1.00 30.84 351 VAL A C 1
ATOM 2575 O O . VAL A 1 351 ? -20.230 -12.313 14.861 1.00 30.84 351 VAL A O 1
ATOM 2578 N N . ILE A 1 352 ? -20.468 -11.136 12.981 1.00 34.62 352 ILE A N 1
ATOM 2579 C CA . ILE A 1 352 ? -19.059 -10.683 12.934 1.00 34.62 352 ILE A CA 1
ATOM 2580 C C . ILE A 1 352 ? -18.754 -9.686 14.066 1.00 34.62 352 ILE A C 1
ATOM 2582 O O . ILE A 1 352 ? -17.617 -9.590 14.524 1.00 34.62 352 ILE A O 1
ATOM 2586 N N . LYS A 1 353 ? -19.781 -8.976 14.559 1.00 34.53 353 LYS A N 1
ATOM 2587 C CA . LYS A 1 353 ? -19.638 -8.020 15.663 1.00 34.53 353 LYS A CA 1
ATOM 2588 C C . LYS A 1 353 ? -19.134 -8.689 16.945 1.00 34.53 353 LYS A C 1
ATOM 2590 O O . LYS A 1 353 ? -18.386 -8.037 17.661 1.00 34.53 353 LYS A O 1
ATOM 2595 N N . ALA A 1 354 ? -19.475 -9.955 17.207 1.00 30.94 354 ALA A N 1
ATOM 2596 C CA . ALA A 1 354 ? -19.039 -10.681 18.403 1.00 30.94 354 ALA A CA 1
ATOM 2597 C C . ALA A 1 354 ? -17.542 -11.060 18.362 1.00 30.94 354 ALA A C 1
ATOM 2599 O O . ALA A 1 354 ? -16.821 -10.836 19.334 1.00 30.94 354 ALA A O 1
ATOM 2600 N N . GLU A 1 355 ? -17.042 -11.545 17.220 1.00 34.97 355 GLU A N 1
ATOM 2601 C CA . GLU A 1 355 ? -15.629 -11.937 17.050 1.00 34.97 355 GLU A CA 1
ATOM 2602 C C . GLU A 1 355 ? -14.682 -10.724 17.015 1.00 34.97 355 GLU A C 1
ATOM 2604 O O . GLU A 1 355 ? -13.604 -10.737 17.619 1.00 34.97 355 GLU A O 1
ATOM 2609 N N . SER A 1 356 ? -15.098 -9.629 16.366 1.00 36.94 356 SER A N 1
ATOM 2610 C CA . SER A 1 356 ? -14.301 -8.399 16.333 1.00 36.94 356 SER A CA 1
ATOM 2611 C C . SER A 1 356 ? -14.280 -7.675 17.684 1.00 36.94 356 SER A C 1
ATOM 2613 O O . SER A 1 356 ? -13.258 -7.089 18.026 1.00 36.94 356 SER A O 1
ATOM 2615 N N . HIS A 1 357 ? -15.363 -7.732 18.479 1.00 36.00 357 HIS A N 1
ATOM 2616 C CA . HIS A 1 357 ? -15.379 -7.140 19.829 1.00 36.00 357 HIS A CA 1
ATOM 2617 C C . HIS A 1 357 ? -14.528 -7.927 20.829 1.00 36.00 357 HIS A C 1
ATOM 2619 O O . HIS A 1 357 ? -13.866 -7.311 21.655 1.00 36.00 357 HIS A O 1
ATOM 2625 N N . SER A 1 358 ? -14.496 -9.261 20.736 1.00 35.16 358 SER A N 1
ATOM 2626 C CA . SER A 1 358 ? -13.621 -10.111 21.560 1.00 35.16 358 SER A CA 1
ATOM 2627 C C . SER A 1 358 ? -12.144 -9.730 21.401 1.00 35.16 358 SER A C 1
ATOM 2629 O O . SER A 1 358 ? -11.431 -9.543 22.386 1.00 35.16 358 SER A O 1
ATOM 2631 N N . THR A 1 359 ? -11.706 -9.522 20.159 1.00 39.31 359 THR A N 1
ATOM 2632 C CA . THR A 1 359 ? -10.317 -9.144 19.856 1.00 39.31 359 THR A CA 1
ATOM 2633 C C . THR A 1 359 ? -10.033 -7.689 20.256 1.00 39.31 359 THR A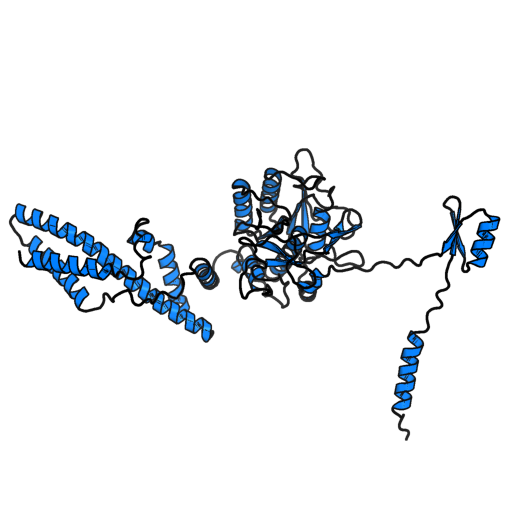 C 1
ATOM 2635 O O . THR A 1 359 ? -8.994 -7.388 20.835 1.00 39.31 359 THR A O 1
ATOM 2638 N N . TYR A 1 360 ? -10.998 -6.790 20.038 1.00 35.59 360 TYR A N 1
ATOM 2639 C CA . TYR A 1 360 ? -10.902 -5.376 20.408 1.00 35.59 360 TYR A CA 1
ATOM 2640 C C . TYR A 1 360 ? -10.882 -5.130 21.927 1.00 35.59 360 TYR A C 1
ATOM 2642 O O . TYR A 1 360 ? -10.197 -4.221 22.392 1.00 35.59 360 TYR A O 1
ATOM 2650 N N . LEU A 1 361 ? -11.601 -5.940 22.712 1.00 34.03 361 LEU A N 1
ATOM 2651 C CA . LEU A 1 361 ? -11.578 -5.884 24.177 1.00 34.03 361 LEU A CA 1
ATOM 2652 C C . LEU A 1 361 ? -10.257 -6.419 24.738 1.00 34.03 361 LEU A C 1
ATOM 2654 O O . LEU A 1 361 ? -9.729 -5.826 25.671 1.00 34.03 361 LEU A O 1
ATOM 2658 N N . LYS A 1 362 ? -9.681 -7.463 24.131 1.00 39.09 362 LYS A N 1
ATOM 2659 C CA . LYS A 1 362 ? -8.375 -8.011 24.529 1.00 39.09 362 LYS A CA 1
ATOM 2660 C C . LYS A 1 362 ? -7.228 -7.011 24.330 1.00 39.09 362 LYS A C 1
ATOM 2662 O O . LYS A 1 362 ? -6.331 -6.941 25.161 1.00 39.09 362 LYS A O 1
ATOM 2667 N N . ASP A 1 363 ? -7.302 -6.208 23.268 1.00 38.44 363 ASP A N 1
ATOM 2668 C CA . ASP A 1 363 ? -6.272 -5.218 22.927 1.00 38.44 363 ASP A CA 1
ATOM 2669 C C . ASP A 1 363 ? -6.448 -3.866 23.648 1.00 38.44 363 ASP A C 1
ATOM 2671 O O . ASP A 1 363 ? -5.486 -3.109 23.773 1.00 38.44 363 ASP A O 1
ATOM 2675 N N . ARG A 1 364 ? -7.660 -3.532 24.122 1.00 35.19 364 ARG A N 1
ATOM 2676 C CA . ARG A 1 364 ? -7.920 -2.317 24.928 1.00 35.19 364 ARG A CA 1
ATOM 2677 C C . ARG A 1 364 ? -7.869 -2.540 26.432 1.00 35.19 364 ARG A C 1
ATOM 2679 O O . ARG A 1 364 ? -7.607 -1.593 27.166 1.00 35.19 364 ARG A O 1
ATOM 2686 N N . TYR A 1 365 ? -8.147 -3.760 26.868 1.00 34.25 365 TYR A N 1
ATOM 2687 C CA . TYR A 1 365 ? -8.138 -4.176 28.259 1.00 34.25 365 TYR A CA 1
ATOM 2688 C C . TYR A 1 365 ? -7.149 -5.327 28.405 1.00 34.25 365 TYR A C 1
ATOM 2690 O O . TYR A 1 365 ? -7.501 -6.436 28.797 1.00 34.25 365 TYR A O 1
ATOM 2698 N N . THR A 1 366 ? -5.876 -5.047 28.134 1.00 30.59 366 THR A N 1
ATOM 2699 C CA . THR A 1 366 ? -4.791 -5.687 28.881 1.00 30.59 366 THR A CA 1
ATOM 2700 C C . THR A 1 366 ? -4.927 -5.257 30.343 1.00 30.59 366 THR A C 1
ATOM 2702 O O . THR A 1 366 ? -4.192 -4.401 30.823 1.00 30.59 366 THR A O 1
ATOM 2705 N N . VAL A 1 367 ? -5.944 -5.775 31.027 1.00 30.56 367 VAL A N 1
ATOM 2706 C CA . VAL A 1 367 ? -5.923 -5.877 32.476 1.00 30.56 367 VAL A CA 1
ATOM 2707 C C . VAL A 1 367 ? -5.079 -7.110 32.725 1.00 30.56 367 VAL A C 1
ATOM 2709 O O . VAL A 1 367 ? -5.419 -8.198 32.260 1.00 30.56 367 VAL A O 1
ATOM 2712 N N . GLU A 1 368 ? -3.930 -6.902 33.353 1.00 30.66 368 GLU A N 1
ATOM 2713 C CA . GLU A 1 368 ? -3.131 -7.946 33.977 1.00 30.66 368 GLU A CA 1
ATOM 2714 C C . GLU A 1 368 ? -4.077 -8.967 34.618 1.00 30.66 368 GLU A C 1
ATOM 2716 O O . GLU A 1 368 ? -4.772 -8.667 35.581 1.00 30.66 368 GLU A O 1
ATOM 2721 N N . THR A 1 369 ? -4.168 -10.177 34.074 1.00 33.03 369 THR A N 1
ATOM 2722 C CA . THR A 1 369 ? -5.033 -11.235 34.621 1.00 33.03 369 THR A CA 1
ATOM 2723 C C . THR A 1 369 ? -4.440 -11.870 35.883 1.00 33.03 369 THR A C 1
ATOM 2725 O O . THR A 1 369 ? -4.710 -13.030 36.167 1.00 33.03 369 THR A O 1
ATOM 2728 N N . ASP A 1 370 ? -3.652 -11.104 36.637 1.00 31.20 370 ASP A N 1
ATOM 2729 C CA . ASP A 1 370 ? -3.212 -11.431 37.993 1.00 31.20 370 ASP A CA 1
ATOM 2730 C C . ASP A 1 370 ? -4.164 -10.848 39.060 1.00 31.20 370 ASP A C 1
ATOM 2732 O O . ASP A 1 370 ? -3.946 -11.033 40.255 1.00 31.20 370 ASP A O 1
ATOM 2736 N N . TYR A 1 371 ? -5.262 -10.187 38.665 1.00 34.62 371 TYR A N 1
ATOM 2737 C CA . TYR A 1 371 ? -6.330 -9.830 39.603 1.00 34.62 371 TYR A CA 1
ATOM 2738 C C . TYR A 1 371 ? -7.149 -11.071 39.978 1.00 34.62 371 TYR A C 1
ATOM 2740 O O . TYR A 1 371 ? -8.037 -11.504 39.240 1.00 34.62 371 TYR A O 1
ATOM 2748 N N . GLU A 1 372 ? -6.887 -11.634 41.157 1.00 37.06 372 GLU A N 1
ATOM 2749 C CA . GLU A 1 372 ? -7.821 -12.549 41.813 1.00 37.06 372 GLU A CA 1
ATOM 2750 C C . GLU A 1 372 ? -9.181 -11.848 41.993 1.00 37.06 372 GLU A C 1
ATOM 2752 O O . GLU A 1 372 ? -9.368 -10.998 42.861 1.00 37.06 372 GLU A O 1
ATOM 2757 N N . TYR A 1 373 ? -10.165 -12.237 41.177 1.00 41.56 373 TYR A N 1
ATOM 2758 C CA . TYR A 1 373 ? -11.553 -11.744 41.155 1.00 41.56 373 TYR A CA 1
ATOM 2759 C C . TYR A 1 373 ? -12.381 -12.084 42.419 1.00 41.56 373 TYR A C 1
ATOM 2761 O O . TYR A 1 373 ? -13.610 -12.009 42.410 1.00 41.56 373 TYR A O 1
ATOM 2769 N N . ASN A 1 374 ? -11.729 -12.433 43.528 1.00 38.81 374 ASN A N 1
ATOM 2770 C CA . ASN A 1 374 ? -12.343 -12.854 44.791 1.00 38.81 374 ASN A CA 1
ATOM 2771 C C . ASN A 1 374 ? -12.955 -11.697 45.617 1.00 38.81 374 ASN A C 1
ATOM 2773 O O . ASN A 1 374 ? -13.365 -11.918 46.753 1.00 38.81 374 ASN A O 1
ATOM 2777 N N . TYR A 1 375 ? -13.039 -10.478 45.072 1.00 47.69 375 TYR A N 1
ATOM 2778 C CA . TYR A 1 375 ? -13.314 -9.249 45.836 1.00 47.69 375 TYR A CA 1
ATOM 2779 C C . TYR A 1 375 ? -14.736 -8.666 45.713 1.00 47.69 375 TYR A C 1
ATOM 2781 O O . TYR A 1 375 ? -15.000 -7.594 46.251 1.00 47.69 375 TYR A O 1
ATOM 2789 N N . PHE A 1 376 ? -15.677 -9.344 45.047 1.00 45.75 376 PHE A N 1
ATOM 2790 C CA . PHE A 1 376 ? -17.086 -8.916 45.005 1.00 45.75 376 PHE A CA 1
ATOM 2791 C C . PHE A 1 376 ? -17.970 -9.886 45.823 1.00 45.75 376 PHE A C 1
ATOM 2793 O O . PHE A 1 376 ? -18.112 -11.040 45.413 1.00 45.75 376 PHE A O 1
ATOM 2800 N N . PRO A 1 377 ? -18.570 -9.483 46.965 1.00 50.31 377 PRO A N 1
ATOM 2801 C CA . PRO A 1 377 ? -19.446 -10.342 47.770 1.00 50.31 377 PRO A CA 1
ATOM 2802 C C . PRO A 1 377 ? -20.865 -10.459 47.189 1.00 50.31 377 PRO A C 1
ATOM 2804 O O . PRO A 1 377 ? -21.416 -9.484 46.682 1.00 50.31 377 PRO A O 1
ATOM 2807 N N . ASP A 1 378 ? -21.480 -11.641 47.316 1.00 56.16 378 ASP A N 1
ATOM 2808 C CA . ASP A 1 378 ? -22.815 -11.956 46.780 1.00 56.16 378 ASP A CA 1
ATOM 2809 C C . ASP A 1 378 ? -23.972 -11.247 47.532 1.00 56.16 378 ASP A C 1
ATOM 2811 O O . ASP A 1 378 ? -24.233 -11.577 48.695 1.00 56.16 378 ASP A O 1
ATOM 2815 N N . PRO A 1 379 ? -24.747 -10.351 46.878 1.00 53.56 379 PRO A N 1
ATOM 2816 C CA . PRO A 1 379 ? -25.942 -9.705 47.428 1.00 53.56 379 PRO A CA 1
ATOM 2817 C C . PRO A 1 379 ? -27.049 -10.694 47.813 1.00 53.56 379 PRO A C 1
ATOM 2819 O O . PRO A 1 379 ? -27.994 -10.337 48.518 1.00 53.56 379 PRO A O 1
ATOM 2822 N N . SER A 1 380 ? -26.977 -11.941 47.342 1.00 54.53 380 SER A N 1
ATOM 2823 C CA . SER A 1 380 ? -27.924 -12.995 47.690 1.00 54.53 380 SER A CA 1
ATOM 2824 C C . SER A 1 380 ? -27.729 -13.538 49.112 1.00 54.53 380 SER A C 1
ATOM 2826 O O . SER A 1 380 ? -28.657 -14.178 49.638 1.00 54.53 380 SER A O 1
ATOM 2828 N N . GLN A 1 381 ? -26.585 -13.252 49.756 1.00 59.50 381 GLN A N 1
ATOM 2829 C CA . GLN A 1 381 ? -26.321 -13.678 51.127 1.00 59.50 381 GLN A CA 1
ATOM 2830 C C . GLN A 1 381 ? -27.356 -13.100 52.102 1.00 59.50 381 GLN A C 1
ATOM 2832 O O . GLN A 1 381 ? -27.785 -11.949 52.004 1.00 59.50 381 GLN A O 1
ATOM 2837 N N . THR A 1 382 ? -27.738 -13.917 53.087 1.00 54.84 382 THR A N 1
ATOM 2838 C CA . THR A 1 382 ? -28.771 -13.626 54.099 1.00 54.84 382 THR A CA 1
ATOM 2839 C C . THR A 1 382 ? -28.590 -12.255 54.752 1.00 54.84 382 THR A C 1
ATOM 2841 O O . THR A 1 382 ? -29.566 -11.549 54.993 1.00 54.84 382 THR A O 1
ATOM 2844 N N . ARG A 1 383 ? -27.336 -11.857 54.989 1.00 57.12 383 ARG A N 1
ATOM 2845 C CA . ARG A 1 383 ? -26.973 -10.614 55.673 1.00 57.12 383 ARG A CA 1
ATOM 2846 C C . ARG A 1 383 ? -27.339 -9.355 54.869 1.00 57.12 383 ARG A C 1
ATOM 2848 O O . ARG A 1 383 ? -27.816 -8.400 55.468 1.00 57.12 383 ARG A O 1
ATOM 2855 N N . TYR A 1 384 ? -27.232 -9.373 53.535 1.00 57.72 384 TYR A N 1
ATOM 2856 C CA . TYR A 1 384 ? -27.667 -8.254 52.682 1.00 57.72 384 TYR A CA 1
ATOM 2857 C C . TYR A 1 384 ? -29.190 -8.130 52.659 1.00 57.72 384 TYR A C 1
ATOM 2859 O O . TYR A 1 384 ? -29.727 -7.048 52.875 1.00 57.72 384 TYR A O 1
ATOM 2867 N N . LYS A 1 385 ? -29.912 -9.245 52.493 1.00 60.12 385 LYS A N 1
ATOM 2868 C CA . LYS A 1 385 ? -31.388 -9.261 52.521 1.00 60.12 385 LYS A CA 1
ATOM 2869 C C . LYS A 1 385 ? -31.960 -8.717 53.835 1.00 60.12 385 LYS A C 1
ATOM 2871 O O . LYS A 1 385 ? -33.004 -8.067 53.814 1.00 60.12 385 LYS A O 1
ATOM 2876 N N . GLN A 1 386 ? -31.263 -8.948 54.949 1.00 64.38 386 GLN A N 1
ATOM 2877 C CA . GLN A 1 386 ? -31.620 -8.415 56.263 1.00 64.38 386 GLN A CA 1
ATOM 2878 C C . GLN A 1 386 ? -31.562 -6.875 56.280 1.00 64.38 386 GLN A C 1
ATOM 2880 O O . GLN A 1 386 ? -32.563 -6.238 56.590 1.00 64.38 386 GLN A O 1
ATOM 2885 N N . THR A 1 387 ? -30.472 -6.266 55.798 1.00 62.56 387 THR A N 1
ATOM 2886 C CA . THR A 1 387 ? -30.320 -4.800 55.704 1.00 62.56 387 THR A CA 1
ATOM 2887 C C . THR A 1 387 ? -31.400 -4.136 54.835 1.00 62.56 387 THR A C 1
ATOM 2889 O O . THR A 1 387 ? -31.899 -3.061 55.173 1.00 62.56 387 THR A O 1
ATOM 2892 N N . TYR A 1 388 ? -31.832 -4.785 53.744 1.00 62.53 388 TYR A N 1
ATOM 2893 C CA . TYR A 1 388 ? -32.961 -4.306 52.927 1.00 62.53 388 TYR A CA 1
ATOM 2894 C C . TYR A 1 388 ? -34.290 -4.321 53.703 1.00 62.53 388 TYR A C 1
ATOM 2896 O O . TYR A 1 388 ? -35.096 -3.387 53.588 1.00 62.53 388 TYR A O 1
ATOM 2904 N N . ALA A 1 389 ? -34.522 -5.369 54.497 1.00 65.50 389 ALA A N 1
ATOM 2905 C CA . ALA A 1 389 ? -35.711 -5.499 55.331 1.00 65.50 389 ALA A CA 1
ATOM 2906 C C . ALA A 1 389 ? -35.727 -4.464 56.470 1.00 65.50 389 ALA A C 1
ATOM 2908 O O . ALA A 1 389 ? -36.770 -3.856 56.722 1.00 65.50 389 ALA A O 1
ATOM 2909 N N . ASP A 1 390 ? -34.578 -4.206 57.096 1.00 64.81 390 ASP A N 1
ATOM 2910 C CA . ASP A 1 390 ? -34.451 -3.260 58.207 1.00 64.81 390 ASP A CA 1
ATOM 2911 C C . ASP A 1 390 ? -34.604 -1.803 57.742 1.00 64.81 390 ASP A C 1
ATOM 2913 O O . ASP A 1 390 ? -35.335 -1.031 58.366 1.00 64.81 390 ASP A O 1
ATOM 2917 N N . TYR A 1 391 ? -34.066 -1.444 56.569 1.00 66.12 391 TYR A N 1
ATOM 2918 C CA . TYR A 1 391 ? -34.315 -0.135 55.949 1.00 66.12 391 TYR A CA 1
ATOM 2919 C C . TYR A 1 391 ? -35.798 0.078 55.594 1.00 66.12 391 TYR A C 1
ATOM 2921 O O . TYR A 1 391 ? -36.385 1.124 55.887 1.00 66.12 391 TYR A O 1
ATOM 2929 N N . SER A 1 392 ? -36.447 -0.939 55.017 1.00 68.50 392 SER A N 1
ATOM 2930 C CA . SER A 1 392 ? -37.885 -0.889 54.701 1.00 68.50 392 SER A CA 1
ATOM 2931 C C . SER A 1 392 ? -38.737 -0.737 55.966 1.00 68.50 392 SER A C 1
ATOM 2933 O O . SER A 1 392 ? -39.737 -0.012 55.986 1.00 68.50 392 SER A O 1
ATOM 2935 N N . LYS A 1 393 ? -38.319 -1.386 57.058 1.00 74.44 393 LYS A N 1
ATOM 2936 C CA . LYS A 1 393 ? -38.938 -1.249 58.375 1.00 74.44 393 LYS A CA 1
ATOM 2937 C C . LYS A 1 393 ? -38.756 0.168 58.927 1.00 74.44 393 LYS A C 1
ATOM 2939 O O . LYS A 1 393 ? -39.750 0.741 59.373 1.00 74.44 393 LYS A O 1
ATOM 2944 N N . ALA A 1 394 ? -37.561 0.753 58.824 1.00 67.81 394 ALA A N 1
ATOM 2945 C CA . ALA A 1 394 ? -37.267 2.129 59.234 1.00 67.81 394 ALA A CA 1
ATOM 2946 C C . ALA A 1 394 ? -38.154 3.161 58.510 1.00 67.81 394 ALA A C 1
ATOM 2948 O O . ALA A 1 394 ? -38.764 4.004 59.168 1.00 67.81 394 ALA A O 1
ATOM 2949 N N . ILE A 1 395 ? -38.342 3.035 57.187 1.00 71.44 395 ILE A N 1
ATOM 2950 C CA . ILE A 1 395 ? -39.291 3.871 56.420 1.00 71.44 395 ILE A CA 1
ATOM 2951 C C . ILE A 1 395 ? -40.704 3.769 57.011 1.00 71.44 395 ILE A C 1
ATOM 2953 O O . ILE A 1 395 ? -41.337 4.782 57.313 1.00 71.44 395 ILE A O 1
ATOM 2957 N N . SER A 1 396 ? -41.180 2.542 57.245 1.00 76.50 396 SER A N 1
ATOM 2958 C CA . SER A 1 396 ? -42.532 2.307 57.767 1.00 76.50 396 SER A CA 1
ATOM 2959 C C . SER A 1 396 ? -42.752 2.867 59.180 1.00 76.50 396 SER A C 1
ATOM 2961 O O . SER A 1 396 ? -43.886 3.169 59.559 1.00 76.50 396 SER A O 1
ATOM 2963 N N . VAL A 1 397 ? -41.684 2.987 59.978 1.00 76.00 397 VAL A N 1
ATOM 2964 C CA . VAL A 1 397 ? -41.718 3.601 61.312 1.00 76.00 397 VAL A CA 1
ATOM 2965 C C . VAL A 1 397 ? -41.868 5.115 61.179 1.00 76.00 397 VAL A C 1
ATOM 2967 O O . VAL A 1 397 ? -42.775 5.677 61.793 1.00 76.00 397 VAL A O 1
ATOM 2970 N N . VAL A 1 398 ? -41.075 5.763 60.317 1.00 75.44 398 VAL A N 1
ATOM 2971 C CA . VAL A 1 398 ? -41.159 7.216 60.066 1.00 75.44 398 VAL A CA 1
ATOM 2972 C C . VAL A 1 398 ? -42.545 7.628 59.577 1.00 75.44 398 VAL A C 1
ATOM 2974 O O . VAL A 1 398 ? -43.104 8.610 60.067 1.00 75.44 398 VAL A O 1
ATOM 2977 N N . GLU A 1 399 ? -43.148 6.856 58.672 1.00 78.06 399 GLU A N 1
ATOM 2978 C CA . GLU A 1 399 ? -44.493 7.126 58.141 1.00 78.06 399 GLU A CA 1
ATOM 2979 C C . GLU A 1 399 ? -45.590 7.089 59.220 1.00 78.06 399 GLU A C 1
ATOM 2981 O O . GLU A 1 399 ? -46.606 7.779 59.106 1.00 78.06 399 GLU A O 1
ATOM 2986 N N . LYS A 1 400 ? -45.383 6.324 60.300 1.00 79.12 400 LYS A N 1
ATOM 2987 C CA . LYS A 1 400 ? -46.333 6.189 61.417 1.00 79.12 400 LYS A CA 1
ATOM 2988 C C . LYS A 1 400 ? -46.171 7.265 62.493 1.00 79.12 400 LYS A C 1
ATOM 2990 O O . LYS A 1 400 ? -47.084 7.444 63.305 1.00 79.12 400 LYS A O 1
ATOM 2995 N N . VAL A 1 401 ? -45.058 8.002 62.510 1.00 79.69 401 VAL A N 1
ATOM 2996 C CA . VAL A 1 401 ? -44.841 9.108 63.455 1.00 79.69 401 VAL A CA 1
ATOM 2997 C C . VAL A 1 401 ? -45.843 10.215 63.152 1.00 79.69 401 VAL A C 1
ATOM 2999 O O . VAL A 1 401 ? -45.879 10.722 62.037 1.00 79.69 401 VAL A O 1
ATOM 3002 N N . LYS A 1 402 ? -46.680 10.606 64.124 1.00 78.75 402 LYS A N 1
ATOM 3003 C CA . LYS A 1 402 ? -47.710 11.653 63.947 1.00 78.75 402 LYS A CA 1
ATOM 3004 C C . LYS A 1 402 ? -47.168 13.075 64.118 1.00 78.75 402 LYS A C 1
ATOM 3006 O O . LYS A 1 402 ? -47.695 13.992 63.489 1.00 78.75 402 LYS A O 1
ATOM 3011 N N . ASP A 1 403 ? -46.113 13.247 64.912 1.00 85.00 403 ASP A N 1
ATOM 3012 C CA . ASP A 1 403 ? -45.464 14.542 65.121 1.00 85.00 403 ASP A CA 1
ATOM 3013 C C . ASP A 1 403 ? -44.658 14.959 63.884 1.00 85.00 403 ASP A C 1
ATOM 3015 O O . ASP A 1 403 ? -43.727 14.275 63.460 1.00 85.00 403 ASP A O 1
ATOM 3019 N N . THR A 1 404 ? -45.022 16.094 63.290 1.00 73.75 404 THR A N 1
ATOM 3020 C CA . THR A 1 404 ? -44.434 16.560 62.030 1.00 73.75 404 THR A CA 1
ATOM 3021 C C . THR A 1 404 ? -42.983 17.020 62.173 1.00 73.75 404 THR A C 1
ATOM 3023 O O . THR A 1 404 ? -42.214 16.854 61.230 1.00 73.75 404 THR A O 1
ATOM 3026 N N . LYS A 1 405 ? -42.565 17.559 63.326 1.00 70.31 405 LYS A N 1
ATOM 3027 C CA . LYS A 1 405 ? -41.163 17.958 63.532 1.00 70.31 405 LYS A CA 1
ATOM 3028 C C . LYS A 1 405 ? -40.269 16.732 63.662 1.00 70.31 405 LYS A C 1
ATOM 3030 O O . LYS A 1 405 ? -39.232 16.674 63.005 1.00 70.31 405 LYS A O 1
ATOM 3035 N N . VAL A 1 406 ? -40.702 15.749 64.450 1.00 68.56 406 VAL A N 1
ATOM 3036 C CA . VAL A 1 406 ? -39.972 14.485 64.630 1.00 68.56 406 VAL A CA 1
ATOM 3037 C C . VAL A 1 406 ? -39.917 13.714 63.312 1.00 68.56 406 VAL A C 1
ATOM 3039 O O . VAL A 1 406 ? -38.843 13.291 62.893 1.00 68.56 406 VAL A O 1
ATOM 3042 N N . ARG A 1 407 ? -41.040 13.627 62.586 1.00 76.94 407 ARG A N 1
ATOM 3043 C CA . ARG A 1 407 ? -41.087 12.991 61.263 1.00 76.94 407 ARG A CA 1
ATOM 3044 C C . ARG A 1 407 ? -40.110 13.638 60.281 1.00 76.94 407 ARG A C 1
ATOM 3046 O O . ARG A 1 407 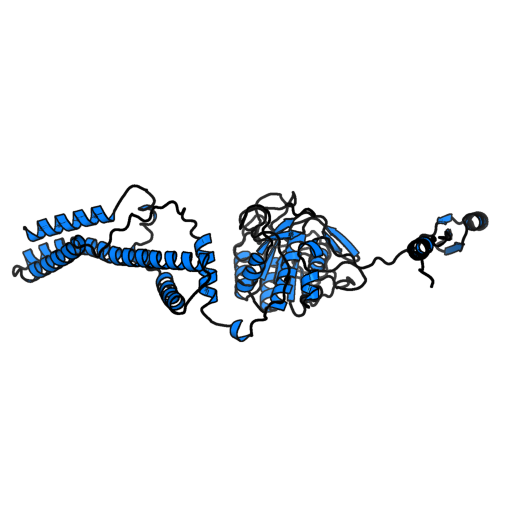? -39.408 12.918 59.581 1.00 76.94 407 ARG A O 1
ATOM 3053 N N . ASN A 1 408 ? -40.028 14.970 60.233 1.00 71.56 408 ASN A N 1
ATOM 3054 C CA . ASN A 1 408 ? -39.132 15.673 59.307 1.00 71.56 408 ASN A CA 1
ATOM 3055 C C . ASN A 1 408 ? -37.647 15.473 59.660 1.00 71.56 408 ASN A C 1
ATOM 3057 O O . ASN A 1 408 ? -36.824 15.305 58.760 1.00 71.56 408 ASN A O 1
ATOM 3061 N N . ALA A 1 409 ? -37.304 15.447 60.951 1.00 69.69 409 ALA A N 1
ATOM 3062 C CA . ALA A 1 409 ? -35.947 15.151 61.411 1.00 69.69 409 ALA A CA 1
ATOM 3063 C C . ALA A 1 409 ? -35.530 13.713 61.054 1.00 69.69 409 ALA A C 1
ATOM 3065 O O . ALA A 1 409 ? -34.484 13.513 60.436 1.00 69.69 409 ALA A O 1
ATOM 3066 N N . LEU A 1 410 ? -36.394 12.729 61.335 1.00 65.56 410 LEU A N 1
ATOM 3067 C CA . LEU A 1 410 ? -36.167 11.328 60.970 1.00 65.56 410 LEU A CA 1
ATOM 3068 C C . LEU A 1 410 ? -36.105 11.134 59.449 1.00 65.56 410 LEU A C 1
ATOM 3070 O O . LEU A 1 410 ? -35.232 10.428 58.964 1.00 65.56 410 LEU A O 1
ATOM 3074 N N . THR A 1 411 ? -36.963 11.816 58.683 1.00 72.19 411 THR A N 1
ATOM 3075 C CA . THR A 1 411 ? -36.927 11.801 57.206 1.00 72.19 411 THR A CA 1
ATOM 3076 C C . THR A 1 411 ? -35.599 12.343 56.671 1.00 72.19 411 THR A C 1
ATOM 3078 O O . THR A 1 411 ? -35.061 11.809 55.704 1.00 72.19 411 THR A O 1
ATOM 3081 N N . THR A 1 412 ? -35.041 13.377 57.309 1.00 70.88 412 THR A N 1
ATOM 3082 C CA . THR A 1 412 ? -33.754 13.970 56.913 1.00 70.88 412 THR A CA 1
ATOM 3083 C C . THR A 1 412 ? -32.598 13.014 57.217 1.00 70.88 412 THR A C 1
ATOM 3085 O O . THR A 1 412 ? -31.759 12.774 56.353 1.00 70.88 412 THR A O 1
ATOM 3088 N N . ARG A 1 413 ? -32.588 12.378 58.393 1.00 66.25 413 ARG A N 1
ATOM 3089 C CA . ARG A 1 413 ? -31.582 11.360 58.750 1.00 66.25 413 ARG A CA 1
ATOM 3090 C C . ARG A 1 413 ? -31.670 10.128 57.837 1.00 66.25 413 ARG A C 1
ATOM 3092 O O . ARG A 1 413 ? -30.668 9.692 57.280 1.00 66.25 413 ARG A O 1
ATOM 3099 N N . LEU A 1 414 ? -32.887 9.664 57.550 1.00 66.19 414 LEU A N 1
ATOM 3100 C CA . LEU A 1 414 ? -33.147 8.555 56.629 1.00 66.19 414 LEU A CA 1
ATOM 3101 C C . LEU A 1 414 ? -32.778 8.885 55.172 1.00 66.19 414 LEU A C 1
ATOM 3103 O O . LEU A 1 414 ? -32.509 7.975 54.390 1.00 66.19 414 LEU A O 1
ATOM 3107 N N . SER A 1 415 ? -32.737 10.167 54.791 1.00 63.25 415 SER A N 1
ATOM 3108 C CA . SER A 1 415 ? -32.303 10.584 53.453 1.00 63.25 415 SER A CA 1
ATOM 3109 C C . SER A 1 415 ? -30.792 10.439 53.228 1.00 63.25 415 SER A C 1
ATOM 3111 O O . SER A 1 415 ? -30.394 10.115 52.112 1.00 63.25 415 SER A O 1
ATOM 3113 N N . ALA A 1 416 ? -29.968 10.544 54.279 1.00 58.75 416 ALA A N 1
ATOM 3114 C CA . ALA A 1 416 ? -28.540 10.216 54.208 1.00 58.75 416 ALA A CA 1
ATOM 3115 C C . ALA A 1 416 ? -28.319 8.697 54.070 1.00 58.75 416 ALA A C 1
ATOM 3117 O O . ALA A 1 416 ? -27.551 8.243 53.222 1.00 58.75 416 ALA A O 1
ATOM 3118 N N . VAL A 1 417 ? -29.089 7.894 54.817 1.00 58.66 417 VAL A N 1
ATOM 3119 C CA . VAL A 1 417 ? -29.100 6.425 54.683 1.00 58.66 417 VAL A CA 1
ATOM 3120 C C . VAL A 1 417 ? -29.602 6.002 53.298 1.00 58.66 417 VAL A C 1
ATOM 3122 O O . VAL A 1 417 ? -29.070 5.069 52.707 1.00 58.66 417 VAL A O 1
ATOM 3125 N N . LYS A 1 418 ? -30.574 6.724 52.722 1.00 61.91 418 LYS A N 1
ATOM 3126 C CA . LYS A 1 418 ? -31.078 6.500 51.357 1.00 61.91 418 LYS A CA 1
ATOM 3127 C C . LYS A 1 418 ? -29.994 6.672 50.295 1.00 61.91 418 LYS A C 1
ATOM 3129 O O . LYS A 1 418 ? -29.993 5.941 49.307 1.00 61.91 418 LYS A O 1
ATOM 3134 N N . GLU A 1 419 ? -29.090 7.630 50.466 1.00 58.78 419 GLU A N 1
ATOM 3135 C CA . GLU A 1 419 ? -27.986 7.857 49.532 1.00 58.78 419 GLU A CA 1
ATOM 3136 C C . GLU A 1 419 ? -26.965 6.710 49.587 1.00 58.78 419 GLU A C 1
ATOM 3138 O O . GLU A 1 419 ? -26.574 6.178 48.547 1.00 58.78 419 GLU A O 1
ATOM 3143 N N . LEU A 1 420 ? -26.623 6.243 50.792 1.00 55.84 420 LEU A N 1
ATOM 3144 C CA . LEU A 1 420 ? -25.788 5.052 50.995 1.00 55.84 420 LEU A CA 1
ATOM 3145 C C . LEU A 1 420 ? -26.458 3.781 50.452 1.00 55.84 420 LEU A C 1
ATOM 3147 O O . LEU A 1 420 ? -25.816 2.969 49.791 1.00 55.84 420 LEU A O 1
ATOM 3151 N N . TYR A 1 421 ? -27.769 3.653 50.639 1.00 60.31 421 TYR A N 1
ATOM 3152 C CA . TYR A 1 421 ? -28.561 2.556 50.094 1.00 60.31 421 TYR A CA 1
ATOM 3153 C C . TYR A 1 421 ? -28.624 2.587 48.566 1.00 60.31 421 TYR A C 1
ATOM 3155 O O . TYR A 1 421 ? -28.479 1.557 47.926 1.00 60.31 421 TYR A O 1
ATOM 3163 N N . THR A 1 422 ? -28.755 3.770 47.962 1.00 58.34 422 THR A N 1
ATOM 3164 C CA . THR A 1 422 ? -28.713 3.939 46.499 1.00 58.34 422 THR A CA 1
ATOM 3165 C C . THR A 1 422 ? -27.349 3.511 45.946 1.00 58.34 422 THR A C 1
ATOM 3167 O O . THR A 1 422 ? -27.272 2.889 44.889 1.00 58.34 422 THR A O 1
ATOM 3170 N N . ARG A 1 423 ? -26.260 3.766 46.684 1.00 57.06 423 ARG A N 1
ATOM 3171 C CA . ARG A 1 423 ? -24.915 3.275 46.336 1.00 57.06 423 ARG A CA 1
ATOM 3172 C C . ARG A 1 423 ? -24.798 1.748 46.460 1.00 57.06 423 ARG A C 1
ATOM 3174 O O . ARG A 1 423 ? -24.137 1.139 45.621 1.00 57.06 423 ARG A O 1
ATOM 3181 N N . LEU A 1 424 ? -25.458 1.133 47.445 1.00 54.97 424 LEU A N 1
ATOM 3182 C CA . LEU A 1 424 ? -25.507 -0.324 47.647 1.00 54.97 424 LEU A CA 1
ATOM 3183 C C . LEU A 1 424 ? -26.414 -1.048 46.625 1.00 54.97 424 LEU A C 1
ATOM 3185 O O . LEU A 1 424 ? -26.106 -2.150 46.170 1.00 54.97 424 LEU A O 1
ATOM 3189 N N . ASP A 1 425 ? -27.515 -0.426 46.215 1.00 55.91 425 ASP A N 1
ATOM 3190 C CA . ASP A 1 425 ? -28.414 -0.943 45.177 1.00 55.91 425 ASP A CA 1
ATOM 3191 C C . ASP A 1 425 ? -27.713 -0.894 43.808 1.00 55.91 425 ASP A C 1
ATOM 3193 O O . ASP A 1 425 ? -27.660 -1.885 43.075 1.00 55.91 425 ASP A O 1
ATOM 3197 N N . ASN A 1 426 ? -26.991 0.200 43.534 1.00 53.69 426 ASN A N 1
ATOM 3198 C CA . ASN A 1 426 ? -26.077 0.285 42.394 1.00 53.69 426 ASN A CA 1
ATOM 3199 C C . ASN A 1 426 ? -24.962 -0.777 42.465 1.00 53.69 426 ASN A C 1
ATOM 3201 O O . ASN A 1 426 ? -24.603 -1.351 41.439 1.00 53.69 426 ASN A O 1
ATOM 3205 N N . TYR A 1 427 ? -24.462 -1.111 43.661 1.00 52.38 427 TYR A N 1
ATOM 3206 C CA . TYR A 1 427 ? -23.488 -2.195 43.849 1.00 52.38 427 TYR A CA 1
ATOM 3207 C C . TYR A 1 427 ? -24.072 -3.574 43.517 1.00 52.38 427 TYR A C 1
ATOM 3209 O O . TYR A 1 427 ? -23.408 -4.394 42.892 1.00 52.38 427 TYR A O 1
ATOM 3217 N N . SER A 1 428 ? -25.337 -3.820 43.854 1.00 52.03 428 SER A N 1
ATOM 3218 C CA . SER A 1 428 ? -26.045 -5.064 43.518 1.00 52.03 428 SER A CA 1
ATOM 3219 C C . SER A 1 428 ? -26.207 -5.223 42.000 1.00 52.03 428 SER A C 1
ATOM 3221 O O . SER A 1 428 ? -26.111 -6.327 41.458 1.00 52.03 428 SER A O 1
ATOM 3223 N N . VAL A 1 429 ? -26.385 -4.107 41.287 1.00 48.41 429 VAL A N 1
ATOM 3224 C CA . VAL A 1 429 ? -26.364 -4.061 39.818 1.00 48.41 429 VAL A CA 1
ATOM 3225 C C . VAL A 1 429 ? -24.966 -4.387 39.279 1.00 48.41 429 VAL A C 1
ATOM 3227 O O . VAL A 1 429 ? -24.861 -5.178 38.342 1.00 48.41 429 VAL A O 1
ATOM 3230 N N . VAL A 1 430 ? -23.897 -3.866 39.892 1.00 46.59 430 VAL A N 1
ATOM 3231 C CA . VAL A 1 430 ? -22.503 -4.178 39.512 1.00 46.59 430 VAL A CA 1
ATOM 3232 C C . VAL A 1 430 ? -22.119 -5.620 39.813 1.00 46.59 430 VAL A C 1
ATOM 3234 O O . VAL A 1 430 ? -21.476 -6.250 38.982 1.00 46.59 430 VAL A O 1
ATOM 3237 N N . TYR A 1 431 ? -22.540 -6.183 40.943 1.00 51.06 431 TYR A N 1
ATOM 3238 C CA . TYR A 1 431 ? -22.282 -7.581 41.275 1.00 51.06 431 TYR A CA 1
ATOM 3239 C C . TYR A 1 431 ? -22.959 -8.526 40.280 1.00 51.06 431 TYR A C 1
ATOM 3241 O O . TYR A 1 431 ? -22.326 -9.434 39.744 1.00 51.06 431 TYR A O 1
ATOM 3249 N N . ASN A 1 432 ? -24.242 -8.293 39.982 1.00 49.84 432 ASN A N 1
ATOM 3250 C CA . ASN A 1 432 ? -24.965 -9.075 38.978 1.00 49.84 432 ASN A CA 1
ATOM 3251 C C . ASN A 1 432 ? -24.341 -8.914 37.586 1.00 49.84 432 ASN A C 1
ATOM 3253 O O . ASN A 1 432 ? -24.339 -9.853 36.792 1.00 49.84 432 ASN A O 1
ATOM 3257 N N . TYR A 1 433 ? -23.792 -7.734 37.299 1.00 49.50 433 TYR A N 1
ATOM 3258 C CA . TYR A 1 433 ? -23.055 -7.455 36.075 1.00 49.50 433 TYR A CA 1
ATOM 3259 C C . TYR A 1 433 ? -21.719 -8.214 36.016 1.00 49.50 433 TYR A C 1
ATOM 3261 O O . TYR A 1 433 ? -21.444 -8.860 35.009 1.00 49.50 433 TYR A O 1
ATOM 3269 N N . ALA A 1 434 ? -20.931 -8.211 37.096 1.00 45.94 434 ALA A N 1
ATOM 3270 C CA . ALA A 1 434 ? -19.652 -8.913 37.214 1.00 45.94 434 ALA A CA 1
ATOM 3271 C C . ALA A 1 434 ? -19.820 -10.442 37.207 1.00 45.94 434 ALA A C 1
ATOM 3273 O O . ALA A 1 434 ? -19.060 -11.144 36.547 1.00 45.94 434 ALA A O 1
ATOM 3274 N N . THR A 1 435 ? -20.860 -10.952 37.870 1.00 49.09 435 THR A N 1
ATOM 3275 C CA . THR A 1 435 ? -21.201 -12.384 37.910 1.00 49.09 435 THR A CA 1
ATOM 3276 C C . THR A 1 435 ? -21.647 -12.883 36.543 1.00 49.09 435 THR A C 1
ATOM 3278 O O . THR A 1 435 ? -21.167 -13.911 36.075 1.00 49.09 435 THR A O 1
ATOM 3281 N N . LYS A 1 436 ? -22.490 -12.111 35.845 1.00 48.09 436 LYS A N 1
ATOM 3282 C CA . LYS A 1 436 ? -22.814 -12.392 34.445 1.00 48.09 436 LYS A CA 1
ATOM 3283 C C . LYS A 1 436 ? -21.559 -12.365 33.586 1.00 48.09 436 LYS A C 1
ATOM 3285 O O . LYS A 1 436 ? -21.344 -13.295 32.823 1.00 48.09 436 LYS A O 1
ATOM 3290 N N . LEU A 1 437 ? -20.704 -11.349 33.730 1.00 46.31 437 LEU A N 1
ATOM 3291 C CA . LEU A 1 437 ? -19.436 -11.287 33.000 1.00 46.31 437 LEU A CA 1
ATOM 3292 C C . LEU A 1 437 ? -18.600 -12.555 33.200 1.00 46.31 437 LEU A C 1
ATOM 3294 O O . LEU A 1 437 ? -18.110 -13.082 32.208 1.00 46.31 437 LEU A O 1
ATOM 3298 N N . LYS A 1 438 ? -18.511 -13.060 34.440 1.00 45.84 438 LYS A N 1
ATOM 3299 C CA . LYS A 1 438 ? -17.820 -14.304 34.793 1.00 45.84 438 LYS A CA 1
ATOM 3300 C C . LYS A 1 438 ? -18.394 -15.510 34.048 1.00 45.84 438 LYS A C 1
ATOM 3302 O O . LYS A 1 438 ? -17.636 -16.177 33.346 1.00 45.84 438 LYS A O 1
ATOM 3307 N N . GLU A 1 439 ? -19.710 -15.727 34.122 1.00 46.00 439 GLU A N 1
ATOM 3308 C CA . GLU A 1 439 ? -20.397 -16.791 33.369 1.00 46.00 439 GLU A CA 1
ATOM 3309 C C . GLU A 1 439 ? -20.092 -16.694 31.864 1.00 46.00 439 GLU A C 1
ATOM 3311 O O . GLU A 1 439 ? -19.851 -17.701 31.203 1.00 46.00 439 GLU A O 1
ATOM 3316 N N . TYR A 1 440 ? -20.023 -15.476 31.318 1.00 47.75 440 TYR A N 1
ATOM 3317 C CA . TYR A 1 440 ? -19.709 -15.246 29.907 1.00 47.75 440 TYR A CA 1
ATOM 3318 C C . TYR A 1 440 ? -18.238 -15.473 29.540 1.00 47.75 440 TYR A C 1
ATOM 3320 O O . TYR A 1 440 ? -17.963 -15.923 28.428 1.00 47.75 440 TYR A O 1
ATOM 3328 N N . THR A 1 441 ? -17.295 -15.199 30.444 1.00 43.12 441 THR A N 1
ATOM 3329 C CA . THR A 1 441 ? -15.870 -15.543 30.280 1.00 43.12 441 THR A CA 1
ATOM 3330 C C . THR A 1 441 ? -15.593 -17.038 30.399 1.00 43.12 441 THR A C 1
ATOM 3332 O O . THR A 1 441 ? -14.781 -17.552 29.639 1.00 43.12 441 THR A O 1
ATOM 3335 N N . GLU A 1 442 ? -16.292 -17.757 31.272 1.00 42.38 442 GLU A N 1
ATOM 3336 C CA . GLU A 1 442 ? -16.179 -19.219 31.367 1.00 42.38 442 GLU A CA 1
ATOM 3337 C C . GLU A 1 442 ? -16.753 -19.887 30.098 1.00 42.38 442 GLU A C 1
ATOM 3339 O O . GLU A 1 442 ? -16.123 -20.761 29.504 1.00 42.38 442 GLU A O 1
ATOM 3344 N N . LEU A 1 443 ? -17.872 -19.367 29.572 1.00 40.88 443 LEU A N 1
ATOM 3345 C CA . LEU A 1 443 ? -18.408 -19.737 28.252 1.00 40.88 443 LEU A CA 1
ATOM 3346 C C . LEU A 1 443 ? -17.432 -19.435 27.093 1.00 40.88 443 LEU A C 1
ATOM 3348 O O . LEU A 1 443 ? -17.440 -20.143 26.087 1.00 40.88 443 LEU A O 1
ATOM 3352 N N . LEU A 1 444 ? -16.583 -18.407 27.212 1.00 40.12 444 LEU A N 1
ATOM 3353 C CA . LEU A 1 444 ? -15.539 -18.079 26.229 1.00 40.12 444 LEU A CA 1
ATOM 3354 C C . LEU A 1 444 ? -14.370 -19.063 26.249 1.00 40.12 444 LEU A C 1
ATOM 3356 O O . LEU A 1 444 ? -13.823 -19.370 25.187 1.00 40.12 444 LEU A O 1
ATOM 3360 N N . GLU A 1 445 ? -13.982 -19.549 27.427 1.00 38.50 445 GLU A N 1
ATOM 3361 C CA . GLU A 1 445 ? -12.930 -20.559 27.562 1.00 38.50 445 GLU A CA 1
ATOM 3362 C C . GLU A 1 445 ? -13.355 -21.896 26.947 1.00 38.50 445 GLU A C 1
ATOM 3364 O O . GLU A 1 445 ? -12.564 -22.510 26.226 1.00 38.50 445 GLU A O 1
ATOM 3369 N N . ASP A 1 446 ? -14.621 -22.288 27.111 1.00 37.25 446 ASP A N 1
ATOM 3370 C CA . ASP A 1 446 ? -15.172 -23.494 26.485 1.00 37.25 446 ASP A CA 1
ATOM 3371 C C . ASP A 1 446 ? -15.241 -23.386 24.950 1.00 37.25 446 ASP A C 1
ATOM 3373 O O . ASP A 1 446 ? -14.910 -24.339 24.238 1.00 37.25 446 ASP A O 1
ATOM 3377 N N . VAL A 1 447 ? -15.581 -22.212 24.405 1.00 38.62 447 VAL A N 1
ATOM 3378 C CA . VAL A 1 447 ? -15.541 -21.958 22.951 1.00 38.62 447 VAL A CA 1
ATOM 3379 C C . VAL A 1 447 ? -14.101 -21.991 22.422 1.00 38.62 447 VAL A C 1
ATOM 3381 O O . VAL A 1 447 ? -13.853 -22.533 21.341 1.00 38.62 447 VAL A O 1
ATOM 3384 N N . TYR A 1 448 ? -13.144 -21.456 23.187 1.00 35.44 448 TYR A N 1
ATOM 3385 C CA . TYR A 1 448 ? -11.721 -21.427 22.840 1.00 35.44 448 TYR A CA 1
ATOM 3386 C C . TYR A 1 448 ? -11.074 -22.822 22.859 1.00 35.44 448 TYR A C 1
ATOM 3388 O O . TYR A 1 448 ? -10.240 -23.115 21.999 1.00 35.44 448 TYR A O 1
ATOM 3396 N N . TYR A 1 449 ? -11.471 -23.694 23.791 1.00 32.56 449 TYR A N 1
ATOM 3397 C CA . TYR A 1 449 ? -10.916 -25.046 23.916 1.00 32.56 449 TYR A CA 1
ATOM 3398 C C . TYR A 1 449 ? -11.644 -26.111 23.087 1.00 32.56 449 TYR A C 1
ATOM 3400 O O . TYR A 1 449 ? -10.987 -27.017 22.567 1.00 32.56 449 TYR A O 1
ATOM 3408 N N . TYR A 1 450 ? -12.970 -26.020 22.930 1.00 36.78 450 TYR A N 1
ATOM 3409 C CA . TYR A 1 450 ? -13.781 -27.097 22.341 1.00 36.78 450 TYR A CA 1
ATOM 3410 C C . TYR A 1 450 ? -14.454 -26.740 21.007 1.00 36.78 450 TYR A C 1
ATOM 3412 O O . TYR A 1 450 ? -14.980 -27.629 20.337 1.00 36.78 450 TYR A O 1
ATOM 3420 N N . GLY A 1 451 ? -14.385 -25.479 20.563 1.00 28.34 451 GLY A N 1
ATOM 3421 C CA . GLY A 1 451 ? -14.731 -25.082 19.193 1.00 28.34 451 GLY A CA 1
ATOM 3422 C C . GLY A 1 451 ? -16.206 -25.243 18.807 1.00 28.34 451 GLY A C 1
ATOM 3423 O O . GLY A 1 451 ? -16.500 -25.432 17.625 1.00 28.34 451 GLY A O 1
ATOM 3424 N N . TYR A 1 452 ? -17.133 -25.179 19.768 1.00 33.81 452 TYR A N 1
ATOM 3425 C CA . TYR A 1 452 ? -18.573 -25.295 19.520 1.00 33.81 452 TYR A CA 1
ATOM 3426 C C . TYR A 1 452 ? -19.328 -24.080 20.066 1.00 33.81 452 TYR A C 1
ATOM 3428 O O . TYR A 1 452 ? -19.030 -23.610 21.159 1.00 33.81 452 TYR A O 1
ATOM 3436 N N . VAL A 1 453 ? -20.315 -23.583 19.317 1.00 42.06 453 VAL A N 1
ATOM 3437 C CA . VAL A 1 453 ? -21.203 -22.491 19.747 1.00 42.06 453 VAL A CA 1
ATOM 3438 C C . VAL A 1 453 ? -22.635 -22.895 19.412 1.00 42.06 453 VAL A C 1
ATOM 3440 O O . VAL A 1 453 ? -22.917 -23.207 18.254 1.00 42.06 453 VAL A O 1
ATOM 3443 N N . ASP A 1 454 ? -23.527 -22.921 20.404 1.00 39.12 454 ASP A N 1
ATOM 3444 C CA . ASP A 1 454 ? -24.959 -23.147 20.187 1.00 39.12 454 ASP A CA 1
ATOM 3445 C C . ASP A 1 454 ? -25.757 -21.826 20.189 1.00 39.12 454 ASP A C 1
ATOM 3447 O O . ASP A 1 454 ? -25.257 -20.755 20.552 1.00 39.12 454 ASP A O 1
ATOM 3451 N N . ASP A 1 455 ? -27.015 -21.887 19.749 1.00 38.94 455 ASP A N 1
ATOM 3452 C CA . ASP A 1 455 ? -27.896 -20.716 19.626 1.00 38.94 455 ASP A CA 1
ATOM 3453 C C . ASP A 1 455 ? -28.196 -20.025 20.972 1.00 38.94 455 ASP A C 1
ATOM 3455 O O . ASP A 1 455 ? -28.583 -18.849 21.006 1.00 38.94 455 ASP A O 1
ATOM 3459 N N . THR A 1 456 ? -28.016 -20.733 22.089 1.00 43.06 456 THR A N 1
ATOM 3460 C CA . THR A 1 456 ? -28.198 -20.213 23.447 1.00 43.06 456 THR A CA 1
ATOM 3461 C C . THR A 1 456 ? -27.052 -19.269 23.795 1.00 43.06 456 THR A C 1
ATOM 3463 O O . THR A 1 456 ? -27.302 -18.153 24.252 1.00 43.06 456 THR A O 1
ATOM 3466 N N . THR A 1 457 ? -25.811 -19.651 23.473 1.00 45.12 457 THR A N 1
ATOM 3467 C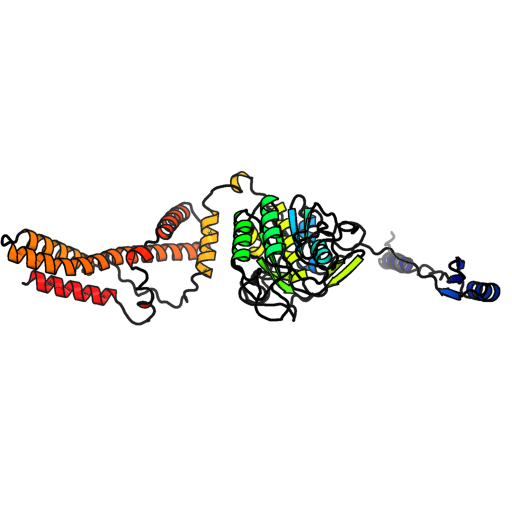 CA . THR A 1 457 ? -24.616 -18.808 23.636 1.00 45.12 457 THR A CA 1
ATOM 3468 C C . THR A 1 457 ? -24.735 -17.508 22.831 1.00 45.12 457 THR A C 1
ATOM 3470 O O . THR A 1 457 ? -24.491 -16.421 23.354 1.00 45.12 457 THR A O 1
ATOM 3473 N N . VAL A 1 458 ? -25.207 -17.581 21.582 1.00 40.62 458 VAL A N 1
ATOM 3474 C CA . VAL A 1 458 ? -25.378 -16.407 20.699 1.00 40.62 458 VAL A CA 1
ATOM 3475 C C . VAL A 1 458 ? -26.442 -15.429 21.218 1.00 40.62 458 VAL A C 1
ATOM 3477 O O . VAL A 1 458 ? -26.276 -14.207 21.125 1.00 40.62 458 VAL A O 1
ATOM 3480 N N . LYS A 1 459 ? -27.546 -15.929 21.787 1.00 42.97 459 LYS A N 1
ATOM 3481 C CA . LYS A 1 459 ? -28.588 -15.073 22.381 1.00 42.97 459 LYS A CA 1
ATOM 3482 C C . LYS A 1 459 ? -28.080 -14.295 23.589 1.00 42.97 459 LYS A C 1
ATOM 3484 O O . LYS A 1 459 ? -28.372 -13.103 23.701 1.00 42.97 459 LYS A O 1
ATOM 3489 N N . SER A 1 460 ? -27.306 -14.941 24.450 1.00 41.53 460 SER A N 1
ATOM 3490 C CA . SER A 1 460 ? -26.792 -14.317 25.666 1.00 41.53 460 SER A CA 1
ATOM 3491 C C . SER A 1 460 ? -25.729 -13.243 25.368 1.00 41.53 460 SER A C 1
ATOM 3493 O O . SER A 1 460 ? -25.703 -12.195 26.012 1.00 41.53 460 SER A O 1
ATOM 3495 N N . TYR A 1 461 ? -24.957 -13.406 24.286 1.00 46.53 461 TYR A N 1
ATOM 3496 C CA . TYR A 1 461 ? -24.041 -12.380 23.764 1.00 46.53 461 TYR A CA 1
ATOM 3497 C C . TYR A 1 461 ? -24.725 -11.098 23.285 1.00 46.53 461 TYR A C 1
ATOM 3499 O O . TYR A 1 461 ? -24.267 -9.992 23.579 1.00 46.53 461 TYR A O 1
ATOM 3507 N N . ASN A 1 462 ? -25.830 -11.227 22.547 1.00 39.12 462 ASN A N 1
ATOM 3508 C CA . ASN A 1 462 ? -26.573 -10.065 22.055 1.00 39.12 462 ASN A CA 1
ATOM 3509 C C . ASN A 1 462 ? -27.178 -9.248 23.206 1.00 39.12 462 ASN A C 1
ATOM 3511 O O . ASN A 1 462 ? -27.285 -8.028 23.104 1.00 39.12 462 ASN A O 1
ATOM 3515 N N . GLN A 1 463 ? -27.516 -9.897 24.323 1.00 42.69 463 GLN A N 1
ATOM 3516 C CA . GLN A 1 463 ? -27.937 -9.199 25.537 1.00 42.69 463 GLN A CA 1
ATOM 3517 C C . GLN A 1 463 ? -26.776 -8.437 26.197 1.00 42.69 463 GLN A C 1
ATOM 3519 O O . GLN A 1 463 ? -26.994 -7.342 26.709 1.00 42.69 463 GLN A O 1
ATOM 3524 N N . LEU A 1 464 ? -25.544 -8.955 26.128 1.00 41.75 464 LEU A N 1
ATOM 3525 C CA . LEU A 1 464 ? -24.350 -8.293 26.663 1.00 41.75 464 LEU A CA 1
ATOM 3526 C C . LEU A 1 464 ? -23.958 -7.030 25.884 1.00 41.75 464 LEU A C 1
ATOM 3528 O O . LEU A 1 464 ? -23.654 -6.003 26.486 1.00 41.75 464 LEU A O 1
ATOM 3532 N N . GLY A 1 465 ? -24.003 -7.090 24.548 1.00 40.44 465 GLY A N 1
ATOM 3533 C CA . GLY A 1 465 ? -23.703 -5.942 23.684 1.00 40.44 465 GLY A CA 1
ATOM 3534 C C . GLY A 1 465 ? -24.662 -4.770 23.917 1.00 40.44 465 GLY A C 1
ATOM 3535 O O . GLY A 1 465 ? -24.234 -3.625 24.013 1.00 40.44 465 GLY A O 1
ATOM 3536 N N . VAL A 1 466 ? -25.948 -5.068 24.130 1.00 37.34 466 VAL A N 1
ATOM 3537 C CA . VAL A 1 466 ? -26.964 -4.066 24.496 1.00 37.34 466 VAL A CA 1
ATOM 3538 C C . VAL A 1 466 ? -26.699 -3.451 25.880 1.00 37.34 466 VAL A C 1
ATOM 3540 O O . VAL A 1 466 ? -27.032 -2.291 26.112 1.00 37.34 466 VAL A O 1
ATOM 3543 N N . LEU A 1 467 ? -26.097 -4.190 26.815 1.00 36.09 467 LEU A N 1
ATOM 3544 C CA . LEU A 1 467 ? -25.788 -3.693 28.163 1.00 36.09 467 LEU A CA 1
ATOM 3545 C C . LEU A 1 467 ? -24.524 -2.814 28.195 1.00 36.09 467 LEU A C 1
ATOM 3547 O O . LEU A 1 467 ? -24.507 -1.810 28.908 1.00 36.09 467 LEU A O 1
ATOM 3551 N N . LEU A 1 468 ? -23.507 -3.147 27.394 1.00 39.75 468 LEU A N 1
ATOM 3552 C CA . LEU A 1 468 ? -22.254 -2.390 27.264 1.00 39.75 468 LEU A CA 1
ATOM 3553 C C . LEU A 1 468 ? -22.440 -1.053 26.524 1.00 39.75 468 LEU A C 1
ATOM 3555 O O . LEU A 1 468 ? -21.924 -0.032 26.979 1.00 39.75 468 LEU A O 1
ATOM 3559 N N . ASP A 1 469 ? -23.253 -1.022 25.462 1.00 38.59 469 ASP A N 1
ATOM 3560 C CA . ASP A 1 469 ? -23.572 0.211 24.715 1.00 38.59 469 ASP A CA 1
ATOM 3561 C C . ASP A 1 469 ? -24.340 1.251 25.562 1.00 38.59 469 ASP A C 1
ATOM 3563 O O . ASP A 1 469 ? -24.372 2.438 25.238 1.00 38.59 469 ASP A O 1
ATOM 3567 N N . ASN A 1 470 ? -24.942 0.842 26.686 1.00 37.22 470 ASN A N 1
ATOM 3568 C CA . ASN A 1 470 ? -25.725 1.727 27.554 1.00 37.22 470 ASN A CA 1
ATOM 3569 C C . ASN A 1 470 ? -24.898 2.535 28.571 1.00 37.22 470 ASN A C 1
ATOM 3571 O O . ASN A 1 470 ? -25.478 3.336 29.322 1.00 37.22 470 ASN A O 1
ATOM 3575 N N . ASN A 1 471 ? -23.571 2.363 28.574 1.00 44.44 471 ASN A N 1
ATOM 3576 C CA . ASN A 1 471 ? -22.614 3.077 29.423 1.00 44.44 471 ASN A CA 1
ATOM 3577 C C . ASN A 1 471 ? -22.969 3.018 30.926 1.00 44.44 471 ASN A C 1
ATOM 3579 O O . ASN A 1 471 ? -22.869 4.007 31.654 1.00 44.44 471 ASN A O 1
ATOM 3583 N N . LEU A 1 472 ? -23.456 1.857 31.386 1.00 40.31 472 LEU A N 1
ATOM 3584 C CA . LEU A 1 472 ? -24.020 1.673 32.730 1.00 40.31 472 LEU A CA 1
ATOM 3585 C C . LEU A 1 472 ? -22.987 1.851 33.852 1.00 40.31 472 LEU A C 1
ATOM 3587 O O . LEU A 1 472 ? -23.350 2.339 34.914 1.00 40.31 472 LEU A O 1
ATOM 3591 N N . ILE A 1 473 ? -21.710 1.538 33.608 1.00 39.97 473 ILE A N 1
ATOM 3592 C CA . ILE A 1 473 ? -20.619 1.740 34.580 1.00 39.97 473 ILE A CA 1
ATOM 3593 C C . ILE A 1 473 ? -20.342 3.238 34.785 1.00 39.97 473 ILE A C 1
ATOM 3595 O O . ILE A 1 473 ? -20.322 3.711 35.921 1.00 39.97 473 ILE A O 1
ATOM 3599 N N . ASP A 1 474 ? -20.224 4.005 33.695 1.00 42.66 474 ASP A N 1
ATOM 3600 C CA . ASP A 1 474 ? -20.054 5.465 33.756 1.00 42.66 474 ASP A CA 1
ATOM 3601 C C . ASP A 1 474 ? -21.297 6.150 34.364 1.00 42.66 474 ASP A C 1
ATOM 3603 O O . ASP A 1 474 ? -21.165 7.129 35.100 1.00 42.66 474 ASP A O 1
ATOM 3607 N N . LYS A 1 475 ? -22.505 5.618 34.112 1.00 40.72 475 LYS A N 1
ATOM 3608 C CA . LYS A 1 475 ? -23.758 6.092 34.733 1.00 40.72 475 LYS A CA 1
ATOM 3609 C C . LYS A 1 475 ? -23.882 5.737 36.216 1.00 40.72 475 LYS A C 1
ATOM 3611 O O . LYS A 1 475 ? -24.546 6.476 36.936 1.00 40.72 475 LYS A O 1
ATOM 3616 N N . ALA A 1 476 ? -23.290 4.634 36.667 1.00 39.41 476 ALA A N 1
ATOM 3617 C CA . ALA A 1 476 ? -23.426 4.168 38.043 1.00 39.41 476 ALA A CA 1
ATOM 3618 C C . ALA A 1 476 ? -22.424 4.823 39.013 1.00 39.41 476 ALA A C 1
ATOM 3620 O O . ALA A 1 476 ? -22.748 4.948 40.193 1.00 39.41 476 ALA A O 1
ATOM 3621 N N . TYR A 1 477 ? -21.248 5.277 38.545 1.00 48.28 477 TYR A N 1
ATOM 3622 C CA . TYR A 1 477 ? -20.176 5.736 39.453 1.00 48.28 477 TYR A CA 1
ATOM 3623 C C . TYR A 1 477 ? -19.496 7.066 39.099 1.00 48.28 477 TYR A C 1
ATOM 3625 O O . TYR A 1 477 ? -18.773 7.598 39.943 1.00 48.28 477 TYR A O 1
ATOM 3633 N N . GLY A 1 478 ? -19.757 7.640 37.918 1.00 40.16 478 GLY A N 1
ATOM 3634 C CA . GLY A 1 478 ? -19.178 8.913 37.479 1.00 40.16 478 GLY A CA 1
ATOM 3635 C C . GLY A 1 478 ? -17.650 8.881 37.242 1.00 40.16 478 GLY A C 1
ATOM 3636 O O . GLY A 1 478 ? -16.962 7.951 37.661 1.00 40.16 478 GLY A O 1
ATOM 3637 N N . PRO A 1 479 ? -17.075 9.899 36.570 1.00 39.00 479 PRO A N 1
ATOM 3638 C CA . PRO A 1 479 ? -15.662 9.901 36.157 1.00 39.00 479 PRO A CA 1
ATOM 3639 C C . PRO A 1 479 ? -14.654 9.931 37.317 1.00 39.00 479 PRO A C 1
ATOM 3641 O O . PRO A 1 479 ? -13.511 9.520 37.147 1.00 39.00 479 PRO A O 1
ATOM 3644 N N . SER A 1 480 ? -15.070 10.422 38.486 1.00 41.56 480 SER A N 1
ATOM 3645 C CA . SER A 1 480 ? -14.201 10.746 39.625 1.00 41.56 480 SER A CA 1
ATOM 3646 C C . SER A 1 480 ? -13.772 9.543 40.473 1.00 41.56 480 SER A C 1
ATOM 3648 O O . SER A 1 480 ? -12.936 9.702 41.353 1.00 41.56 480 SER A O 1
ATOM 3650 N N . ASN A 1 481 ? -14.345 8.356 40.241 1.00 39.53 481 ASN A N 1
ATOM 3651 C CA . ASN A 1 481 ? -14.136 7.165 41.078 1.00 39.53 481 ASN A CA 1
ATOM 3652 C C . ASN A 1 481 ? -13.281 6.074 40.408 1.00 39.53 481 ASN A C 1
ATOM 3654 O O . ASN A 1 481 ? -13.190 4.966 40.933 1.00 39.53 481 ASN A O 1
ATOM 3658 N N . ARG A 1 482 ? -12.647 6.363 39.260 1.00 39.94 482 ARG A N 1
ATOM 3659 C CA . ARG A 1 482 ? -11.774 5.396 38.562 1.00 39.94 482 ARG A CA 1
ATOM 3660 C C . ARG A 1 482 ? -10.510 5.039 39.350 1.00 39.94 482 ARG A C 1
ATOM 3662 O O . ARG A 1 482 ? -10.066 3.902 39.262 1.00 39.94 482 ARG A O 1
ATOM 3669 N N . ASP A 1 483 ? -9.990 5.971 40.145 1.00 36.28 483 ASP A N 1
ATOM 3670 C CA . ASP A 1 483 ? -8.713 5.808 40.856 1.00 36.28 483 ASP A CA 1
ATOM 3671 C C . ASP A 1 483 ? -8.856 5.148 42.242 1.00 36.28 483 ASP A C 1
ATOM 3673 O O . ASP A 1 483 ? -7.863 4.784 42.860 1.00 36.28 483 ASP A O 1
ATOM 3677 N N . TYR A 1 484 ? -10.081 4.939 42.744 1.00 36.47 484 TYR A N 1
ATOM 3678 C CA . TYR A 1 484 ? -10.311 4.362 44.081 1.00 36.47 484 TYR A CA 1
ATOM 3679 C C . TYR A 1 484 ? -10.103 2.838 44.160 1.00 36.47 484 TYR A C 1
ATOM 3681 O O . TYR A 1 484 ? -10.142 2.274 45.249 1.00 36.47 484 TYR A O 1
ATOM 3689 N N . PHE A 1 485 ? -9.894 2.170 43.023 1.00 37.47 485 PHE A N 1
ATOM 3690 C CA . PHE A 1 485 ? -9.828 0.706 42.920 1.00 37.47 485 PHE A CA 1
ATOM 3691 C C . PHE A 1 485 ? -8.480 0.182 42.402 1.00 37.47 485 PHE A C 1
ATOM 3693 O O . PHE A 1 485 ? -8.355 -0.999 42.093 1.00 37.47 485 PHE A O 1
ATOM 3700 N N . THR A 1 486 ? -7.456 1.037 42.319 1.00 38.22 486 THR A N 1
ATOM 3701 C CA . THR A 1 486 ? -6.097 0.625 41.932 1.00 38.22 486 THR A CA 1
ATOM 3702 C C . THR A 1 486 ? -5.262 0.096 43.101 1.00 38.22 486 THR A C 1
ATOM 3704 O O . THR A 1 486 ? -4.120 -0.296 42.882 1.00 38.22 486 THR A O 1
ATOM 3707 N N . ASP A 1 487 ? -5.797 0.079 44.329 1.00 32.34 487 ASP A N 1
ATOM 3708 C CA . ASP A 1 487 ? -5.057 -0.338 45.524 1.00 32.34 487 ASP A CA 1
ATOM 3709 C C . ASP A 1 487 ? -5.513 -1.722 46.022 1.00 32.34 487 ASP A C 1
ATOM 3711 O O . ASP A 1 487 ? -6.660 -1.932 46.414 1.00 32.34 487 ASP A O 1
ATOM 3715 N N . SER A 1 488 ? -4.593 -2.687 45.974 1.00 39.34 488 SER A N 1
ATOM 3716 C CA . SER A 1 488 ? -4.818 -4.146 46.073 1.00 39.34 488 SER A CA 1
ATOM 3717 C C . SER A 1 488 ? -5.281 -4.696 47.437 1.00 39.34 488 SER A C 1
ATOM 3719 O O . SER A 1 488 ? -5.229 -5.903 47.654 1.00 39.34 488 SER A O 1
ATOM 3721 N N . TYR A 1 489 ? -5.713 -3.848 48.375 1.00 37.75 489 TYR A N 1
ATOM 3722 C CA . TYR A 1 489 ? -5.910 -4.250 49.777 1.00 37.75 489 TYR A CA 1
ATOM 3723 C C . TYR A 1 489 ? -7.181 -3.720 50.460 1.00 37.75 489 TYR A C 1
ATOM 3725 O O . TYR A 1 489 ? -7.309 -3.855 51.677 1.00 37.75 489 TYR A O 1
ATOM 3733 N N . TYR A 1 490 ? -8.128 -3.137 49.719 1.00 42.97 490 TYR A N 1
ATOM 3734 C CA . TYR A 1 490 ? -9.286 -2.455 50.310 1.00 42.97 490 TYR A CA 1
ATOM 3735 C C . TYR A 1 490 ? -10.626 -2.993 49.779 1.00 42.97 490 TYR A C 1
ATOM 3737 O O . TYR A 1 490 ? -10.830 -3.039 48.569 1.00 42.97 490 TYR A O 1
ATOM 3745 N N . ASP A 1 491 ? -11.546 -3.373 50.680 1.00 49.25 491 ASP A N 1
ATOM 3746 C CA . ASP A 1 491 ? -12.944 -3.730 50.368 1.00 49.25 491 ASP A CA 1
ATOM 3747 C C . ASP A 1 491 ? -13.882 -2.561 50.744 1.00 49.25 491 ASP A C 1
ATOM 3749 O O . ASP A 1 491 ? -14.368 -2.479 51.877 1.00 49.25 491 ASP A O 1
ATOM 3753 N N . PRO A 1 492 ? -14.153 -1.627 49.815 1.00 45.09 492 PRO A N 1
ATOM 3754 C CA . PRO A 1 492 ? -15.019 -0.480 50.081 1.00 45.09 492 PRO A CA 1
ATOM 3755 C C . PRO A 1 492 ? -16.507 -0.847 50.235 1.00 45.09 492 PRO A C 1
ATOM 3757 O O . PRO A 1 492 ? -17.283 -0.023 50.720 1.00 45.09 492 PRO A O 1
ATOM 3760 N N . ALA A 1 493 ? -16.939 -2.054 49.845 1.00 44.44 493 ALA A N 1
ATOM 3761 C CA . ALA A 1 493 ? -18.322 -2.498 50.031 1.00 44.44 493 ALA A CA 1
ATOM 3762 C C . ALA A 1 493 ? -18.579 -2.949 51.476 1.00 44.44 493 ALA A C 1
ATOM 3764 O O . ALA A 1 493 ? -19.659 -2.691 52.011 1.00 44.44 493 ALA A O 1
ATOM 3765 N N . TYR A 1 494 ? -17.579 -3.560 52.117 1.00 48.38 494 TYR A N 1
ATOM 3766 C CA . TYR A 1 494 ? -17.621 -3.943 53.530 1.00 48.38 494 TYR A CA 1
ATOM 3767 C C . TYR A 1 494 ? -17.790 -2.732 54.464 1.00 48.38 494 TYR A C 1
ATOM 3769 O O . TYR A 1 494 ? -18.601 -2.768 55.389 1.00 48.38 494 TYR A O 1
ATOM 3777 N N . GLU A 1 495 ? -17.089 -1.630 54.190 1.00 51.03 495 GLU A N 1
ATOM 3778 C CA . GLU A 1 495 ? -17.125 -0.421 55.025 1.00 51.03 495 GLU A CA 1
ATOM 3779 C C . GLU A 1 495 ? -18.456 0.343 54.889 1.00 51.03 495 GLU A C 1
ATOM 3781 O O . GLU A 1 495 ? -19.067 0.722 55.888 1.00 51.03 495 GLU A O 1
ATOM 3786 N N . ILE A 1 496 ? -18.970 0.491 53.660 1.00 50.47 496 ILE A N 1
ATOM 3787 C CA . ILE A 1 496 ? -20.295 1.086 53.397 1.00 50.47 496 ILE A CA 1
ATOM 3788 C C . ILE A 1 496 ? -21.405 0.241 54.039 1.00 50.47 496 ILE A C 1
ATOM 3790 O O . ILE A 1 496 ? -22.378 0.786 54.557 1.00 50.47 496 ILE A O 1
ATOM 3794 N N . TYR A 1 497 ? -21.256 -1.083 54.027 1.00 54.38 497 TYR A N 1
ATOM 3795 C CA . TYR A 1 497 ? -22.185 -2.012 54.659 1.00 54.38 497 TYR A CA 1
ATOM 3796 C C . TYR A 1 497 ? -22.206 -1.886 56.193 1.00 54.38 497 TYR A C 1
ATOM 3798 O O . TYR A 1 497 ? -23.290 -1.754 56.762 1.00 54.38 497 TYR A O 1
ATOM 3806 N N . GLU A 1 498 ? -21.044 -1.902 56.860 1.00 53.97 498 GLU A N 1
ATOM 3807 C CA . GLU A 1 498 ? -20.959 -1.725 58.321 1.00 53.97 498 GLU A CA 1
ATOM 3808 C C . GLU A 1 498 ? -21.568 -0.374 58.722 1.00 53.97 498 GLU A C 1
ATOM 3810 O O . GLU A 1 498 ? -22.395 -0.320 59.628 1.00 53.97 498 GLU A O 1
ATOM 3815 N N . LEU A 1 499 ? -21.263 0.696 57.979 1.00 55.44 499 LEU A N 1
ATOM 3816 C CA . LEU A 1 499 ? -21.824 2.032 58.206 1.00 55.44 499 LEU A CA 1
ATOM 3817 C C . LEU A 1 499 ? -23.357 2.068 58.089 1.00 55.44 499 LEU A C 1
ATOM 3819 O O . LEU A 1 499 ? -24.012 2.672 58.934 1.00 55.44 499 LEU A O 1
ATOM 3823 N N . ILE A 1 500 ? -23.943 1.410 57.080 1.00 53.47 500 ILE A N 1
ATOM 3824 C CA . ILE A 1 500 ? -25.407 1.320 56.932 1.00 53.47 500 ILE A CA 1
ATOM 3825 C C . ILE A 1 500 ? -26.023 0.500 58.073 1.00 53.47 500 ILE A C 1
ATOM 3827 O O . ILE A 1 500 ? -27.075 0.875 58.584 1.00 53.47 500 ILE A O 1
ATOM 3831 N N . GLY A 1 501 ? -25.387 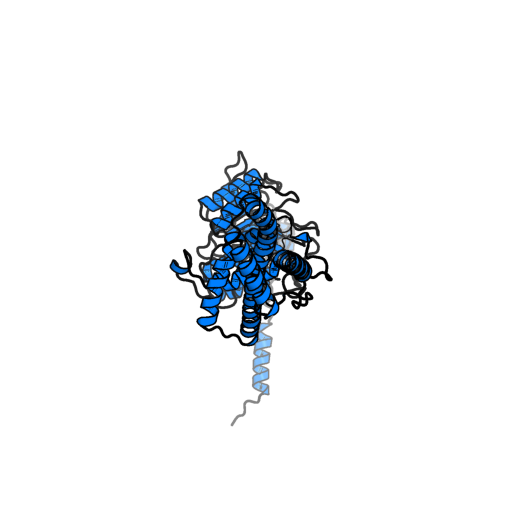-0.607 58.466 1.00 54.59 501 GLY A N 1
ATOM 3832 C CA . GLY A 1 501 ? -25.847 -1.455 59.567 1.00 54.59 501 GLY A CA 1
ATOM 3833 C C . GLY A 1 501 ? -25.902 -0.701 60.895 1.00 54.59 501 GLY A C 1
ATOM 3834 O O . GLY A 1 501 ? -26.964 -0.650 61.510 1.00 54.59 501 GLY A O 1
ATOM 3835 N N . TYR A 1 502 ? -24.802 -0.047 61.288 1.00 56.91 502 TYR A N 1
ATOM 3836 C CA . TYR A 1 502 ? -24.750 0.750 62.520 1.00 56.91 502 TYR A CA 1
ATOM 3837 C C . TYR A 1 502 ? -25.753 1.911 62.507 1.00 56.91 502 TYR A C 1
ATOM 3839 O O . TYR A 1 502 ? -26.476 2.094 63.481 1.00 56.91 502 TYR A O 1
ATOM 3847 N N . GLU A 1 503 ? -25.856 2.660 61.403 1.00 56.09 503 GLU A N 1
ATOM 3848 C CA . GLU A 1 503 ? -26.797 3.786 61.295 1.00 56.09 503 GLU A CA 1
ATOM 3849 C C . GLU A 1 503 ? -28.267 3.339 61.358 1.00 56.09 503 GLU A C 1
ATOM 3851 O O . GLU A 1 503 ? -29.095 4.044 61.933 1.00 56.09 503 GLU A O 1
ATOM 3856 N N . ILE A 1 504 ? -28.619 2.182 60.782 1.00 56.22 504 ILE A N 1
ATOM 3857 C CA . ILE A 1 504 ? -29.994 1.656 60.818 1.00 56.22 504 ILE A CA 1
ATOM 3858 C C . ILE A 1 504 ? -30.337 1.074 62.193 1.00 56.22 504 ILE A C 1
ATOM 3860 O O . ILE A 1 504 ? -31.453 1.294 62.667 1.00 56.22 504 ILE A O 1
ATOM 3864 N N . ASP A 1 505 ? -29.413 0.360 62.834 1.00 57.34 505 ASP A N 1
ATOM 3865 C CA . ASP A 1 505 ? -29.639 -0.216 64.162 1.00 57.34 505 ASP A CA 1
ATOM 3866 C C . ASP A 1 505 ? -29.763 0.878 65.233 1.00 57.34 505 ASP A C 1
ATOM 3868 O O . ASP A 1 505 ? -30.707 0.838 66.027 1.00 57.34 505 ASP A O 1
ATOM 3872 N N . ASP A 1 506 ? -28.904 1.905 65.197 1.00 56.44 506 ASP A N 1
ATOM 3873 C CA . ASP A 1 506 ? -29.033 3.088 66.060 1.00 56.44 506 ASP A CA 1
ATOM 3874 C C . ASP A 1 506 ? -30.349 3.837 65.787 1.00 56.44 506 ASP A C 1
ATOM 3876 O O . ASP A 1 506 ? -31.041 4.243 66.720 1.00 56.44 506 ASP A O 1
ATOM 3880 N N . PHE A 1 507 ? -30.749 3.975 64.518 1.00 57.38 507 PHE A N 1
ATOM 3881 C CA . PHE A 1 507 ? -32.004 4.628 64.130 1.00 57.38 507 PHE A CA 1
ATOM 3882 C C . PHE A 1 507 ? -33.264 3.868 64.569 1.00 57.38 507 PHE A C 1
ATOM 3884 O O . PHE A 1 507 ? -34.281 4.491 64.851 1.00 57.38 507 PHE A O 1
ATOM 3891 N N . LEU A 1 508 ? -33.247 2.531 64.554 1.00 54.97 508 LEU A N 1
ATOM 3892 C CA . LEU A 1 508 ? -34.377 1.705 64.995 1.00 54.97 508 LEU A CA 1
ATOM 3893 C C . LEU A 1 508 ? -34.457 1.586 66.524 1.00 54.97 508 LEU A C 1
ATOM 3895 O O . LEU A 1 508 ? -35.519 1.227 67.042 1.00 54.97 508 LEU A O 1
ATOM 3899 N N . TYR A 1 509 ? -33.339 1.811 67.217 1.00 60.62 509 TYR A N 1
ATOM 3900 C CA . TYR A 1 509 ? -33.250 1.820 68.673 1.00 60.62 509 TYR A CA 1
ATOM 3901 C C . TYR A 1 509 ? -33.712 3.153 69.287 1.00 60.62 509 TYR A C 1
ATOM 3903 O O . TYR A 1 509 ? -34.390 3.129 70.319 1.00 60.62 509 TYR A O 1
ATOM 3911 N N . GLU A 1 510 ? -33.357 4.289 68.669 1.00 53.12 510 GLU A N 1
ATOM 3912 C CA . GLU A 1 510 ? -33.901 5.631 68.972 1.00 53.12 510 GLU A CA 1
ATOM 3913 C C . GLU A 1 510 ? -35.401 5.757 68.643 1.00 53.12 510 GLU A C 1
ATOM 3915 O O . GLU A 1 510 ? -36.113 6.429 69.433 1.00 53.12 510 GLU A O 1
#

Sequence (510 aa):
MKKISYAVIVSLLSMFFVFNHVSANDTKQYMVVKDAKIKVVGSKSKAMRMAKSSGGIVYEDTKMKAYGQKASWGIKTINASKAWSLNYNGSGIKVGVIDSGVDIRHPDLKIAGGKSFISGRSSYNDDNGHGTHVAGIIGAQSNKIGSVGVAPRAKIYALKALGKDGEGYISDIIEAVNWSVENHMDVINISLGSDDDSYPLKQAIMKATDAGIVVVASAGNEAGQVGYPAKYSNVIGVSALKSNTALASFSNRGSGVTVAAPGENIYSTVPGGYDSYDGTSMAAPFVAGTVALYKQATGLTGDKLVSLVTSSAVDIGARGKDSDFGYGRVNAPIKKLKRLPADQLNGENAVIKAESHSTYLKDRYTVETDYEYNYFPDPSQTRYKQTYADYSKAISVVEKVKDTKVRNALTTRLSAVKELYTRLDNYSVVYNYATKLKEYTELLEDVYYYGYVDDTTVKSYNQLGVLLDNNLIDKAYGPSNRDYFTDSYYDPAYEIYELIGYEIDDFLYE

Foldseek 3Di:
DDDPPPVNVVVVVVVVVVVVPPPPPPQWKKWWDDPNDIDIDSDPVVNVVVCVVPVTDMDTDDDDDADWEDEWLQLVVQVLVLLVVLVQQLAPAFEEEEWQAAQCPFPQDDALEEAELPPPDGDRHHLQFLSNFLRFQQARADDTHFYGHSRNNHRYYRYRQAHNVRDHDLNSVLVSLQVCLVVVHQEYEAADFDQDDDPSSLVSVVSSLVSQHAYFYEQFFQLEAGGPPLLPPQHAYEFEADSVRDGDSRTHWARRHAFYGHFAQTWGDTNVGIGTHGGSSSGRSNLRNLLSSQCVQAVATHPVSSCVQLVPADDDDDPAADTRGGSYHTHHDNDRDDHDDVVVRDDDDDDVVLVVVVVVCVVVPPPPPPPPPPQQDACPDPLNVVLVVLLVVLVVVLVPDPDPVVSVVSVVLNVVLVVLVLLVVLSNVVSVVVVLVVVLVVVVVCCVPPVDDDPVNSVSVVVVVVVVVVVSVCVNPNPPCPPVPPDNDDRPSVVSSVVSVVSSVVSVVD